Protein AF-A0A024TH23-F1 (afdb_monomer_lite)

Structure (mmCIF, N/CA/C/O backbone):
data_AF-A0A024TH23-F1
#
_entry.id   AF-A0A024TH23-F1
#
loop_
_atom_site.group_PDB
_atom_site.id
_atom_site.type_symbol
_atom_site.label_atom_id
_atom_site.label_alt_id
_atom_site.label_comp_id
_atom_site.label_asym_id
_atom_site.label_entity_id
_atom_site.label_seq_id
_atom_site.pdbx_PDB_ins_code
_atom_site.Cartn_x
_atom_site.Cartn_y
_atom_site.Cartn_z
_atom_site.occupancy
_atom_site.B_iso_or_equiv
_atom_site.auth_seq_id
_atom_site.auth_comp_id
_atom_site.auth_asym_id
_atom_site.auth_atom_id
_atom_site.pdbx_PDB_model_num
ATOM 1 N N . MET A 1 1 ? -18.532 -31.725 4.085 1.00 64.75 1 MET A N 1
ATOM 2 C CA . MET A 1 1 ? -18.191 -32.380 2.803 1.00 64.75 1 MET A CA 1
ATOM 3 C C . MET A 1 1 ? -17.806 -31.357 1.746 1.00 64.75 1 MET A C 1
ATOM 5 O O . MET A 1 1 ? -16.625 -31.278 1.467 1.00 64.75 1 MET A O 1
ATOM 9 N N . TYR A 1 2 ? -18.714 -30.513 1.240 1.00 75.31 2 TYR A N 1
ATOM 10 C CA . TYR A 1 2 ? -18.371 -29.490 0.231 1.00 75.31 2 TYR A CA 1
ATOM 11 C C . TYR A 1 2 ? -17.197 -28.576 0.653 1.00 75.31 2 TYR A C 1
ATOM 13 O O . TYR A 1 2 ? -16.200 -28.491 -0.049 1.00 75.31 2 TYR A O 1
ATOM 21 N N . GLU A 1 3 ? -17.226 -28.020 1.870 1.00 72.38 3 GLU A N 1
ATOM 22 C CA . GLU A 1 3 ? -16.117 -27.198 2.399 1.00 72.38 3 GLU A CA 1
ATOM 23 C C . GLU A 1 3 ? -14.800 -27.970 2.633 1.00 72.38 3 GLU A C 1
ATOM 25 O O . GLU A 1 3 ? -13.735 -27.364 2.693 1.00 72.38 3 GLU A O 1
ATOM 30 N N . TRP A 1 4 ? -14.858 -29.297 2.788 1.00 74.19 4 TRP A N 1
ATOM 31 C CA . TRP A 1 4 ? -13.660 -30.146 2.876 1.00 74.19 4 TRP A CA 1
ATOM 32 C C . TRP A 1 4 ? -13.051 -30.356 1.486 1.00 74.19 4 TRP A C 1
ATOM 34 O O . TRP A 1 4 ? -11.844 -30.223 1.327 1.00 74.19 4 TRP A O 1
ATOM 44 N N . VAL A 1 5 ? -13.894 -30.566 0.467 1.00 76.69 5 VAL A N 1
ATOM 45 C CA . VAL A 1 5 ? -13.478 -30.626 -0.946 1.00 76.69 5 VAL A CA 1
ATOM 46 C C . VAL A 1 5 ? -12.880 -29.292 -1.408 1.00 76.69 5 VAL A C 1
ATOM 48 O O . VAL A 1 5 ? -11.893 -29.283 -2.131 1.00 76.69 5 VAL A O 1
ATOM 51 N N . GLU A 1 6 ? -13.415 -28.160 -0.941 1.00 70.75 6 GLU A N 1
ATOM 52 C CA . GLU A 1 6 ? -12.851 -26.826 -1.202 1.00 70.75 6 GLU A CA 1
ATOM 53 C C . GLU A 1 6 ? -11.570 -26.512 -0.397 1.00 70.75 6 GLU A C 1
ATOM 55 O O . GLU A 1 6 ? -11.035 -25.409 -0.511 1.00 70.75 6 GLU A O 1
ATOM 60 N N . GLY A 1 7 ? -11.087 -27.424 0.458 1.00 69.00 7 GLY A N 1
ATOM 61 C CA . GLY A 1 7 ? -9.897 -27.207 1.292 1.00 69.00 7 GLY A CA 1
ATOM 62 C C . GLY A 1 7 ? -10.078 -26.176 2.415 1.00 69.00 7 GLY A C 1
ATOM 63 O O . GLY A 1 7 ? -9.104 -25.756 3.037 1.00 69.00 7 GLY A O 1
ATOM 64 N N . LYS A 1 8 ? -11.317 -25.759 2.705 1.00 76.06 8 LYS A N 1
ATOM 65 C CA . LYS A 1 8 ? -11.637 -24.847 3.818 1.00 76.06 8 LYS A CA 1
ATOM 66 C C . LYS A 1 8 ? -11.674 -25.575 5.157 1.00 76.06 8 LYS A C 1
ATOM 68 O O . LYS A 1 8 ? -11.542 -24.948 6.200 1.00 76.06 8 LYS A O 1
ATOM 73 N N . ARG A 1 9 ? -11.865 -26.891 5.162 1.00 80.06 9 ARG A N 1
ATOM 74 C CA . ARG A 1 9 ? -11.793 -27.727 6.364 1.00 80.06 9 ARG A CA 1
ATOM 75 C C . ARG A 1 9 ? -10.853 -28.888 6.127 1.00 80.06 9 ARG A C 1
ATOM 77 O O . ARG A 1 9 ? -10.757 -29.375 5.011 1.00 80.06 9 ARG A O 1
ATOM 84 N N . GLU A 1 10 ? -10.225 -29.357 7.187 1.00 83.25 10 GLU A N 1
ATOM 85 C CA . GLU A 1 10 ? -9.455 -30.597 7.217 1.00 83.25 10 GLU A CA 1
ATOM 86 C C . GLU A 1 10 ? -10.238 -31.629 8.030 1.00 83.25 10 GLU A C 1
ATOM 88 O O . GLU A 1 10 ? -10.941 -31.277 8.978 1.00 83.25 10 GLU A O 1
ATOM 93 N N . VAL A 1 11 ? -10.154 -32.900 7.651 1.00 85.69 11 VAL A N 1
ATOM 94 C CA . VAL A 1 11 ? -10.743 -34.005 8.413 1.00 85.69 11 VAL A CA 1
ATOM 95 C C . VAL A 1 11 ? -9.594 -34.762 9.054 1.00 85.69 11 VAL A C 1
ATOM 97 O O . VAL A 1 11 ? -8.665 -35.172 8.362 1.00 85.69 11 VAL A O 1
ATOM 100 N N . PHE A 1 12 ? -9.660 -34.922 10.369 1.00 80.88 12 PHE A N 1
ATOM 101 C CA . PHE A 1 12 ? -8.678 -35.657 11.148 1.00 80.88 12 PHE A CA 1
ATOM 102 C C . PHE A 1 12 ? -9.338 -36.905 11.712 1.00 80.88 12 PHE A C 1
ATOM 104 O O . PHE A 1 12 ? -10.418 -36.820 12.296 1.00 80.88 12 PHE A O 1
ATOM 111 N N . THR A 1 13 ? -8.675 -38.045 11.565 1.00 86.75 13 THR A N 1
ATOM 112 C CA . THR A 1 13 ? -9.014 -39.262 12.301 1.00 86.75 13 THR A CA 1
ATOM 113 C C . THR A 1 13 ? -7.929 -39.487 13.336 1.00 86.75 13 THR A C 1
ATOM 115 O O . THR A 1 13 ? -6.751 -39.563 12.995 1.00 86.75 13 THR A O 1
ATOM 118 N N . PHE A 1 14 ? -8.333 -39.544 14.598 1.00 82.00 14 PHE A N 1
ATOM 119 C CA . PHE A 1 14 ? -7.463 -39.879 15.712 1.00 82.00 14 PHE A CA 1
ATOM 120 C C . PHE A 1 14 ? -7.696 -41.344 16.054 1.00 82.00 14 PHE A C 1
ATOM 122 O O . PHE A 1 14 ? -8.810 -41.710 16.420 1.00 82.00 14 PHE A O 1
ATOM 129 N N . GLU A 1 15 ? -6.667 -42.168 15.904 1.00 90.06 15 GLU A N 1
ATOM 130 C CA . GLU A 1 15 ? -6.703 -43.585 16.258 1.00 90.06 15 GLU A CA 1
ATOM 131 C C . GLU A 1 15 ? -5.917 -43.794 17.551 1.00 90.06 15 GLU A C 1
ATOM 133 O O . GLU A 1 15 ? -4.804 -43.288 17.702 1.00 90.06 15 GLU A O 1
ATOM 138 N N . GLY A 1 16 ? -6.519 -44.511 18.492 1.00 86.00 16 GLY A N 1
ATOM 139 C CA . GLY A 1 16 ? -5.884 -44.957 19.724 1.00 86.00 16 GLY A CA 1
ATOM 140 C C . GLY A 1 16 ? -6.297 -46.387 20.055 1.00 86.00 16 GLY A C 1
ATOM 141 O O . GLY A 1 16 ? -7.080 -47.002 19.331 1.00 86.00 16 GLY A O 1
ATOM 142 N N . ASP A 1 17 ? -5.794 -46.900 21.174 1.00 79.62 17 ASP A N 1
ATOM 143 C CA . ASP A 1 17 ? -5.971 -48.304 21.575 1.00 79.62 17 ASP A CA 1
ATOM 144 C C . ASP A 1 17 ? -7.449 -48.711 21.768 1.00 79.62 17 ASP A C 1
ATOM 146 O O . ASP A 1 17 ? -7.802 -49.874 21.596 1.00 79.62 17 ASP A O 1
ATOM 150 N N . GLU A 1 18 ? -8.325 -47.745 22.062 1.00 76.81 18 GLU A N 1
ATOM 151 C CA . GLU A 1 18 ? -9.769 -47.933 22.292 1.00 76.81 18 GLU A CA 1
ATOM 152 C C . GLU A 1 18 ? -10.640 -47.552 21.069 1.00 76.81 18 GLU A C 1
ATOM 154 O O . GLU A 1 18 ? -11.867 -47.489 21.165 1.00 76.81 18 GLU A O 1
ATOM 159 N N . GLY A 1 19 ? -10.035 -47.277 19.902 1.00 88.06 19 GLY A N 1
ATOM 160 C CA . GLY A 1 19 ? -10.746 -47.040 18.638 1.00 88.06 19 GLY A CA 1
ATOM 161 C C . GLY A 1 19 ? -10.352 -45.763 17.888 1.00 88.06 19 GLY A C 1
ATOM 162 O O . GLY A 1 19 ? -9.362 -45.101 18.196 1.00 88.06 19 GLY A O 1
ATOM 163 N N . ALA A 1 20 ? -11.148 -45.421 16.870 1.00 89.00 20 ALA A N 1
ATOM 164 C CA . ALA A 1 20 ? -10.913 -44.285 15.980 1.00 89.00 20 ALA A CA 1
ATOM 165 C C . ALA A 1 20 ? -12.017 -43.224 16.108 1.00 89.00 20 ALA A C 1
ATOM 167 O O . ALA A 1 20 ? -13.207 -43.534 16.031 1.00 89.00 20 ALA A O 1
ATOM 168 N N . PHE A 1 21 ? -11.627 -41.957 16.255 1.00 86.31 21 PHE A N 1
ATOM 169 C CA . PHE A 1 21 ? -12.532 -40.811 16.279 1.00 86.31 21 PHE A CA 1
ATOM 170 C C . PHE A 1 21 ? -12.214 -39.852 15.129 1.00 86.31 21 PHE A C 1
ATOM 172 O O . PHE A 1 21 ? -11.154 -39.222 15.099 1.00 86.31 21 PHE A O 1
ATOM 179 N N . THR A 1 22 ? -13.147 -39.716 14.185 1.00 89.50 22 THR A N 1
ATOM 180 C CA . THR A 1 22 ? -13.029 -38.786 13.055 1.00 89.50 22 THR A CA 1
ATOM 181 C C . THR A 1 22 ? -13.757 -37.480 13.352 1.00 89.50 22 THR A C 1
ATOM 183 O O . THR A 1 22 ? -14.950 -37.470 13.649 1.00 89.50 22 THR A O 1
ATOM 186 N N . THR A 1 23 ? -13.055 -36.357 13.223 1.00 84.50 23 THR A N 1
ATOM 187 C CA . THR A 1 23 ? -13.601 -35.009 13.412 1.00 84.50 23 THR A CA 1
ATOM 188 C C . THR A 1 23 ? -13.185 -34.077 12.281 1.00 84.50 23 THR A C 1
ATOM 190 O O . THR A 1 23 ? -12.170 -34.278 11.614 1.00 84.50 23 THR A O 1
ATOM 193 N N . ILE A 1 24 ? -13.989 -33.042 12.046 1.00 81.06 24 ILE A N 1
ATOM 194 C CA . ILE A 1 24 ? -13.744 -32.037 11.015 1.00 81.06 24 ILE A CA 1
ATOM 195 C C . ILE A 1 24 ? -13.293 -30.727 11.659 1.00 81.06 24 ILE A C 1
ATOM 197 O O . ILE A 1 24 ? -13.872 -30.266 12.645 1.00 81.06 24 ILE A O 1
ATOM 201 N N . SER A 1 25 ? -12.272 -30.096 11.089 1.00 78.50 25 SER A N 1
ATOM 202 C CA . SER A 1 25 ? -11.780 -28.811 11.562 1.00 78.50 25 SER A CA 1
ATOM 203 C C . SER A 1 25 ? -12.849 -27.717 11.409 1.00 78.50 25 SER A C 1
ATOM 205 O O . SER A 1 25 ? -13.765 -27.815 10.575 1.00 78.50 25 SER A O 1
ATOM 207 N N . PRO A 1 26 ? -12.725 -26.609 12.158 1.00 75.19 26 PRO A N 1
ATOM 208 C CA . PRO A 1 26 ? -13.419 -25.373 11.823 1.00 75.19 26 PRO A CA 1
ATOM 209 C C . PRO A 1 26 ? -13.078 -24.934 10.392 1.00 75.19 26 PRO A C 1
ATOM 211 O O . PRO A 1 26 ? -11.986 -25.229 9.897 1.00 75.19 26 PRO A O 1
ATOM 214 N N . SER A 1 27 ? -14.006 -24.226 9.742 1.00 73.38 27 SER A N 1
ATOM 215 C CA . SER A 1 27 ? -13.761 -23.620 8.429 1.00 73.38 27 SER A CA 1
ATOM 216 C C . SER A 1 27 ? -12.663 -22.560 8.549 1.00 73.38 27 SER A C 1
ATOM 218 O O . SER A 1 27 ? -12.760 -21.639 9.363 1.00 73.38 27 SER A O 1
ATOM 220 N N . LYS A 1 28 ? -11.596 -22.719 7.771 1.00 66.00 28 LYS A N 1
ATOM 221 C CA . LYS A 1 28 ? -10.480 -21.791 7.625 1.00 66.00 28 LYS A CA 1
ATOM 222 C C . LYS A 1 28 ? -10.740 -20.963 6.368 1.00 66.00 28 LYS A C 1
ATOM 224 O O . LYS A 1 28 ? -10.899 -21.500 5.274 1.00 66.00 28 LYS A O 1
ATOM 229 N N . SER A 1 29 ? -10.782 -19.643 6.515 1.00 62.50 29 SER A N 1
ATOM 230 C CA . SER A 1 29 ? -10.818 -18.743 5.362 1.00 62.50 29 SER A CA 1
ATOM 231 C C . SER A 1 29 ? -9.483 -18.802 4.623 1.00 62.50 29 SER A C 1
ATOM 233 O O . SER A 1 29 ? -8.434 -18.795 5.273 1.00 62.50 29 SER A O 1
ATOM 235 N N . SER A 1 30 ? -9.507 -18.781 3.291 1.00 59.22 30 SER A N 1
ATOM 236 C CA . SER A 1 30 ? -8.299 -18.650 2.476 1.00 59.22 30 SER A CA 1
ATOM 237 C C . SER A 1 30 ? -7.489 -17.435 2.932 1.00 59.22 30 SER A C 1
ATOM 239 O O . SER A 1 30 ? -8.026 -16.333 3.045 1.00 59.22 30 SER A O 1
ATOM 241 N N . VAL A 1 31 ? -6.203 -17.634 3.225 1.00 55.62 31 VAL A N 1
ATOM 242 C CA . VAL A 1 31 ? -5.303 -16.528 3.557 1.00 55.62 31 VAL A CA 1
ATOM 243 C C . VAL A 1 31 ? -4.953 -15.830 2.245 1.00 55.62 31 VAL A C 1
ATOM 245 O O . VAL A 1 31 ? -4.335 -16.460 1.387 1.00 55.62 31 VAL A O 1
ATOM 248 N N . PRO A 1 32 ? -5.336 -14.558 2.041 1.00 53.72 32 PRO A N 1
ATOM 249 C CA . PRO A 1 32 ? -4.923 -13.843 0.849 1.00 53.72 32 PRO A CA 1
ATOM 250 C C . PRO A 1 32 ? -3.415 -13.588 0.939 1.00 53.72 32 PRO A C 1
ATOM 252 O O . PRO A 1 32 ? -2.972 -12.723 1.696 1.00 53.72 32 PRO A O 1
ATOM 255 N N . LEU A 1 33 ? -2.618 -14.321 0.160 1.00 54.16 33 LEU A N 1
ATOM 256 C CA . LEU A 1 33 ? -1.241 -13.924 -0.126 1.00 54.16 33 LEU A CA 1
ATOM 257 C C . LEU A 1 33 ? -1.306 -12.767 -1.127 1.00 54.16 33 LEU A C 1
ATOM 259 O O . LEU A 1 33 ? -1.292 -12.962 -2.339 1.00 54.16 33 LEU A O 1
ATOM 263 N N . ALA A 1 34 ? -1.470 -11.547 -0.619 1.00 51.25 34 ALA A N 1
ATOM 264 C CA . ALA A 1 34 ? -1.369 -10.362 -1.455 1.00 51.25 34 ALA A CA 1
ATOM 265 C C . ALA A 1 34 ? 0.091 -10.210 -1.897 1.00 51.25 34 ALA A C 1
ATOM 267 O O . ALA A 1 34 ? 0.965 -10.050 -1.045 1.00 51.25 34 ALA A O 1
ATOM 268 N N . ALA A 1 35 ? 0.338 -10.247 -3.209 1.00 45.69 35 ALA A N 1
ATOM 269 C CA . ALA A 1 35 ? 1.653 -9.966 -3.768 1.00 45.69 35 ALA A CA 1
ATOM 270 C C . ALA A 1 35 ? 2.135 -8.602 -3.257 1.00 45.69 35 ALA A C 1
ATOM 272 O O . ALA A 1 35 ? 1.415 -7.601 -3.349 1.00 45.69 35 ALA A O 1
ATOM 273 N N . ASN A 1 36 ? 3.328 -8.571 -2.672 1.00 49.94 36 ASN A N 1
ATOM 274 C CA . ASN A 1 36 ? 3.924 -7.336 -2.202 1.00 49.94 36 ASN A CA 1
ATOM 275 C C . ASN A 1 36 ? 4.367 -6.522 -3.432 1.00 49.94 36 ASN A C 1
ATOM 277 O O . ASN A 1 36 ? 5.205 -7.000 -4.195 1.00 49.94 36 ASN A O 1
ATOM 281 N N . PRO A 1 37 ? 3.862 -5.295 -3.650 1.00 47.09 37 PRO A N 1
ATOM 282 C CA . PRO A 1 37 ? 4.271 -4.482 -4.797 1.00 47.09 37 PRO A CA 1
ATOM 283 C C . PRO A 1 37 ? 5.776 -4.178 -4.810 1.00 47.09 37 PRO A C 1
ATOM 285 O O . PRO A 1 37 ? 6.335 -3.902 -5.863 1.00 47.09 37 PRO A O 1
ATOM 288 N N . LEU A 1 38 ? 6.439 -4.252 -3.649 1.00 50.00 38 LEU A N 1
ATOM 289 C CA . LEU A 1 38 ? 7.888 -4.079 -3.515 1.00 50.00 38 LEU A CA 1
ATOM 290 C C . LEU A 1 38 ? 8.681 -5.340 -3.901 1.00 50.00 38 LEU A C 1
ATOM 292 O O . LEU A 1 38 ? 9.869 -5.236 -4.179 1.00 50.00 38 LEU A O 1
ATOM 296 N N . GLU A 1 39 ? 8.044 -6.517 -3.944 1.00 47.97 39 GLU A N 1
ATOM 297 C CA . GLU A 1 39 ? 8.643 -7.749 -4.491 1.00 47.97 39 GLU A CA 1
ATOM 298 C C . GLU A 1 39 ? 8.602 -7.774 -6.030 1.00 47.97 39 GLU A C 1
ATOM 300 O O . GLU A 1 39 ? 9.324 -8.549 -6.652 1.00 47.97 39 GLU A O 1
ATOM 305 N N . LEU A 1 40 ? 7.789 -6.907 -6.651 1.00 52.34 40 LEU A N 1
ATOM 306 C CA . LEU A 1 40 ? 7.616 -6.775 -8.102 1.00 52.34 40 LEU A CA 1
ATOM 307 C C . LEU A 1 40 ? 7.936 -5.334 -8.547 1.00 52.34 40 LEU A C 1
ATOM 309 O O . LEU A 1 40 ? 7.018 -4.559 -8.833 1.00 52.34 40 LEU A O 1
ATOM 313 N N . PRO A 1 41 ? 9.221 -4.940 -8.607 1.00 56.53 41 PRO A N 1
ATOM 314 C CA . PRO A 1 41 ? 9.606 -3.574 -8.946 1.00 56.53 41 PRO A CA 1
ATOM 315 C C . PRO A 1 41 ? 9.142 -3.201 -10.364 1.00 56.53 41 PRO A C 1
ATOM 317 O O . PRO A 1 41 ? 9.661 -3.692 -11.364 1.00 56.53 41 PRO A O 1
ATOM 320 N N . GLN A 1 42 ? 8.169 -2.291 -10.467 1.00 62.19 42 GLN A N 1
ATOM 321 C CA . GLN A 1 42 ? 7.656 -1.798 -11.756 1.00 62.19 42 GLN A CA 1
ATOM 322 C C . GLN A 1 42 ? 8.524 -0.684 -12.366 1.00 62.19 42 GLN A C 1
ATOM 324 O O . GLN A 1 42 ? 8.355 -0.329 -13.533 1.00 62.19 42 GLN A O 1
ATOM 329 N N . ASN A 1 43 ? 9.472 -0.126 -11.610 1.00 64.94 43 ASN A N 1
ATOM 330 C CA . ASN A 1 43 ? 10.181 1.094 -11.999 1.00 64.94 43 ASN A CA 1
ATOM 331 C C . ASN A 1 43 ? 11.125 0.899 -13.195 1.00 64.94 43 ASN A C 1
ATOM 333 O O . ASN A 1 43 ? 11.123 1.730 -14.101 1.00 64.94 43 ASN A O 1
ATOM 337 N N . ALA A 1 44 ? 11.822 -0.238 -13.295 1.00 69.25 44 ALA A N 1
ATOM 338 C CA . ALA A 1 44 ? 12.598 -0.584 -14.492 1.00 69.25 44 ALA A CA 1
ATOM 339 C C . ALA A 1 44 ? 11.714 -0.654 -15.754 1.00 69.25 44 ALA A C 1
ATOM 341 O O . ALA A 1 44 ? 12.060 -0.097 -16.798 1.00 69.25 44 ALA A O 1
ATOM 342 N N . CYS A 1 45 ? 10.528 -1.263 -15.639 1.00 79.38 45 CYS A N 1
ATOM 343 C CA . CYS A 1 45 ? 9.551 -1.315 -16.728 1.00 79.38 45 CYS A CA 1
ATOM 344 C C . CYS A 1 45 ? 9.048 0.089 -17.103 1.00 79.38 45 CYS A C 1
ATOM 346 O O . CYS A 1 45 ? 8.867 0.382 -18.285 1.00 79.38 45 CYS A O 1
ATOM 348 N N . ASN A 1 46 ? 8.883 0.982 -16.120 1.00 81.25 46 ASN A N 1
ATOM 349 C CA . ASN A 1 46 ? 8.501 2.375 -16.354 1.00 81.25 46 ASN A CA 1
ATOM 350 C C . ASN A 1 46 ? 9.588 3.157 -17.108 1.00 81.25 46 ASN A C 1
ATOM 352 O O . ASN A 1 46 ? 9.259 3.865 -18.058 1.00 81.25 46 ASN A O 1
ATOM 356 N N . TYR A 1 47 ? 10.873 2.997 -16.766 1.00 82.69 47 TYR A N 1
ATOM 357 C CA . TYR A 1 47 ? 11.971 3.629 -17.514 1.00 82.69 47 TYR A CA 1
ATOM 358 C C . TYR A 1 47 ? 12.012 3.169 -18.974 1.00 82.69 47 TYR A C 1
ATOM 360 O O . TYR A 1 47 ? 12.061 4.002 -19.881 1.00 82.69 47 TYR A O 1
ATOM 368 N N . VAL A 1 48 ? 11.922 1.857 -19.215 1.00 87.88 48 VAL A N 1
ATOM 369 C CA . VAL A 1 48 ? 11.864 1.298 -20.575 1.00 87.88 48 VAL A CA 1
ATOM 370 C C . VAL A 1 48 ? 10.650 1.847 -21.330 1.00 87.88 48 VAL A C 1
ATOM 372 O O . VAL A 1 48 ? 10.782 2.294 -22.471 1.00 87.88 48 VAL A O 1
ATOM 375 N N . ARG A 1 49 ? 9.482 1.919 -20.679 1.00 89.81 49 ARG A N 1
ATOM 376 C CA . ARG A 1 49 ? 8.270 2.518 -21.250 1.00 89.81 49 ARG A CA 1
ATOM 377 C C . ARG A 1 49 ? 8.464 3.991 -21.618 1.00 89.81 49 ARG A C 1
ATOM 379 O O . ARG A 1 49 ? 8.034 4.385 -22.703 1.00 89.81 49 ARG A O 1
ATOM 386 N N . TYR A 1 50 ? 9.105 4.801 -20.774 1.00 90.88 50 TYR A N 1
ATOM 387 C CA . TYR A 1 50 ? 9.382 6.208 -21.085 1.00 90.88 50 TYR A CA 1
ATOM 388 C C . TYR A 1 50 ? 10.301 6.353 -22.295 1.00 90.88 50 TYR A C 1
ATOM 390 O O . TYR A 1 50 ? 10.003 7.151 -23.183 1.00 90.88 50 TYR A O 1
ATOM 398 N N . ILE A 1 51 ? 11.361 5.545 -22.383 1.00 90.81 51 ILE A N 1
ATOM 399 C CA . ILE A 1 51 ? 12.272 5.572 -23.533 1.00 90.81 51 ILE A CA 1
ATOM 400 C C . ILE A 1 51 ? 11.533 5.167 -24.813 1.00 90.81 51 ILE A C 1
ATOM 402 O O . ILE A 1 51 ? 11.620 5.871 -25.815 1.00 90.81 51 ILE A O 1
ATOM 406 N N . ILE A 1 52 ? 10.740 4.091 -24.793 1.00 92.56 52 ILE A N 1
ATOM 407 C CA . ILE A 1 52 ? 9.955 3.665 -25.966 1.00 92.56 52 ILE A CA 1
ATOM 408 C C . ILE A 1 52 ? 8.944 4.744 -26.377 1.00 92.56 52 ILE A C 1
ATOM 410 O O . ILE A 1 52 ? 8.785 5.020 -27.568 1.00 92.56 52 ILE A O 1
ATOM 414 N N . THR A 1 53 ? 8.302 5.396 -25.404 1.00 93.88 53 THR A N 1
ATOM 415 C CA . THR A 1 53 ? 7.372 6.508 -25.655 1.00 93.88 53 THR A CA 1
ATOM 416 C C . THR A 1 53 ? 8.092 7.687 -26.308 1.00 93.88 53 THR A C 1
ATOM 418 O O . THR A 1 53 ? 7.599 8.224 -27.297 1.00 93.88 53 THR A O 1
ATOM 421 N N . TYR A 1 54 ? 9.286 8.043 -25.823 1.00 93.88 54 TYR A N 1
ATOM 422 C CA . TYR A 1 54 ? 10.139 9.064 -26.432 1.00 93.88 54 TYR A CA 1
ATOM 423 C C . TYR A 1 54 ? 10.505 8.718 -27.883 1.00 93.88 54 TYR A C 1
ATOM 425 O O . TYR A 1 54 ? 10.338 9.560 -28.763 1.00 93.88 54 TYR A O 1
ATOM 433 N N . VAL A 1 55 ? 10.926 7.476 -28.159 1.00 93.25 55 VAL A N 1
ATOM 434 C CA . VAL A 1 55 ? 11.245 7.019 -29.525 1.00 93.25 55 VAL A CA 1
ATOM 435 C C . VAL A 1 55 ? 10.030 7.178 -30.444 1.00 93.25 55 VAL A C 1
ATOM 437 O O . VAL A 1 55 ? 10.150 7.724 -31.538 1.00 93.25 55 VAL A O 1
ATOM 440 N N . THR A 1 56 ? 8.841 6.754 -30.001 1.00 93.38 56 THR A N 1
ATOM 441 C CA . THR A 1 56 ? 7.601 6.909 -30.781 1.00 93.38 56 THR A CA 1
ATOM 442 C C . THR A 1 56 ? 7.254 8.378 -31.011 1.00 93.38 56 THR A C 1
ATOM 444 O O . THR A 1 56 ? 6.884 8.744 -32.126 1.00 93.38 56 THR A O 1
ATOM 447 N N . PHE A 1 57 ? 7.400 9.227 -29.991 1.00 95.00 57 PHE A N 1
ATOM 448 C CA . PHE A 1 57 ? 7.124 10.659 -30.090 1.00 95.00 57 PHE A CA 1
ATOM 449 C C . PHE A 1 57 ? 8.077 11.350 -31.072 1.00 95.00 57 PHE A C 1
ATOM 451 O O . PHE A 1 57 ? 7.625 12.095 -31.938 1.00 95.00 57 PHE A O 1
ATOM 458 N N . ALA A 1 58 ? 9.375 11.046 -31.003 1.00 92.62 58 ALA A N 1
ATOM 459 C CA . ALA A 1 58 ? 10.380 11.578 -31.918 1.00 92.62 58 ALA A CA 1
ATOM 460 C C . ALA A 1 58 ? 10.123 11.142 -33.372 1.00 92.62 58 ALA A C 1
ATOM 462 O O . ALA A 1 58 ? 10.092 11.990 -34.263 1.00 92.62 58 ALA A O 1
ATOM 463 N N . LEU A 1 59 ? 9.861 9.847 -33.617 1.00 92.75 59 LEU A N 1
ATOM 464 C CA . LEU A 1 59 ? 9.504 9.349 -34.954 1.00 92.75 59 LEU A CA 1
ATOM 465 C C . LEU A 1 59 ? 8.240 10.031 -35.487 1.00 92.75 59 LEU A C 1
ATOM 467 O O . LEU A 1 59 ? 8.225 10.494 -36.624 1.00 92.75 59 LEU A O 1
ATOM 471 N N . SER A 1 60 ? 7.201 10.139 -34.659 1.00 94.12 60 SER A N 1
ATOM 472 C CA . SER A 1 60 ? 5.944 10.798 -35.035 1.00 94.12 60 SER A CA 1
ATOM 473 C C . SER A 1 60 ? 6.156 12.278 -35.356 1.00 94.12 60 SER A C 1
ATOM 475 O O . SER A 1 60 ? 5.644 12.767 -36.358 1.00 94.12 60 SER A O 1
ATOM 477 N N . GLY A 1 61 ? 6.958 12.983 -34.555 1.00 93.94 61 GLY A N 1
ATOM 478 C CA . GLY A 1 61 ? 7.293 14.388 -34.779 1.00 93.94 61 GLY A CA 1
ATOM 479 C C . GLY A 1 61 ? 7.999 14.611 -36.116 1.00 93.94 61 GLY A C 1
ATOM 480 O O . GLY A 1 61 ? 7.581 15.465 -36.899 1.00 93.94 61 GLY A O 1
ATOM 481 N N . VAL A 1 62 ? 9.012 13.796 -36.432 1.00 92.56 62 VAL A N 1
ATOM 482 C CA . VAL A 1 62 ? 9.697 13.870 -37.734 1.00 92.56 62 VAL A CA 1
ATOM 483 C C . VAL A 1 62 ? 8.748 13.494 -38.876 1.00 92.56 62 VAL A C 1
ATOM 485 O O . VAL A 1 62 ? 8.758 14.158 -39.910 1.00 92.56 62 VAL A O 1
ATOM 488 N N . ALA A 1 63 ? 7.885 12.489 -38.695 1.00 91.25 63 ALA A N 1
ATOM 489 C CA . ALA A 1 63 ? 6.885 12.109 -39.693 1.00 91.25 63 ALA A CA 1
ATOM 490 C C . ALA A 1 63 ? 5.909 13.256 -40.011 1.00 91.25 63 ALA A C 1
ATOM 492 O O . ALA A 1 63 ? 5.632 13.510 -41.181 1.00 91.25 63 ALA A O 1
ATOM 493 N N . VAL A 1 64 ? 5.440 14.001 -39.003 1.00 93.25 64 VAL A N 1
ATOM 494 C CA . VAL A 1 64 ? 4.578 15.182 -39.200 1.00 93.25 64 VAL A CA 1
ATOM 495 C C . VAL A 1 64 ? 5.301 16.269 -39.998 1.00 93.25 64 VAL A C 1
ATOM 497 O O . VAL A 1 64 ? 4.732 16.814 -40.945 1.00 93.25 64 VAL A O 1
ATOM 500 N N . VAL A 1 65 ? 6.567 16.552 -39.674 1.00 90.69 65 VAL A N 1
ATOM 501 C CA . VAL A 1 65 ? 7.382 17.519 -40.431 1.00 90.69 65 VAL A CA 1
ATOM 502 C C . VAL A 1 65 ? 7.549 17.066 -41.886 1.00 90.69 65 VAL A C 1
ATOM 504 O O . VAL A 1 65 ? 7.373 17.872 -42.800 1.00 90.69 65 VAL A O 1
ATOM 507 N N . LEU A 1 66 ? 7.820 15.777 -42.122 1.00 88.75 66 LEU A N 1
ATOM 508 C CA . LEU A 1 66 ? 7.926 15.211 -43.471 1.00 88.75 66 LEU A CA 1
ATOM 509 C C . LEU A 1 66 ? 6.628 15.359 -44.266 1.00 88.75 66 LEU A C 1
ATOM 511 O O . LEU A 1 66 ? 6.681 15.770 -45.422 1.00 88.75 66 LEU A O 1
ATOM 515 N N . VAL A 1 67 ? 5.472 15.070 -43.659 1.00 88.69 67 VAL A N 1
ATOM 516 C CA . VAL A 1 67 ? 4.159 15.248 -44.301 1.00 88.69 67 VAL A CA 1
ATOM 517 C C . VAL A 1 67 ? 3.913 16.718 -44.641 1.00 88.69 67 VAL A C 1
ATOM 519 O O . VAL A 1 67 ? 3.418 17.009 -45.728 1.00 88.69 67 VAL A O 1
ATOM 522 N N . GLY A 1 68 ? 4.317 17.651 -43.773 1.00 88.06 68 GLY A N 1
ATOM 523 C CA . GLY A 1 68 ? 4.249 19.088 -44.048 1.00 88.06 68 GLY A CA 1
ATOM 524 C C . GLY A 1 68 ? 5.046 19.486 -45.294 1.00 88.06 68 GLY A C 1
ATOM 525 O O . GLY A 1 68 ? 4.502 20.113 -46.204 1.00 88.06 68 GLY A O 1
ATOM 526 N N . TYR A 1 69 ? 6.310 19.063 -45.390 1.00 85.19 69 TYR A N 1
ATOM 527 C CA . TYR A 1 69 ? 7.135 19.325 -46.577 1.00 85.19 69 TYR A CA 1
ATOM 528 C C . TYR A 1 69 ? 6.637 18.584 -47.827 1.00 85.19 69 TYR A C 1
ATOM 530 O O . TYR A 1 69 ? 6.699 19.138 -48.925 1.00 85.19 69 TYR A O 1
ATOM 538 N N . ALA A 1 70 ? 6.098 17.372 -47.679 1.00 84.50 70 ALA A N 1
ATOM 539 C CA . ALA A 1 70 ? 5.502 16.624 -48.781 1.00 84.50 70 ALA A CA 1
ATOM 540 C C . ALA A 1 70 ? 4.238 17.303 -49.329 1.00 84.50 70 ALA A C 1
ATOM 542 O O . ALA A 1 70 ? 4.057 17.358 -50.545 1.00 84.50 70 ALA A O 1
ATOM 543 N N . ALA A 1 71 ? 3.404 17.877 -48.458 1.00 85.00 71 ALA A N 1
ATOM 544 C CA . ALA A 1 71 ? 2.225 18.642 -48.851 1.00 85.00 71 ALA A CA 1
ATOM 545 C C . ALA A 1 71 ? 2.608 19.921 -49.613 1.00 85.00 71 ALA A C 1
ATOM 547 O O . ALA A 1 71 ? 2.013 20.217 -50.651 1.00 85.00 71 ALA A O 1
ATOM 548 N N . VAL A 1 72 ? 3.648 20.633 -49.159 1.00 83.38 72 VAL A N 1
ATOM 549 C CA . VAL A 1 72 ? 4.205 21.799 -49.873 1.00 83.38 72 VAL A CA 1
ATOM 550 C C . VAL A 1 72 ? 4.722 21.400 -51.261 1.00 83.38 72 VAL A C 1
ATOM 552 O O . VAL A 1 72 ? 4.464 22.102 -52.235 1.00 83.38 72 VAL A O 1
ATOM 555 N N . ALA A 1 73 ? 5.359 20.231 -51.374 1.00 76.88 73 ALA A N 1
ATOM 556 C CA . ALA A 1 73 ? 5.837 19.656 -52.634 1.00 76.88 73 ALA A CA 1
ATOM 557 C C . ALA A 1 73 ? 4.752 18.904 -53.446 1.00 76.88 73 ALA A C 1
ATOM 559 O O . ALA A 1 73 ? 5.072 18.172 -54.384 1.00 76.88 73 ALA A O 1
ATOM 560 N N . ARG A 1 74 ? 3.460 19.043 -53.096 1.00 79.75 74 ARG A N 1
ATOM 561 C CA . ARG A 1 74 ? 2.307 18.394 -53.764 1.00 79.75 74 ARG A CA 1
ATOM 562 C C . ARG A 1 74 ? 2.422 16.868 -53.913 1.00 79.75 74 ARG A C 1
ATOM 564 O O . ARG A 1 74 ? 1.900 16.306 -54.873 1.00 79.75 74 ARG A O 1
ATOM 571 N N . PHE A 1 75 ? 3.103 16.197 -52.984 1.00 79.00 75 PHE A N 1
ATOM 572 C CA . PHE A 1 75 ? 3.345 14.748 -52.994 1.00 79.00 75 PHE A CA 1
ATOM 573 C C . PHE A 1 75 ? 4.025 14.212 -54.271 1.00 79.00 75 PHE A C 1
ATOM 575 O O . PHE A 1 75 ? 3.934 13.022 -54.570 1.00 79.00 75 PHE A O 1
ATOM 582 N N . GLN A 1 76 ? 4.753 15.055 -55.011 1.00 70.12 76 GLN A N 1
ATOM 583 C CA . GLN A 1 76 ? 5.531 14.651 -56.189 1.00 70.12 76 GLN A CA 1
ATOM 584 C C . GLN A 1 76 ? 6.877 14.027 -55.780 1.00 70.12 76 GLN A C 1
ATOM 586 O O . GLN A 1 76 ? 7.943 14.528 -56.123 1.00 70.12 76 GLN A O 1
ATOM 591 N N . LEU A 1 77 ? 6.828 12.952 -54.991 1.00 70.88 77 LEU A N 1
ATOM 592 C CA . LEU A 1 77 ? 7.991 12.338 -54.343 1.00 70.88 77 LEU A CA 1
ATOM 593 C C . LEU A 1 77 ? 8.108 10.853 -54.700 1.00 70.88 77 LEU A C 1
ATOM 595 O O . LEU A 1 77 ? 7.114 10.181 -54.988 1.00 70.88 77 LEU A O 1
ATOM 599 N N . GLY A 1 78 ? 9.324 10.309 -54.629 1.00 69.06 78 GLY A N 1
ATOM 600 C CA . GLY A 1 78 ? 9.558 8.879 -54.808 1.00 69.06 78 GLY A CA 1
ATOM 601 C C . GLY A 1 78 ? 9.000 8.073 -53.633 1.00 69.06 78 GLY A C 1
ATOM 602 O O . GLY A 1 78 ? 9.653 7.951 -52.602 1.00 69.06 78 GLY A O 1
ATOM 603 N N . GLY A 1 79 ? 7.822 7.457 -53.780 1.00 69.38 79 GLY A N 1
ATOM 604 C CA . GLY A 1 79 ? 7.172 6.694 -52.697 1.00 69.38 79 GLY A CA 1
ATOM 605 C C . GLY A 1 79 ? 8.024 5.560 -52.099 1.00 69.38 79 GLY A C 1
ATOM 606 O O . GLY A 1 79 ? 7.891 5.234 -50.922 1.00 69.38 79 GLY A O 1
ATOM 607 N N . LEU A 1 80 ? 8.967 5.007 -52.870 1.00 72.25 80 LEU A N 1
ATOM 608 C CA . LEU A 1 80 ? 9.924 3.996 -52.399 1.00 72.25 80 LEU A CA 1
ATOM 609 C C . LEU A 1 80 ? 10.913 4.536 -51.350 1.00 72.25 80 LEU A C 1
ATOM 611 O O . LEU A 1 80 ? 11.370 3.774 -50.501 1.00 72.25 80 LEU A O 1
ATOM 615 N N . GLN A 1 81 ? 11.224 5.836 -51.369 1.00 75.19 81 GLN A N 1
ATOM 616 C CA . GLN A 1 81 ? 12.111 6.472 -50.386 1.00 75.19 81 GLN A CA 1
ATOM 617 C C . GLN A 1 81 ? 11.429 6.583 -49.014 1.00 75.19 81 GLN A C 1
ATOM 619 O O . GLN A 1 81 ? 12.076 6.404 -47.983 1.00 75.19 81 GLN A O 1
ATOM 624 N N . LEU A 1 82 ? 10.102 6.765 -48.990 1.00 80.25 82 LEU A N 1
ATOM 625 C CA . LEU A 1 82 ? 9.311 6.807 -47.755 1.00 80.25 82 LEU A CA 1
ATOM 626 C C . LEU A 1 82 ? 9.298 5.455 -47.021 1.00 80.25 82 LEU A C 1
ATOM 628 O O . LEU A 1 82 ? 9.260 5.426 -45.793 1.00 80.25 82 LEU A O 1
ATOM 632 N N . LEU A 1 83 ? 9.426 4.330 -47.737 1.00 82.38 83 LEU A N 1
ATOM 633 C CA . LEU A 1 83 ? 9.543 2.996 -47.123 1.00 82.38 83 LEU A CA 1
ATOM 634 C C . LEU A 1 83 ? 10.847 2.807 -46.327 1.00 82.38 83 LEU A C 1
ATOM 636 O O . LEU A 1 83 ? 10.964 1.868 -45.535 1.00 82.38 83 LEU A O 1
ATOM 640 N N . GLN A 1 84 ? 11.826 3.700 -46.510 1.00 85.75 84 GLN A N 1
ATOM 641 C CA . GLN A 1 84 ? 13.080 3.715 -45.755 1.00 85.75 84 GLN A CA 1
ATOM 642 C C . GLN A 1 84 ? 13.026 4.626 -44.520 1.00 85.75 84 GLN A C 1
ATOM 644 O O . GLN A 1 84 ? 14.034 4.760 -43.823 1.00 85.75 84 GLN A O 1
ATOM 649 N N . PHE A 1 85 ? 11.857 5.202 -44.201 1.00 90.00 85 PHE A N 1
ATOM 650 C CA . PHE A 1 85 ? 11.654 6.113 -43.072 1.00 90.00 85 PHE A CA 1
ATOM 651 C C . PHE A 1 85 ? 12.221 5.576 -41.755 1.00 90.00 85 PHE A C 1
ATOM 653 O O . PHE A 1 85 ? 13.121 6.192 -41.188 1.00 90.00 85 PHE A O 1
ATOM 660 N N . ASN A 1 86 ? 11.779 4.395 -41.317 1.00 89.94 86 ASN A N 1
ATOM 661 C CA . ASN A 1 86 ? 12.217 3.809 -40.046 1.00 89.94 86 ASN A CA 1
ATOM 662 C C . ASN A 1 86 ? 13.740 3.599 -39.988 1.00 89.94 86 ASN A C 1
ATOM 664 O O . ASN A 1 86 ? 14.355 3.827 -38.949 1.00 89.94 86 ASN A O 1
ATOM 668 N N . ARG A 1 87 ? 14.364 3.221 -41.112 1.00 88.38 87 ARG A N 1
ATOM 669 C CA . ARG A 1 87 ? 15.802 2.912 -41.185 1.00 88.38 87 ARG A CA 1
ATOM 670 C C . ARG A 1 87 ? 16.665 4.170 -41.135 1.00 88.38 87 ARG A C 1
ATOM 672 O O . ARG A 1 87 ? 17.664 4.193 -40.424 1.00 88.38 87 ARG A O 1
ATOM 679 N N . VAL A 1 88 ? 16.275 5.216 -41.866 1.00 89.12 88 VAL A N 1
ATOM 680 C CA . VAL A 1 88 ? 17.042 6.468 -41.925 1.00 89.12 88 VAL A CA 1
ATOM 681 C C . VAL A 1 88 ? 16.754 7.339 -40.705 1.00 89.12 88 VAL A C 1
ATOM 683 O O . VAL A 1 88 ? 17.680 7.727 -39.997 1.00 89.12 88 VAL A O 1
ATOM 686 N N . VAL A 1 89 ? 15.479 7.611 -40.417 1.00 92.25 89 VAL A N 1
ATOM 687 C CA . VAL A 1 89 ? 15.086 8.540 -39.349 1.00 92.25 89 VAL A CA 1
ATOM 688 C C . VAL A 1 89 ? 15.413 7.973 -37.976 1.00 92.25 89 VAL A C 1
ATOM 690 O O . VAL A 1 89 ? 15.910 8.708 -37.127 1.00 92.25 89 VAL A O 1
ATOM 693 N N . GLY A 1 90 ? 15.224 6.668 -37.767 1.00 89.06 90 GLY A N 1
ATOM 694 C CA . GLY A 1 90 ? 15.594 6.030 -36.508 1.00 89.06 90 GLY A CA 1
ATOM 695 C C . GLY A 1 90 ? 17.095 6.151 -36.202 1.00 89.06 90 GLY A C 1
ATOM 696 O O . GLY A 1 90 ? 17.471 6.508 -35.086 1.00 89.06 90 GLY A O 1
ATOM 697 N N . SER A 1 91 ? 17.957 5.909 -37.194 1.00 88.25 91 SER A N 1
ATOM 698 C CA . SER A 1 91 ? 19.415 6.033 -37.038 1.00 88.25 91 SER A CA 1
ATOM 699 C C . SER A 1 91 ? 19.845 7.488 -36.805 1.00 88.25 91 SER A C 1
ATOM 701 O O . SER A 1 91 ? 20.645 7.766 -35.912 1.00 88.25 91 SER A O 1
ATOM 703 N N . VAL A 1 92 ? 19.266 8.427 -37.561 1.00 89.44 92 VAL A N 1
ATOM 704 C CA . VAL A 1 92 ? 19.690 9.834 -37.581 1.00 89.44 92 VAL A CA 1
ATOM 705 C C . VAL A 1 92 ? 19.157 10.661 -36.405 1.00 89.44 92 VAL A C 1
ATOM 707 O O . VAL A 1 92 ? 19.905 11.463 -35.853 1.00 89.44 92 VAL A O 1
ATOM 710 N N . TRP A 1 93 ? 17.882 10.508 -36.037 1.00 90.56 93 TRP A N 1
ATOM 711 C CA . TRP A 1 93 ? 17.209 11.398 -35.076 1.00 90.56 93 TRP A CA 1
ATOM 712 C C . TRP A 1 93 ? 17.148 10.857 -33.645 1.00 90.56 93 TRP A C 1
ATOM 714 O O . TRP A 1 93 ? 16.966 11.634 -32.713 1.00 90.56 93 TRP A O 1
ATOM 724 N N . ILE A 1 94 ? 17.263 9.540 -33.460 1.00 90.44 94 ILE A N 1
ATOM 725 C CA . ILE A 1 94 ? 17.089 8.886 -32.152 1.00 90.44 94 ILE A CA 1
ATOM 726 C C . ILE A 1 94 ? 18.399 8.271 -31.675 1.00 90.44 94 ILE A C 1
ATOM 728 O O . ILE A 1 94 ? 18.809 8.475 -30.535 1.00 90.44 94 ILE A O 1
ATOM 732 N N . GLY A 1 95 ? 19.058 7.517 -32.556 1.00 86.56 95 GLY A N 1
ATOM 733 C CA . GLY A 1 95 ? 20.313 6.841 -32.265 1.00 86.56 95 GLY A CA 1
ATOM 734 C C . GLY A 1 95 ? 20.154 5.361 -31.906 1.00 86.56 95 GLY A C 1
ATOM 735 O O . GLY A 1 95 ? 19.128 4.887 -31.415 1.00 86.56 95 GLY A O 1
ATOM 736 N N . ARG A 1 96 ? 21.232 4.613 -32.156 1.00 89.19 96 ARG A N 1
ATOM 737 C CA . ARG A 1 96 ? 21.289 3.143 -32.080 1.00 89.19 96 ARG A CA 1
ATOM 738 C C . ARG A 1 96 ? 20.885 2.550 -30.718 1.00 89.19 96 ARG A C 1
ATOM 740 O O . ARG A 1 96 ? 20.133 1.580 -30.731 1.00 89.19 96 ARG A O 1
ATOM 747 N N . PRO A 1 97 ? 21.319 3.084 -29.553 1.00 90.38 97 PRO A N 1
ATOM 748 C CA . PRO A 1 97 ? 21.015 2.462 -28.260 1.00 90.38 97 PRO A CA 1
ATOM 749 C C . PRO A 1 97 ? 19.517 2.402 -27.942 1.00 90.38 97 PRO A C 1
ATOM 751 O O . PRO A 1 97 ? 19.029 1.373 -27.482 1.00 90.38 97 PRO A O 1
ATOM 754 N N . PHE A 1 98 ? 18.765 3.469 -28.228 1.00 92.44 98 PHE A N 1
ATOM 755 C CA . PHE A 1 98 ? 17.324 3.507 -27.963 1.00 92.44 98 PHE A CA 1
ATOM 756 C C . PHE A 1 98 ? 16.521 2.657 -28.949 1.00 92.44 98 PHE A C 1
ATOM 758 O O . PHE A 1 98 ? 15.529 2.044 -28.555 1.00 92.44 98 PHE A O 1
ATOM 765 N N . LEU A 1 99 ? 16.972 2.552 -30.204 1.00 92.62 99 LEU A N 1
ATOM 766 C CA . LEU A 1 99 ? 16.385 1.620 -31.169 1.00 92.62 99 LEU A CA 1
ATOM 767 C C . LEU A 1 99 ? 16.627 0.161 -30.774 1.00 92.62 99 LEU A C 1
ATOM 769 O O . LEU A 1 99 ? 15.703 -0.649 -30.831 1.00 92.62 99 LEU A O 1
ATOM 773 N N . LEU A 1 100 ? 17.845 -0.163 -30.326 1.00 94.06 100 LEU A N 1
ATOM 774 C CA . LEU A 1 100 ? 18.171 -1.496 -29.830 1.00 94.06 100 LEU A CA 1
ATOM 775 C C . LEU A 1 100 ? 17.339 -1.830 -28.591 1.00 94.06 100 LEU A C 1
ATOM 777 O O . LEU A 1 100 ? 16.768 -2.913 -28.531 1.00 94.06 100 LEU A O 1
ATOM 781 N N . LEU A 1 101 ? 17.206 -0.899 -27.640 1.00 93.31 101 LEU A N 1
ATOM 782 C CA . LEU A 1 101 ? 16.369 -1.093 -26.454 1.00 93.31 101 LEU A CA 1
ATOM 783 C C . LEU A 1 101 ? 14.905 -1.359 -26.828 1.00 93.31 101 LEU A C 1
ATOM 785 O O . LEU A 1 101 ? 14.289 -2.280 -26.288 1.00 93.31 101 LEU A O 1
ATOM 789 N N . ARG A 1 102 ? 14.352 -0.587 -27.771 1.00 93.38 102 ARG A N 1
ATOM 790 C CA . ARG A 1 102 ? 12.983 -0.772 -28.269 1.00 93.38 102 ARG A CA 1
ATOM 791 C C . ARG A 1 102 ? 12.795 -2.155 -28.894 1.00 93.38 102 ARG A C 1
ATOM 793 O O . ARG A 1 102 ? 11.869 -2.867 -28.515 1.00 93.38 102 ARG A O 1
ATOM 800 N N . GLY A 1 103 ? 13.707 -2.555 -29.782 1.00 94.94 103 GLY A N 1
ATOM 801 C CA . GLY A 1 103 ? 13.689 -3.877 -30.406 1.00 94.94 103 GLY A CA 1
ATOM 802 C C . GLY A 1 103 ? 13.826 -5.010 -29.389 1.00 94.94 103 GLY A C 1
ATOM 803 O O . GLY A 1 103 ? 13.022 -5.937 -29.389 1.00 94.94 103 GLY A O 1
ATOM 804 N N . MET A 1 104 ? 14.782 -4.905 -28.463 1.00 94.88 104 MET A N 1
ATOM 805 C CA . MET A 1 104 ? 14.998 -5.893 -27.402 1.00 94.88 104 MET A CA 1
ATOM 806 C C . MET A 1 104 ? 13.805 -6.011 -26.454 1.00 94.88 104 MET A C 1
ATOM 808 O O . MET A 1 104 ? 13.511 -7.109 -25.994 1.00 94.88 104 MET A O 1
ATOM 812 N N . THR A 1 105 ? 13.077 -4.923 -26.197 1.00 94.44 105 THR A N 1
ATOM 813 C CA . THR A 1 105 ? 11.851 -4.979 -25.385 1.00 94.44 105 THR A CA 1
ATOM 814 C C . THR A 1 105 ? 10.793 -5.851 -26.057 1.00 94.44 105 THR A C 1
ATOM 816 O O . THR A 1 105 ? 10.199 -6.702 -25.400 1.00 94.44 105 THR A O 1
ATOM 819 N N . ALA A 1 106 ? 10.610 -5.716 -27.373 1.00 94.50 106 ALA A N 1
ATOM 820 C CA . ALA A 1 106 ? 9.711 -6.587 -28.126 1.00 94.50 106 ALA A CA 1
ATOM 821 C C . ALA A 1 106 ? 10.185 -8.050 -28.130 1.00 94.50 106 ALA A C 1
ATOM 823 O O . ALA A 1 106 ? 9.369 -8.956 -27.970 1.00 94.50 106 ALA A O 1
ATOM 824 N N . VAL A 1 107 ? 11.501 -8.292 -28.227 1.00 95.50 107 VAL A N 1
ATOM 825 C CA . VAL A 1 107 ? 12.075 -9.644 -28.101 1.00 95.50 107 VAL A CA 1
ATOM 826 C C . VAL A 1 107 ? 11.767 -10.248 -26.727 1.00 95.50 107 VAL A C 1
ATOM 828 O O . VAL A 1 107 ? 11.351 -11.403 -26.652 1.00 95.50 107 VAL A O 1
ATOM 831 N N . VAL A 1 108 ? 11.928 -9.479 -25.645 1.00 93.31 108 VAL A N 1
ATOM 832 C CA . VAL A 1 108 ? 11.593 -9.919 -24.282 1.00 93.31 108 VAL A CA 1
ATOM 833 C C . VAL A 1 108 ? 10.101 -10.227 -24.169 1.00 93.31 108 VAL A C 1
ATOM 835 O O . VAL A 1 108 ? 9.755 -11.281 -23.647 1.00 93.31 108 VAL A O 1
ATOM 838 N N . MET A 1 109 ? 9.223 -9.376 -24.711 1.00 91.88 109 MET A N 1
ATOM 839 C CA . MET A 1 109 ? 7.771 -9.606 -24.692 1.00 91.88 109 MET A CA 1
ATOM 840 C C . MET A 1 109 ? 7.351 -10.859 -25.476 1.00 91.88 109 MET A C 1
ATOM 842 O O . MET A 1 109 ? 6.491 -11.597 -25.011 1.00 91.88 109 MET A O 1
ATOM 846 N N . LEU A 1 110 ? 7.965 -11.146 -26.628 1.00 93.31 110 LEU A N 1
ATOM 847 C CA . LEU A 1 110 ? 7.734 -12.395 -27.378 1.00 93.31 110 LEU A CA 1
ATOM 848 C C . LEU A 1 110 ? 8.408 -13.619 -26.736 1.00 93.31 110 LEU A C 1
ATOM 850 O O . LEU A 1 110 ? 8.126 -14.758 -27.100 1.00 93.31 110 LEU A O 1
ATOM 854 N N . SER A 1 111 ? 9.303 -13.397 -25.772 1.00 94.12 111 SER A N 1
ATOM 855 C CA . SER A 1 111 ? 9.964 -14.454 -25.000 1.00 94.12 111 SER A CA 1
ATOM 856 C C . SER A 1 111 ? 9.276 -14.762 -23.673 1.00 94.12 111 SER A C 1
ATOM 858 O O . SER A 1 111 ? 9.723 -15.654 -22.949 1.00 94.12 111 SER A O 1
ATOM 860 N N . THR A 1 112 ? 8.190 -14.056 -23.356 1.00 91.75 112 THR A N 1
ATOM 861 C CA . THR A 1 112 ? 7.364 -14.272 -22.168 1.00 91.75 112 THR A CA 1
ATOM 862 C C . THR A 1 112 ? 5.959 -14.719 -22.553 1.00 91.75 112 THR A C 1
ATOM 864 O O . THR A 1 112 ? 5.401 -14.286 -23.565 1.00 91.75 112 THR A O 1
ATOM 867 N N . ALA A 1 113 ? 5.370 -15.596 -21.741 1.00 89.44 113 ALA A N 1
ATOM 868 C CA . ALA A 1 113 ? 3.972 -15.982 -21.886 1.00 89.44 113 ALA A CA 1
ATOM 869 C C . ALA A 1 113 ? 3.040 -14.797 -21.566 1.00 89.44 113 ALA A C 1
ATOM 871 O O . ALA A 1 113 ? 3.295 -14.030 -20.635 1.00 89.44 113 ALA A O 1
ATOM 872 N N . ASN A 1 114 ? 1.954 -14.647 -22.329 1.00 88.00 114 ASN A N 1
ATOM 873 C CA . ASN A 1 114 ? 0.926 -13.645 -22.051 1.00 88.00 114 ASN A CA 1
ATOM 874 C C . ASN A 1 114 ? -0.085 -14.199 -21.040 1.00 88.00 114 ASN A C 1
ATOM 876 O O . ASN A 1 114 ? -0.761 -15.195 -21.303 1.00 88.00 114 ASN A O 1
ATOM 880 N N . MET A 1 115 ? -0.160 -13.571 -19.870 1.00 84.19 115 MET A N 1
ATOM 881 C CA . MET A 1 115 ? -0.922 -14.071 -18.730 1.00 84.19 115 MET A CA 1
ATOM 882 C C . MET A 1 115 ? -1.699 -12.946 -18.059 1.00 84.19 115 MET A C 1
ATOM 884 O O . MET A 1 115 ? -1.151 -11.884 -17.764 1.00 84.19 115 MET A O 1
ATOM 888 N N . VAL A 1 116 ? -2.970 -13.212 -17.782 1.00 83.88 116 VAL A N 1
ATOM 889 C CA . VAL A 1 116 ? -3.878 -12.293 -17.098 1.00 83.88 116 VAL A CA 1
ATOM 890 C C . VAL A 1 116 ? -4.219 -12.864 -15.730 1.00 83.88 116 VAL A C 1
ATOM 892 O O . VAL A 1 116 ? -4.465 -14.058 -15.577 1.00 83.88 116 VAL A O 1
ATOM 895 N N . PHE A 1 117 ? -4.213 -12.009 -14.711 1.00 78.12 117 PHE A N 1
ATOM 896 C CA . PHE A 1 117 ? -4.662 -12.379 -13.375 1.00 78.12 117 PHE A CA 1
ATOM 897 C C . PHE A 1 117 ? -6.177 -12.207 -13.287 1.00 78.12 117 PHE A C 1
ATOM 899 O O . PHE A 1 117 ? -6.681 -11.085 -13.344 1.00 78.12 117 PHE A O 1
ATOM 906 N N . VAL A 1 118 ? -6.898 -13.319 -13.159 1.00 83.06 118 VAL A N 1
ATOM 907 C CA . VAL A 1 118 ? -8.362 -13.354 -13.158 1.00 83.06 118 VAL A CA 1
ATOM 908 C C . VAL A 1 118 ? -8.857 -13.871 -11.812 1.00 83.06 118 VAL A C 1
ATOM 910 O O . VAL A 1 118 ? -8.307 -14.811 -11.237 1.00 83.06 118 VAL A O 1
ATOM 913 N N . VAL A 1 119 ? -9.922 -13.256 -11.301 1.00 76.81 119 VAL A N 1
ATOM 914 C CA . VAL A 1 119 ? -10.613 -13.707 -10.091 1.00 76.81 119 VAL A CA 1
ATOM 915 C C . VAL A 1 119 ? -11.956 -14.300 -10.500 1.00 76.81 119 VAL A C 1
ATOM 917 O O . VAL A 1 119 ? -12.898 -13.570 -10.796 1.00 76.81 119 VAL A O 1
ATOM 920 N N . THR A 1 120 ? -12.059 -15.628 -10.516 1.00 78.06 120 THR A N 1
ATOM 921 C CA . THR A 1 120 ? -13.317 -16.346 -10.787 1.00 78.06 120 THR A CA 1
ATOM 922 C C . THR A 1 120 ? -13.817 -16.995 -9.510 1.00 78.06 120 THR A C 1
ATOM 924 O O . THR A 1 120 ? -13.081 -17.756 -8.886 1.00 78.06 120 THR A O 1
ATOM 927 N N . HIS A 1 121 ? -15.065 -16.726 -9.121 1.00 74.81 121 HIS A N 1
ATOM 928 C CA . HIS A 1 121 ? -15.693 -17.338 -7.938 1.00 74.81 121 HIS A CA 1
ATOM 929 C C . HIS A 1 121 ? -14.865 -17.186 -6.642 1.00 74.81 121 HIS A C 1
ATOM 931 O O . HIS A 1 121 ? -14.850 -18.071 -5.793 1.00 74.81 121 HIS A O 1
ATOM 937 N N . GLY A 1 122 ? -14.140 -16.070 -6.498 1.00 63.50 122 GLY A N 1
ATOM 938 C CA . GLY A 1 122 ? -13.271 -15.808 -5.344 1.00 63.50 122 GLY A CA 1
ATOM 939 C C . GLY A 1 122 ? -11.889 -16.473 -5.395 1.00 63.50 122 GLY A C 1
ATOM 940 O O . GLY A 1 122 ? -11.082 -16.225 -4.501 1.00 63.50 122 GLY A O 1
ATOM 941 N N . PHE A 1 123 ? -11.578 -17.252 -6.437 1.00 62.31 123 PHE A N 1
ATOM 942 C CA . PHE A 1 123 ? -10.245 -17.803 -6.677 1.00 62.31 123 PHE A CA 1
ATOM 943 C C . PHE A 1 123 ? -9.467 -16.940 -7.666 1.00 62.31 123 PHE A C 1
ATOM 945 O O . PHE A 1 123 ? -9.823 -16.806 -8.840 1.00 62.31 123 PHE A O 1
ATOM 952 N N . SER A 1 124 ? -8.375 -16.380 -7.163 1.00 71.69 124 SER A N 1
ATOM 953 C CA . SER A 1 124 ? -7.350 -15.721 -7.957 1.00 71.69 124 SER A CA 1
ATOM 954 C C . SER A 1 124 ? -6.511 -16.759 -8.690 1.00 71.69 124 SER A C 1
ATOM 956 O O . SER A 1 124 ? -5.856 -17.580 -8.049 1.00 71.69 124 SER A O 1
ATOM 958 N N . HIS A 1 125 ? -6.499 -16.716 -10.016 1.00 76.06 125 HIS A N 1
ATOM 959 C CA . HIS A 1 125 ? -5.655 -17.581 -10.829 1.00 76.06 125 HIS A CA 1
ATOM 960 C C . HIS A 1 125 ? -5.057 -16.809 -12.004 1.00 76.06 125 HIS A C 1
ATOM 962 O O . HIS A 1 125 ? -5.529 -15.740 -12.392 1.00 76.06 125 HIS A O 1
ATOM 968 N N . LEU A 1 126 ? -3.974 -17.352 -12.550 1.00 78.50 126 LEU A N 1
ATOM 969 C CA . LEU A 1 126 ? -3.356 -16.842 -13.764 1.00 78.50 126 LEU A CA 1
ATOM 970 C C . LEU A 1 126 ? -3.939 -17.602 -14.947 1.00 78.50 126 LEU A C 1
ATOM 972 O O . LEU A 1 126 ? -3.860 -18.828 -15.000 1.00 78.50 126 LEU A O 1
ATOM 976 N N . GLN A 1 127 ? -4.527 -16.868 -15.879 1.00 84.25 127 GLN A N 1
ATOM 977 C CA . GLN A 1 127 ? -5.069 -17.405 -17.112 1.00 84.25 127 GLN A CA 1
ATOM 978 C C . GLN A 1 127 ? -4.119 -17.070 -18.260 1.00 84.25 127 GLN A C 1
ATOM 980 O O . GLN A 1 127 ? -3.739 -15.914 -18.445 1.00 84.25 127 GLN A O 1
ATOM 985 N N . LEU A 1 128 ? -3.727 -18.092 -19.023 1.00 84.81 128 LEU A N 1
ATOM 986 C CA . LEU A 1 128 ? -2.979 -17.902 -20.260 1.00 84.81 128 LEU A CA 1
ATOM 987 C C . LEU A 1 128 ? -3.933 -17.348 -21.323 1.00 84.81 128 LEU A C 1
ATOM 989 O O . LEU A 1 128 ? -4.961 -17.965 -21.608 1.00 84.81 128 LEU A O 1
ATOM 993 N N . GLU A 1 129 ? -3.588 -16.207 -21.909 1.00 86.56 129 GLU A N 1
ATOM 994 C CA . GLU A 1 129 ? -4.374 -15.590 -22.975 1.00 86.56 129 GLU A CA 1
ATOM 995 C C . GLU A 1 129 ? -3.538 -15.531 -24.252 1.00 86.56 129 GLU A C 1
ATOM 997 O O . GLU A 1 129 ? -2.482 -14.894 -24.298 1.00 86.56 129 GLU A O 1
ATOM 1002 N N . ALA A 1 130 ? -3.999 -16.213 -25.301 1.00 84.75 130 ALA A N 1
ATOM 1003 C CA . ALA A 1 130 ? -3.316 -16.197 -26.587 1.00 84.75 130 ALA A CA 1
ATOM 1004 C C . ALA A 1 130 ? -3.310 -14.774 -27.164 1.00 84.75 130 ALA A C 1
ATOM 1006 O O . ALA A 1 130 ? -4.340 -14.102 -27.204 1.00 84.75 130 ALA A O 1
ATOM 1007 N N . ARG A 1 131 ? -2.141 -14.317 -27.626 1.00 89.38 131 ARG A N 1
ATOM 1008 C CA . ARG A 1 131 ? -2.014 -13.022 -28.307 1.00 89.38 131 ARG A CA 1
ATOM 1009 C C . ARG A 1 131 ? -2.788 -13.052 -29.620 1.00 89.38 131 ARG A C 1
ATOM 1011 O O . ARG A 1 131 ? -2.787 -14.066 -30.320 1.00 89.38 131 ARG A O 1
ATOM 1018 N N . SER A 1 132 ? -3.409 -11.932 -29.984 1.00 92.94 132 SER A N 1
ATOM 1019 C CA . SER A 1 132 ? -4.042 -11.824 -31.295 1.00 92.94 132 SER A CA 1
ATOM 1020 C C . SER A 1 132 ? -2.984 -11.844 -32.405 1.00 92.94 132 SER A C 1
ATOM 1022 O O . SER A 1 132 ? -1.834 -11.448 -32.205 1.00 92.94 132 SER A O 1
ATOM 1024 N N . ILE A 1 133 ? -3.375 -12.260 -33.612 1.00 93.12 133 ILE A N 1
ATOM 1025 C CA . ILE A 1 133 ? -2.472 -12.271 -34.777 1.00 93.12 133 ILE A CA 1
ATOM 1026 C C . ILE A 1 133 ? -1.933 -10.857 -35.062 1.00 93.12 133 ILE A C 1
ATOM 1028 O O . ILE A 1 133 ? -0.785 -10.703 -35.478 1.00 93.12 133 ILE A O 1
ATOM 1032 N N . VAL A 1 134 ? -2.737 -9.820 -34.798 1.00 95.06 134 VAL A N 1
ATOM 1033 C CA . VAL A 1 134 ? -2.335 -8.417 -34.967 1.00 95.06 134 VAL A CA 1
ATOM 1034 C C . VAL A 1 134 ? -1.250 -8.040 -33.959 1.00 95.06 134 VAL A C 1
ATOM 1036 O O . VAL A 1 134 ? -0.236 -7.471 -34.355 1.00 95.06 134 VAL A O 1
ATOM 1039 N N . ASP A 1 135 ? -1.407 -8.413 -32.688 1.00 92.19 135 ASP A N 1
ATOM 1040 C CA . ASP A 1 135 ? -0.404 -8.129 -31.653 1.00 92.19 135 ASP A CA 1
ATOM 1041 C C . ASP A 1 135 ? 0.919 -8.840 -31.946 1.00 92.19 135 ASP A C 1
ATOM 1043 O O . ASP A 1 135 ? 1.988 -8.245 -31.809 1.00 92.19 135 ASP A O 1
ATOM 1047 N N . ILE A 1 136 ? 0.851 -10.091 -32.414 1.00 93.88 136 ILE A N 1
ATOM 1048 C CA . ILE A 1 136 ? 2.025 -10.860 -32.845 1.00 93.88 136 ILE A CA 1
ATOM 1049 C C . ILE A 1 136 ? 2.721 -10.153 -34.010 1.00 93.88 136 ILE A C 1
ATOM 1051 O O . ILE A 1 136 ? 3.932 -9.942 -33.964 1.00 93.88 136 ILE A O 1
ATOM 1055 N N . ALA A 1 137 ? 1.972 -9.745 -35.037 1.00 95.06 137 ALA A N 1
ATOM 1056 C CA . ALA A 1 137 ? 2.518 -9.057 -36.203 1.00 95.06 137 ALA A CA 1
ATOM 1057 C C . ALA A 1 137 ? 3.197 -7.728 -35.831 1.00 95.06 137 ALA A C 1
ATOM 1059 O O . ALA A 1 137 ? 4.279 -7.428 -36.347 1.00 95.06 137 ALA A O 1
ATOM 1060 N N . VAL A 1 138 ? 2.593 -6.956 -34.921 1.00 95.06 138 VAL A N 1
ATOM 1061 C CA . VAL A 1 138 ? 3.139 -5.684 -34.424 1.00 95.06 138 VAL A CA 1
ATOM 1062 C C . VAL A 1 138 ? 4.397 -5.919 -33.591 1.00 95.06 138 VAL A C 1
ATOM 1064 O O . VAL A 1 138 ? 5.427 -5.313 -33.879 1.00 95.06 138 VAL A O 1
ATOM 1067 N N . LEU A 1 139 ? 4.365 -6.829 -32.612 1.00 94.38 139 LEU A N 1
ATOM 1068 C CA . LEU A 1 139 ? 5.528 -7.145 -31.774 1.00 94.38 139 LEU A CA 1
ATOM 1069 C C . LEU A 1 139 ? 6.686 -7.712 -32.599 1.00 94.38 139 LEU A C 1
ATOM 1071 O O . LEU A 1 139 ? 7.826 -7.278 -32.438 1.00 94.38 139 LEU A O 1
ATOM 1075 N N . ALA A 1 140 ? 6.406 -8.623 -33.534 1.00 95.44 140 ALA A N 1
ATOM 1076 C CA . ALA A 1 140 ? 7.404 -9.122 -34.474 1.00 95.44 140 ALA A CA 1
ATOM 1077 C C . ALA A 1 140 ? 7.978 -7.978 -35.322 1.00 95.44 140 ALA A C 1
ATOM 1079 O O . ALA A 1 140 ? 9.188 -7.927 -35.551 1.00 95.44 140 ALA A O 1
ATOM 1080 N N . GLY A 1 141 ? 7.138 -7.024 -35.740 1.00 94.31 141 GLY A N 1
ATOM 1081 C CA . GLY A 1 141 ? 7.554 -5.801 -36.429 1.00 94.31 141 GLY A CA 1
ATOM 1082 C C . GLY A 1 141 ? 8.520 -4.969 -35.591 1.00 94.31 141 GLY A C 1
ATOM 1083 O O . GLY A 1 141 ? 9.564 -4.553 -36.086 1.00 94.31 141 GLY A O 1
ATOM 1084 N N . GLU A 1 142 ? 8.242 -4.806 -34.302 1.00 95.06 142 GLU A N 1
ATOM 1085 C CA . GLU A 1 142 ? 9.123 -4.102 -33.370 1.00 95.06 142 GLU A CA 1
ATOM 1086 C C . GLU A 1 142 ? 10.468 -4.829 -33.168 1.00 95.06 142 GLU A C 1
ATOM 1088 O O . GLU A 1 142 ? 11.502 -4.179 -33.026 1.00 95.06 142 GLU A O 1
ATOM 1093 N N . THR A 1 143 ? 10.536 -6.162 -33.275 1.00 96.06 143 THR A N 1
ATOM 1094 C CA . THR A 1 143 ? 11.842 -6.854 -33.230 1.00 96.06 143 THR A CA 1
ATOM 1095 C C . THR A 1 143 ? 12.766 -6.486 -34.401 1.00 96.06 143 THR A C 1
ATOM 1097 O O . THR A 1 143 ? 13.988 -6.573 -34.269 1.00 96.06 143 THR A O 1
ATOM 1100 N N . THR A 1 144 ? 12.228 -5.996 -35.529 1.00 94.44 144 THR A N 1
ATOM 1101 C CA . THR A 1 144 ? 13.039 -5.609 -36.701 1.00 94.44 144 THR A CA 1
ATOM 1102 C C . THR A 1 144 ? 13.970 -4.420 -36.438 1.00 94.44 144 THR A C 1
ATOM 1104 O O . THR A 1 144 ? 14.970 -4.273 -37.143 1.00 94.44 144 THR A O 1
ATOM 1107 N N . TRP A 1 145 ? 13.739 -3.629 -35.379 1.00 94.94 145 TRP A N 1
ATOM 1108 C CA . TRP A 1 145 ? 14.672 -2.583 -34.937 1.00 94.94 145 TRP A CA 1
ATOM 1109 C C . TRP A 1 145 ? 16.061 -3.132 -34.576 1.00 94.94 145 TRP A C 1
ATOM 1111 O O . TRP A 1 145 ? 17.065 -2.438 -34.765 1.00 94.94 145 TRP A O 1
ATOM 1121 N N . VAL A 1 146 ? 16.142 -4.393 -34.129 1.00 93.88 146 VAL A N 1
ATOM 1122 C CA . VAL A 1 146 ? 17.416 -5.098 -33.913 1.00 93.88 146 VAL A CA 1
ATOM 1123 C C . VAL A 1 146 ? 18.152 -5.268 -35.245 1.00 93.88 146 VAL A C 1
ATOM 1125 O O . VAL A 1 146 ? 19.306 -4.855 -35.368 1.00 93.88 146 VAL A O 1
ATOM 1128 N N . SER A 1 147 ? 17.463 -5.775 -36.273 1.00 91.69 147 SER A N 1
ATOM 1129 C CA . SER A 1 147 ? 18.005 -5.896 -37.635 1.00 91.69 147 SER A CA 1
ATOM 1130 C C . SER A 1 147 ? 18.433 -4.546 -38.219 1.00 91.69 147 SER A C 1
ATOM 1132 O O . SER A 1 147 ? 19.512 -4.448 -38.801 1.00 91.69 147 SER A O 1
ATOM 1134 N N . TYR A 1 148 ? 17.644 -3.482 -38.029 1.00 91.44 148 TYR A N 1
ATOM 1135 C CA . TYR A 1 148 ? 18.012 -2.138 -38.496 1.00 91.44 148 TYR A CA 1
ATOM 1136 C C . TYR A 1 148 ? 19.289 -1.633 -37.836 1.00 91.44 148 TYR A C 1
ATOM 1138 O O . TYR A 1 148 ? 20.150 -1.088 -38.521 1.00 91.44 148 TYR A O 1
ATOM 1146 N N . THR A 1 149 ? 19.444 -1.869 -36.534 1.00 92.06 149 THR A N 1
ATOM 1147 C CA . THR A 1 149 ? 20.638 -1.457 -35.796 1.00 92.06 149 THR A CA 1
ATOM 1148 C C . THR A 1 149 ? 21.875 -2.225 -36.270 1.00 92.06 149 THR A C 1
ATOM 1150 O O . THR A 1 149 ? 22.903 -1.606 -36.532 1.00 92.06 149 THR A O 1
ATOM 1153 N N . ILE A 1 150 ? 21.778 -3.550 -36.451 1.00 90.25 150 ILE A N 1
ATOM 1154 C CA . ILE A 1 150 ? 22.879 -4.385 -36.968 1.00 90.25 150 ILE A CA 1
ATOM 1155 C C . ILE A 1 150 ? 23.314 -3.905 -38.357 1.00 90.25 150 ILE A C 1
ATOM 1157 O O . ILE A 1 150 ? 24.503 -3.708 -38.604 1.00 90.25 150 ILE A O 1
ATOM 1161 N N . ILE A 1 151 ? 22.359 -3.668 -39.258 1.00 88.81 151 ILE A N 1
ATOM 1162 C CA . ILE A 1 151 ? 22.680 -3.201 -40.607 1.00 88.81 151 ILE A CA 1
ATOM 1163 C C . ILE A 1 151 ? 23.318 -1.812 -40.568 1.00 88.81 151 ILE A C 1
ATOM 1165 O O . ILE A 1 151 ? 24.289 -1.588 -41.283 1.00 88.81 151 ILE A O 1
ATOM 1169 N N . ASP A 1 152 ? 22.833 -0.910 -39.711 1.00 87.75 152 ASP A N 1
ATOM 1170 C CA . ASP A 1 152 ? 23.400 0.430 -39.524 1.00 87.75 152 ASP A CA 1
ATOM 1171 C C . ASP A 1 152 ? 24.870 0.387 -39.049 1.00 87.75 152 ASP A C 1
ATOM 1173 O O . ASP A 1 152 ? 25.688 1.215 -39.460 1.00 87.75 152 ASP A O 1
ATOM 1177 N N . PHE A 1 153 ? 25.254 -0.618 -38.248 1.00 86.69 153 PHE A N 1
ATOM 1178 C CA . PHE A 1 153 ? 26.661 -0.901 -37.922 1.00 86.69 153 PHE A CA 1
ATOM 1179 C C . PHE A 1 153 ? 27.464 -1.405 -39.128 1.00 86.69 153 PHE A C 1
ATOM 1181 O O . PHE A 1 153 ? 28.629 -1.039 -39.276 1.00 86.69 153 PHE A O 1
ATOM 1188 N N . CYS A 1 154 ? 26.855 -2.214 -39.994 1.00 84.44 154 CYS A N 1
ATOM 1189 C CA . CYS A 1 154 ? 27.504 -2.794 -41.170 1.00 84.44 154 CYS A CA 1
ATOM 1190 C C . CYS A 1 154 ? 27.496 -1.885 -42.416 1.00 84.44 154 CYS A C 1
ATOM 1192 O O . CYS A 1 154 ? 28.154 -2.218 -43.404 1.00 84.44 154 CYS A O 1
ATOM 1194 N N . LEU A 1 155 ? 26.801 -0.740 -42.391 1.00 82.69 155 LEU A N 1
ATOM 1195 C CA . LEU A 1 155 ? 26.707 0.197 -43.521 1.00 82.69 155 LEU A CA 1
ATOM 1196 C C . LEU A 1 155 ? 28.058 0.592 -44.152 1.00 82.69 155 LEU A C 1
ATOM 1198 O O . LEU A 1 155 ? 28.107 0.615 -45.384 1.00 82.69 155 LEU A O 1
ATOM 1202 N N . PRO A 1 156 ? 29.157 0.830 -43.395 1.00 79.19 156 PRO A N 1
ATOM 1203 C CA . PRO A 1 156 ? 30.449 1.183 -43.994 1.00 79.19 156 PRO A CA 1
ATOM 1204 C C . PRO A 1 156 ? 31.002 0.108 -44.935 1.00 79.19 156 PRO A C 1
ATOM 1206 O O . PRO A 1 156 ? 31.755 0.418 -45.853 1.00 79.19 156 PRO A O 1
ATOM 1209 N N . PHE A 1 157 ? 30.631 -1.153 -44.704 1.00 77.44 157 PHE A N 1
ATOM 1210 C CA . PHE A 1 157 ? 31.076 -2.299 -45.494 1.00 77.44 157 PHE A CA 1
ATOM 1211 C C . PHE A 1 157 ? 30.096 -2.640 -46.621 1.00 77.44 157 PHE A C 1
ATOM 1213 O O . PHE A 1 157 ? 30.508 -3.103 -47.680 1.00 77.44 157 PHE A O 1
ATOM 1220 N N . LEU A 1 158 ? 28.798 -2.421 -46.392 1.00 75.19 158 LEU A N 1
ATOM 1221 C CA . LEU A 1 158 ? 27.728 -2.798 -47.319 1.00 75.19 158 LEU A CA 1
ATOM 1222 C C . LEU A 1 158 ? 27.490 -1.759 -48.421 1.00 75.19 158 LEU A C 1
ATOM 1224 O O . LEU A 1 158 ? 27.079 -2.127 -49.522 1.00 75.19 158 LEU A O 1
ATOM 1228 N N . GLY A 1 159 ? 27.735 -0.474 -48.144 1.00 73.06 159 GLY A N 1
ATOM 1229 C CA . GLY A 1 159 ? 27.556 0.614 -49.106 1.00 73.06 159 GLY A CA 1
ATOM 1230 C C . GLY A 1 159 ? 26.181 0.587 -49.785 1.00 73.06 159 GLY A C 1
ATOM 1231 O O . GLY A 1 159 ? 25.152 0.393 -49.132 1.00 73.06 159 GLY A O 1
ATOM 1232 N N . ASP A 1 160 ? 26.172 0.723 -51.112 1.00 71.69 160 ASP A N 1
ATOM 1233 C CA . ASP A 1 160 ? 24.957 0.806 -51.936 1.00 71.69 160 ASP A CA 1
ATOM 1234 C C . ASP A 1 160 ? 24.149 -0.519 -51.971 1.00 71.69 160 ASP A C 1
ATOM 1236 O O . ASP A 1 160 ? 22.974 -0.525 -52.341 1.00 71.69 160 ASP A O 1
ATOM 1240 N N . LEU A 1 161 ? 24.730 -1.652 -51.542 1.00 74.50 161 LEU A N 1
ATOM 1241 C CA . LEU A 1 161 ? 24.015 -2.938 -51.466 1.00 74.50 161 LEU A CA 1
ATOM 1242 C C . LEU A 1 161 ? 22.961 -2.950 -50.356 1.00 74.50 161 LEU A C 1
ATOM 1244 O O . LEU A 1 161 ? 21.960 -3.663 -50.456 1.00 74.50 161 LEU A O 1
ATOM 1248 N N . SER A 1 162 ? 23.162 -2.147 -49.310 1.00 79.31 162 SER A N 1
ATOM 1249 C CA . SER A 1 162 ? 22.251 -2.077 -48.165 1.00 79.31 162 SER A CA 1
ATOM 1250 C C . SER A 1 162 ? 20.826 -1.668 -48.566 1.00 79.31 162 SER A C 1
ATOM 1252 O O . SER A 1 162 ? 19.870 -2.211 -48.018 1.00 79.31 162 SER A O 1
ATOM 1254 N N . ALA A 1 163 ? 20.647 -0.825 -49.590 1.00 77.88 163 ALA A N 1
ATOM 1255 C CA . ALA A 1 163 ? 19.327 -0.387 -50.055 1.00 77.88 163 ALA A CA 1
ATOM 1256 C C . ALA A 1 163 ? 18.404 -1.538 -50.491 1.00 77.88 163 ALA A C 1
ATOM 1258 O O . ALA A 1 163 ? 17.193 -1.484 -50.267 1.00 77.88 163 ALA A O 1
ATOM 1259 N N . VAL A 1 164 ? 18.977 -2.588 -51.085 1.00 78.62 164 VAL A N 1
ATOM 1260 C CA . VAL A 1 164 ? 18.240 -3.774 -51.554 1.00 78.62 164 VAL A CA 1
ATOM 1261 C C . VAL A 1 164 ? 18.164 -4.842 -50.462 1.00 78.62 164 VAL A C 1
ATOM 1263 O O . VAL A 1 164 ? 17.148 -5.514 -50.312 1.00 78.62 164 VAL A O 1
ATOM 1266 N N . LEU A 1 165 ? 19.225 -4.974 -49.667 1.00 80.88 165 LEU A N 1
ATOM 1267 C CA . LEU A 1 165 ? 19.366 -5.987 -48.622 1.00 80.88 165 LEU A CA 1
ATOM 1268 C C . LEU A 1 165 ? 18.451 -5.759 -47.419 1.00 80.88 165 LEU A C 1
ATOM 1270 O O . LEU A 1 165 ? 17.791 -6.686 -46.953 1.00 80.88 165 LEU A O 1
ATOM 1274 N N . SER A 1 166 ? 18.414 -4.527 -46.920 1.00 83.31 166 SER A N 1
ATOM 1275 C CA . SER A 1 166 ? 17.724 -4.154 -45.685 1.00 83.31 166 SER A CA 1
ATOM 1276 C C . SER A 1 166 ? 16.212 -4.386 -45.665 1.00 83.31 166 SER A C 1
ATOM 1278 O O . SER A 1 166 ? 15.695 -4.747 -44.604 1.00 83.31 166 SER A O 1
ATOM 1280 N N . PRO A 1 167 ? 15.449 -4.173 -46.757 1.00 86.62 167 PRO A N 1
ATOM 1281 C CA . PRO A 1 167 ? 14.039 -4.553 -46.773 1.00 86.62 167 PRO A CA 1
ATOM 1282 C C . PRO A 1 167 ? 13.847 -6.073 -46.793 1.00 86.62 167 PRO A C 1
ATOM 1284 O O . PRO A 1 167 ? 12.942 -6.565 -46.124 1.00 86.62 167 PRO A O 1
ATOM 1287 N N . ILE A 1 168 ? 14.712 -6.818 -47.490 1.00 87.81 168 ILE A N 1
ATOM 1288 C CA . ILE A 1 168 ? 14.614 -8.281 -47.597 1.00 87.81 168 ILE A CA 1
ATOM 1289 C C . ILE A 1 168 ? 14.931 -8.940 -46.253 1.00 87.81 168 ILE A C 1
ATOM 1291 O O . ILE A 1 168 ? 14.151 -9.763 -45.783 1.00 87.81 168 ILE A O 1
ATOM 1295 N N . SER A 1 169 ? 16.033 -8.558 -45.601 1.00 89.75 169 SER A N 1
ATOM 1296 C CA . SER A 1 169 ? 16.417 -9.123 -44.301 1.00 89.75 169 SER A CA 1
ATOM 1297 C C . SER A 1 169 ? 15.378 -8.832 -43.218 1.00 89.75 169 SER A C 1
ATOM 1299 O O . SER A 1 169 ? 15.041 -9.723 -42.442 1.00 89.75 169 SER A O 1
ATOM 1301 N N . ALA A 1 170 ? 14.809 -7.623 -43.203 1.00 91.06 170 ALA A N 1
ATOM 1302 C CA . ALA A 1 170 ? 13.754 -7.255 -42.264 1.00 91.06 170 ALA A CA 1
ATOM 1303 C C . ALA A 1 170 ? 12.448 -8.020 -42.517 1.00 91.06 170 ALA A C 1
ATOM 1305 O O . ALA A 1 170 ? 11.817 -8.457 -41.561 1.00 91.06 170 ALA A O 1
ATOM 1306 N N . LEU A 1 171 ? 12.061 -8.218 -43.784 1.00 92.19 171 LEU A N 1
ATOM 1307 C CA . LEU A 1 171 ? 10.867 -8.987 -44.141 1.00 92.19 171 LEU A CA 1
ATOM 1308 C C . LEU A 1 171 ? 11.021 -10.469 -43.779 1.00 92.19 171 LEU A C 1
ATOM 1310 O O . LEU A 1 171 ? 10.111 -11.049 -43.197 1.00 92.19 171 LEU A O 1
ATOM 1314 N N . VAL A 1 172 ? 12.174 -11.070 -44.089 1.00 92.75 172 VAL A N 1
ATOM 1315 C CA . VAL A 1 172 ? 12.471 -12.468 -43.740 1.00 92.75 172 VAL A CA 1
ATOM 1316 C C . VAL A 1 172 ? 12.514 -12.640 -42.224 1.00 92.75 172 VAL A C 1
ATOM 1318 O O . VAL A 1 172 ? 11.853 -13.532 -41.703 1.00 92.75 172 VAL A O 1
ATOM 1321 N N . GLY A 1 173 ? 13.228 -11.766 -41.508 1.00 93.56 173 GLY A N 1
ATOM 1322 C CA . GLY A 1 173 ? 13.278 -11.796 -40.045 1.00 93.56 173 GLY A CA 1
ATOM 1323 C C . GLY A 1 173 ? 11.889 -11.653 -39.420 1.00 93.56 173 GLY A C 1
ATOM 1324 O O . GLY A 1 173 ? 11.529 -12.432 -38.543 1.00 93.56 173 GLY A O 1
ATOM 1325 N N . TRP A 1 174 ? 11.075 -10.719 -39.921 1.00 96.00 174 TRP A N 1
ATOM 1326 C CA . TRP A 1 174 ? 9.693 -10.536 -39.480 1.00 96.00 174 TRP A CA 1
ATOM 1327 C C . TRP A 1 174 ? 8.835 -11.785 -39.714 1.00 96.00 174 TRP A C 1
ATOM 1329 O O . TRP A 1 174 ? 8.205 -12.267 -38.776 1.00 96.00 174 TRP A O 1
ATOM 1339 N N . LEU A 1 175 ? 8.855 -12.352 -40.926 1.00 95.75 175 LEU A N 1
ATOM 1340 C CA . LEU A 1 175 ? 8.090 -13.558 -41.262 1.00 95.75 175 LEU A CA 1
ATOM 1341 C C . LEU A 1 175 ? 8.481 -14.744 -40.379 1.00 95.75 175 LEU A C 1
ATOM 1343 O O . LEU A 1 175 ? 7.607 -15.433 -39.862 1.00 95.75 175 LEU A O 1
ATOM 1347 N N . VAL A 1 176 ? 9.781 -14.972 -40.177 1.00 95.69 176 VAL A N 1
ATOM 1348 C CA . VAL A 1 176 ? 10.270 -16.084 -39.351 1.00 95.69 176 VAL A CA 1
ATOM 1349 C C . VAL A 1 176 ? 9.843 -15.913 -37.893 1.00 95.69 176 VAL A C 1
ATOM 1351 O O . VAL A 1 176 ? 9.411 -16.885 -37.283 1.00 95.69 176 VAL A O 1
ATOM 1354 N N . VAL A 1 177 ? 9.901 -14.696 -37.340 1.00 95.50 177 VAL A N 1
ATOM 1355 C CA . VAL A 1 177 ? 9.456 -14.432 -35.960 1.00 95.50 177 VAL A CA 1
ATOM 1356 C C . VAL A 1 177 ? 7.938 -14.592 -35.815 1.00 95.50 177 VAL A C 1
ATOM 1358 O O . VAL A 1 177 ? 7.490 -15.178 -34.833 1.00 95.50 177 VAL A O 1
ATOM 1361 N N . VAL A 1 178 ? 7.142 -14.144 -36.794 1.00 95.94 178 VAL A N 1
ATOM 1362 C CA . VAL A 1 178 ? 5.684 -14.370 -36.803 1.00 95.94 178 VAL A CA 1
ATOM 1363 C C . VAL A 1 178 ? 5.366 -15.864 -36.854 1.00 95.94 178 VAL A C 1
ATOM 1365 O O . VAL A 1 178 ? 4.549 -16.340 -36.071 1.00 95.94 178 VAL A O 1
ATOM 1368 N N . ILE A 1 179 ? 6.026 -16.618 -37.738 1.00 95.19 179 ILE A N 1
ATOM 1369 C CA . ILE A 1 179 ? 5.835 -18.071 -37.847 1.00 95.19 179 ILE A CA 1
ATOM 1370 C C . ILE A 1 179 ? 6.249 -18.766 -36.548 1.00 95.19 179 ILE A C 1
ATOM 1372 O O . ILE A 1 179 ? 5.531 -19.650 -36.092 1.00 95.19 179 ILE A O 1
ATOM 1376 N N . LEU A 1 180 ? 7.360 -18.355 -35.933 1.00 93.31 180 LEU A N 1
ATOM 1377 C CA . LEU A 1 180 ? 7.822 -18.900 -34.657 1.00 93.31 180 LEU A CA 1
ATOM 1378 C C . LEU A 1 180 ? 6.783 -18.696 -33.544 1.00 93.31 180 LEU A C 1
ATOM 1380 O O . LEU A 1 180 ? 6.481 -19.641 -32.824 1.00 93.31 180 LEU A O 1
ATOM 1384 N N . GLU A 1 181 ? 6.208 -17.495 -33.420 1.00 92.81 181 GLU A N 1
ATOM 1385 C CA . GLU A 1 181 ? 5.186 -17.207 -32.403 1.00 92.81 181 GLU A CA 1
ATOM 1386 C C . GLU A 1 181 ? 3.867 -17.948 -32.657 1.00 92.81 181 GLU A C 1
ATOM 1388 O O . GLU A 1 181 ? 3.224 -18.378 -31.704 1.00 92.81 181 GLU A O 1
ATOM 1393 N N . LEU A 1 182 ? 3.481 -18.144 -33.923 1.00 92.06 182 LEU A N 1
ATOM 1394 C CA . LEU A 1 182 ? 2.273 -18.894 -34.282 1.00 92.06 182 LEU A CA 1
ATOM 1395 C C . LEU A 1 182 ? 2.439 -20.414 -34.132 1.00 92.06 182 LEU A C 1
ATOM 1397 O O . LEU A 1 182 ? 1.479 -21.092 -33.774 1.00 92.06 182 LEU A O 1
ATOM 1401 N N . ALA A 1 183 ? 3.620 -20.953 -34.442 1.00 92.81 183 ALA A N 1
ATOM 1402 C CA . ALA A 1 183 ? 3.876 -22.393 -34.430 1.00 92.81 183 ALA A CA 1
ATOM 1403 C C . ALA A 1 183 ? 4.193 -22.927 -33.028 1.00 92.81 183 ALA A C 1
ATOM 1405 O O . ALA A 1 183 ? 3.777 -24.030 -32.684 1.00 92.81 183 ALA A O 1
ATOM 1406 N N . ASP A 1 184 ? 4.925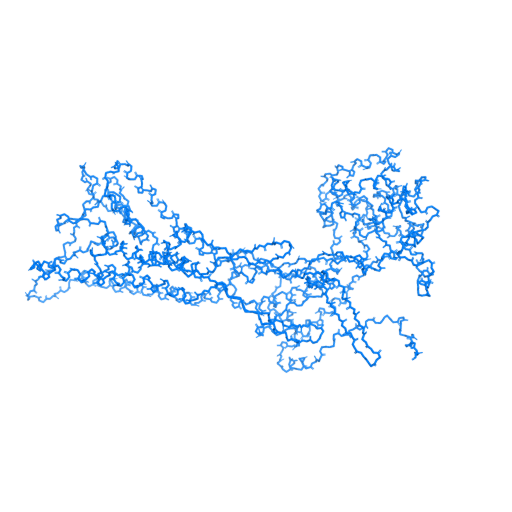 -22.153 -32.232 1.00 90.44 184 ASP A N 1
ATOM 1407 C CA . ASP A 1 184 ? 5.357 -22.530 -30.890 1.00 90.44 184 ASP A CA 1
ATOM 1408 C C . ASP A 1 184 ? 5.221 -21.307 -29.976 1.00 90.44 184 ASP A C 1
ATOM 1410 O O . ASP A 1 184 ? 6.182 -20.566 -29.840 1.00 90.44 184 ASP A O 1
ATOM 1414 N N . PRO A 1 185 ? 4.052 -20.983 -29.401 1.00 89.69 185 PRO A N 1
ATOM 1415 C CA . PRO A 1 185 ? 3.921 -19.872 -28.454 1.00 89.69 185 PRO A CA 1
ATOM 1416 C C . PRO A 1 185 ? 4.565 -20.204 -27.096 1.00 89.69 185 PRO A C 1
ATOM 1418 O O . PRO A 1 185 ? 4.565 -21.352 -26.656 1.00 89.69 185 PRO A O 1
ATOM 1421 N N . VAL A 1 186 ? 5.087 -19.197 -26.382 1.00 89.31 186 VAL A N 1
ATOM 1422 C CA . VAL A 1 186 ? 5.687 -19.417 -25.049 1.00 89.31 186 VAL A CA 1
ATOM 1423 C C . VAL A 1 186 ? 4.628 -19.880 -24.052 1.00 89.31 186 VAL A C 1
ATOM 1425 O O . VAL A 1 186 ? 3.732 -19.118 -23.686 1.00 89.31 186 VAL A O 1
ATOM 1428 N N . ALA A 1 187 ? 4.772 -21.114 -23.573 1.00 84.69 187 ALA A N 1
ATOM 1429 C CA . ALA A 1 187 ? 3.967 -21.661 -22.491 1.00 84.69 187 ALA A CA 1
ATOM 1430 C C . ALA A 1 187 ? 4.569 -21.338 -21.113 1.00 84.69 187 ALA A C 1
ATOM 1432 O O . ALA A 1 187 ? 5.783 -21.205 -20.951 1.00 84.69 187 ALA A O 1
ATOM 1433 N N . VAL A 1 188 ? 3.701 -21.251 -20.106 1.00 84.88 188 VAL A N 1
ATOM 1434 C CA . VAL A 1 188 ? 4.094 -21.149 -18.696 1.00 84.88 188 VAL A CA 1
ATOM 1435 C C . VAL A 1 188 ? 4.485 -22.534 -18.188 1.00 84.88 188 VAL A C 1
ATOM 1437 O O . VAL A 1 188 ? 3.728 -23.488 -18.368 1.00 84.88 188 VAL A O 1
ATOM 1440 N N . ALA A 1 189 ? 5.626 -22.641 -17.507 1.00 84.19 189 ALA A N 1
ATOM 1441 C CA . ALA A 1 189 ? 6.000 -23.855 -16.792 1.00 84.19 189 ALA A CA 1
ATOM 1442 C C . ALA A 1 189 ? 5.862 -23.627 -15.281 1.00 84.19 189 ALA A C 1
ATOM 1444 O O . ALA A 1 189 ? 6.487 -22.744 -14.693 1.00 84.19 189 ALA A O 1
ATOM 1445 N N . ALA A 1 190 ? 5.009 -24.431 -14.652 1.00 80.56 190 ALA A N 1
ATOM 1446 C CA . ALA A 1 190 ? 4.817 -24.447 -13.211 1.00 80.56 190 ALA A CA 1
ATOM 1447 C C . ALA A 1 190 ? 5.138 -25.851 -12.699 1.00 80.56 190 ALA A C 1
ATOM 1449 O O . ALA A 1 190 ? 4.509 -26.823 -13.116 1.00 80.56 190 ALA A O 1
ATOM 1450 N N . ALA A 1 191 ? 6.116 -25.960 -11.807 1.00 84.44 191 ALA A N 1
ATOM 1451 C CA . ALA A 1 191 ? 6.409 -27.197 -11.099 1.00 84.44 191 ALA A CA 1
ATOM 1452 C C . ALA A 1 191 ? 5.975 -27.018 -9.648 1.00 84.44 191 ALA A C 1
ATOM 1454 O O . ALA A 1 191 ? 6.503 -26.151 -8.955 1.00 84.44 191 ALA A O 1
ATOM 1455 N N . ILE A 1 192 ? 5.004 -27.811 -9.198 1.00 81.62 192 ILE A N 1
ATOM 1456 C CA . ILE A 1 192 ? 4.573 -27.827 -7.799 1.00 81.62 192 ILE A CA 1
ATOM 1457 C C . ILE A 1 192 ? 5.430 -28.867 -7.076 1.00 81.62 192 ILE A C 1
ATOM 1459 O O . ILE A 1 192 ? 5.387 -30.049 -7.405 1.00 81.62 192 ILE A O 1
ATOM 1463 N N . ASP A 1 193 ? 6.220 -28.414 -6.111 1.00 83.38 193 ASP A N 1
ATOM 1464 C CA . ASP A 1 193 ? 7.048 -29.243 -5.238 1.00 83.38 193 ASP A CA 1
ATOM 1465 C C . ASP A 1 193 ? 6.961 -28.657 -3.828 1.00 83.38 193 ASP A C 1
ATOM 1467 O O . ASP A 1 193 ? 7.674 -27.716 -3.477 1.00 83.38 193 ASP A O 1
ATOM 1471 N N . THR A 1 194 ? 6.011 -29.165 -3.040 1.00 81.06 194 THR A N 1
ATOM 1472 C CA . THR A 1 194 ? 5.764 -28.693 -1.678 1.00 81.06 194 THR A CA 1
ATOM 1473 C C . THR A 1 194 ? 6.767 -29.298 -0.705 1.00 81.06 194 THR A C 1
ATOM 1475 O O .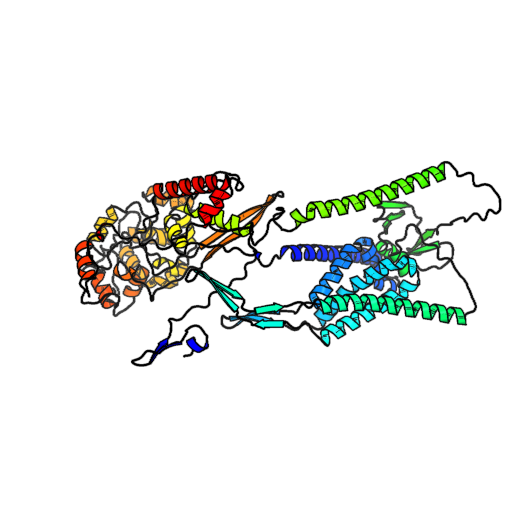 THR A 1 194 ? 6.600 -30.424 -0.239 1.00 81.06 194 THR A O 1
ATOM 1478 N N . LYS A 1 195 ? 7.789 -28.523 -0.349 1.00 85.62 195 LYS A N 1
ATOM 1479 C CA . LYS A 1 195 ? 8.777 -28.836 0.685 1.00 85.62 195 LYS A CA 1
ATOM 1480 C C . LYS A 1 195 ? 8.650 -27.836 1.823 1.00 85.62 195 LYS A C 1
ATOM 1482 O O . LYS A 1 195 ? 9.080 -26.690 1.702 1.00 85.62 195 LYS A O 1
ATOM 1487 N N . CYS A 1 196 ? 8.065 -28.278 2.931 1.00 82.44 196 CYS A N 1
ATOM 1488 C CA . CYS A 1 196 ? 7.967 -27.496 4.158 1.00 82.44 196 CYS A CA 1
ATOM 1489 C C . CYS A 1 196 ? 9.009 -27.962 5.174 1.00 82.44 196 CYS A C 1
ATOM 1491 O O . CYS A 1 196 ? 9.084 -29.143 5.505 1.00 82.44 196 CYS A O 1
ATOM 1493 N N . LYS A 1 197 ? 9.792 -27.024 5.701 1.00 82.50 197 LYS A N 1
ATOM 1494 C CA . LYS A 1 197 ? 10.704 -27.229 6.823 1.00 82.50 197 LYS A CA 1
ATOM 1495 C C . LYS A 1 197 ? 10.203 -26.411 8.007 1.00 82.50 197 LYS A C 1
ATOM 1497 O O . LYS A 1 197 ? 10.053 -25.195 7.903 1.00 82.50 197 LYS A O 1
ATOM 1502 N N . ALA A 1 198 ? 9.997 -27.061 9.150 1.00 73.12 198 ALA A N 1
ATOM 1503 C CA . ALA A 1 198 ? 9.852 -26.347 10.412 1.00 73.12 198 ALA A CA 1
ATOM 1504 C C . ALA A 1 198 ? 11.208 -25.714 10.764 1.00 73.12 198 ALA A C 1
ATOM 1506 O O . ALA A 1 198 ? 12.194 -26.423 10.972 1.00 73.12 198 ALA A O 1
ATOM 1507 N N . VAL A 1 199 ? 11.279 -24.382 10.757 1.00 65.50 199 VAL A N 1
ATOM 1508 C CA . VAL A 1 199 ? 12.488 -23.641 11.156 1.00 65.50 199 VAL A CA 1
ATOM 1509 C C . VAL A 1 199 ? 12.532 -23.548 12.679 1.00 65.50 199 VAL A C 1
ATOM 1511 O O . VAL A 1 199 ? 13.571 -23.782 13.286 1.00 65.50 199 VAL A O 1
ATOM 1514 N N . THR A 1 200 ? 11.381 -23.267 13.291 1.00 54.66 200 THR A N 1
ATOM 1515 C CA . THR A 1 200 ? 11.158 -23.285 14.740 1.00 54.66 200 THR A CA 1
ATOM 1516 C C . THR A 1 200 ? 9.773 -23.865 15.012 1.00 54.66 200 THR A C 1
ATOM 1518 O O . THR A 1 200 ? 8.778 -23.382 14.466 1.00 54.66 200 THR A O 1
ATOM 1521 N N . VAL A 1 201 ? 9.711 -24.923 15.827 1.00 46.62 201 VAL A N 1
ATOM 1522 C CA . VAL A 1 201 ? 8.446 -25.555 16.242 1.00 46.62 201 VAL A CA 1
ATOM 1523 C C . VAL A 1 201 ? 7.570 -24.489 16.918 1.00 46.62 201 VAL A C 1
ATOM 1525 O O . VAL A 1 201 ? 8.081 -23.685 17.694 1.00 46.62 201 VAL A O 1
ATOM 1528 N N . ASP A 1 202 ? 6.288 -24.432 16.551 1.00 43.28 202 ASP A N 1
ATOM 1529 C CA . ASP A 1 202 ? 5.274 -23.456 17.000 1.00 43.28 202 ASP A CA 1
ATOM 1530 C C . ASP A 1 202 ? 5.447 -21.981 16.586 1.00 43.28 202 ASP A C 1
ATOM 1532 O O . ASP A 1 202 ? 4.606 -21.154 16.943 1.00 43.28 202 ASP A O 1
ATOM 1536 N N . ASN A 1 203 ? 6.470 -21.623 15.797 1.00 51.75 203 ASN A N 1
ATOM 1537 C CA . ASN A 1 203 ? 6.720 -20.219 15.432 1.00 51.75 203 ASN A CA 1
ATOM 1538 C C . ASN A 1 203 ? 6.867 -19.977 13.920 1.00 51.75 203 ASN A C 1
ATOM 1540 O O . ASN A 1 203 ? 6.267 -19.043 13.389 1.00 51.75 203 ASN A O 1
ATOM 1544 N N . MET A 1 204 ? 7.620 -20.813 13.194 1.00 51.91 204 MET A N 1
ATOM 1545 C CA . MET A 1 204 ? 7.855 -20.588 11.763 1.00 51.91 204 MET A CA 1
ATOM 1546 C C . MET A 1 204 ? 8.051 -21.883 10.971 1.00 51.91 204 MET A C 1
ATOM 1548 O O . MET A 1 204 ? 8.906 -22.715 11.288 1.00 51.91 204 MET A O 1
ATOM 1552 N N . ILE A 1 205 ? 7.311 -21.993 9.866 1.00 67.69 205 ILE A N 1
ATOM 1553 C CA . ILE A 1 205 ? 7.476 -23.026 8.841 1.00 67.69 205 ILE A CA 1
ATOM 1554 C C . ILE A 1 205 ? 7.838 -22.320 7.533 1.00 67.69 205 ILE A C 1
ATOM 1556 O O . ILE A 1 205 ? 7.121 -21.424 7.091 1.00 67.69 205 ILE A O 1
ATOM 1560 N N . GLU A 1 206 ? 8.950 -22.713 6.917 1.00 70.38 206 GLU A N 1
ATOM 1561 C CA . GLU A 1 206 ? 9.304 -22.279 5.567 1.00 70.38 206 GLU A CA 1
ATOM 1562 C C . GLU A 1 206 ? 8.828 -23.344 4.584 1.00 70.38 206 GLU A C 1
ATOM 1564 O O . GLU A 1 206 ? 9.302 -24.479 4.616 1.00 70.38 206 GLU A O 1
ATOM 1569 N N . CYS A 1 207 ? 7.887 -22.981 3.716 1.00 71.38 207 CYS A N 1
ATOM 1570 C CA . CYS A 1 207 ? 7.397 -23.847 2.654 1.00 71.38 207 CYS A CA 1
ATOM 1571 C C . CYS A 1 207 ? 7.844 -23.309 1.297 1.00 71.38 207 CYS A C 1
ATOM 1573 O O . CYS A 1 207 ? 7.481 -22.200 0.911 1.00 71.38 207 CYS A O 1
ATOM 1575 N N . SER A 1 208 ? 8.597 -24.114 0.551 1.00 75.38 208 SER A N 1
ATOM 1576 C CA . SER A 1 208 ? 8.688 -23.970 -0.899 1.00 75.38 208 SER A CA 1
ATOM 1577 C C . SER A 1 208 ? 7.528 -24.758 -1.493 1.00 75.38 208 SER A C 1
ATOM 1579 O O . SER A 1 208 ? 7.379 -25.925 -1.163 1.00 75.38 208 SER A O 1
ATOM 1581 N N . VAL A 1 209 ? 6.655 -24.118 -2.271 1.00 75.81 209 VAL A N 1
ATOM 1582 C CA . VAL A 1 209 ? 5.480 -24.778 -2.878 1.00 75.81 209 VAL A CA 1
ATOM 1583 C C . VAL A 1 209 ? 5.773 -25.222 -4.312 1.00 75.81 209 VAL A C 1
ATOM 1585 O O . VAL A 1 209 ? 5.134 -26.137 -4.820 1.00 75.81 209 VAL A O 1
ATOM 1588 N N . GLY A 1 210 ? 6.738 -24.584 -4.972 1.00 80.56 210 GLY A N 1
ATOM 1589 C CA . GLY A 1 210 ? 7.068 -24.848 -6.363 1.00 80.56 210 GLY A CA 1
ATOM 1590 C C . GLY A 1 210 ? 7.868 -23.726 -7.015 1.00 80.56 210 GLY A C 1
ATOM 1591 O O . GLY A 1 210 ? 8.172 -22.711 -6.384 1.00 80.56 210 GLY A O 1
ATOM 1592 N N . SER A 1 211 ? 8.189 -23.907 -8.294 1.00 81.31 211 SER A N 1
ATOM 1593 C CA . SER A 1 211 ? 8.778 -22.885 -9.159 1.00 81.31 211 SER A CA 1
ATOM 1594 C C . SER A 1 211 ? 7.805 -22.509 -10.276 1.00 81.31 211 SER A C 1
ATOM 1596 O O . SER A 1 211 ? 7.080 -23.350 -10.811 1.00 81.31 211 SER A O 1
ATOM 1598 N N . PHE A 1 212 ? 7.775 -21.220 -10.611 1.00 78.75 212 PHE A N 1
ATOM 1599 C CA . PHE A 1 212 ? 6.906 -20.663 -11.641 1.00 78.75 212 PHE A CA 1
ATOM 1600 C C . PHE A 1 212 ? 7.753 -19.864 -12.629 1.00 78.75 212 PHE A C 1
ATOM 1602 O O . PHE A 1 212 ? 8.361 -18.860 -12.255 1.00 78.75 212 PHE A O 1
ATOM 1609 N N . THR A 1 213 ? 7.827 -20.319 -13.879 1.00 84.88 213 THR A N 1
ATOM 1610 C CA . THR A 1 213 ? 8.612 -19.675 -14.935 1.00 84.88 213 THR A CA 1
ATOM 1611 C C . THR A 1 213 ? 7.701 -19.206 -16.070 1.00 84.88 213 THR A C 1
ATOM 1613 O O . THR A 1 213 ? 6.945 -19.971 -16.665 1.00 84.88 213 THR A O 1
ATOM 1616 N N . ILE A 1 214 ? 7.769 -17.902 -16.357 1.00 86.00 214 ILE A N 1
ATOM 1617 C CA . ILE A 1 214 ? 6.947 -17.221 -17.379 1.00 86.00 214 ILE A CA 1
ATOM 1618 C C . ILE A 1 214 ? 7.736 -17.011 -18.679 1.00 86.00 214 ILE A C 1
ATOM 1620 O O . ILE A 1 214 ? 7.163 -16.950 -19.765 1.00 86.00 214 ILE A O 1
ATOM 1624 N N . GLY A 1 215 ? 9.055 -16.834 -18.563 1.00 87.94 215 GLY A N 1
ATOM 1625 C CA . GLY A 1 215 ? 9.939 -16.478 -19.670 1.00 87.94 215 GLY A CA 1
ATOM 1626 C C . GLY A 1 215 ? 10.850 -17.621 -20.101 1.00 87.94 215 GLY A C 1
ATOM 1627 O O . GLY A 1 215 ? 11.263 -18.441 -19.282 1.00 87.94 215 GLY A O 1
ATOM 1628 N N . ASN A 1 216 ? 11.211 -17.624 -21.385 1.00 90.88 216 ASN A N 1
ATOM 1629 C CA . ASN A 1 216 ? 12.143 -18.577 -21.979 1.00 90.88 216 ASN A CA 1
ATOM 1630 C C . ASN A 1 216 ? 13.392 -17.850 -22.516 1.00 90.88 216 ASN A C 1
ATOM 1632 O O . ASN A 1 216 ? 13.340 -17.155 -23.533 1.00 90.88 216 ASN A O 1
ATOM 1636 N N . SER A 1 217 ? 14.533 -18.026 -21.842 1.00 90.88 217 SER A N 1
ATOM 1637 C CA . SER A 1 217 ? 15.809 -17.405 -22.231 1.00 90.88 217 SER A CA 1
ATOM 1638 C C . SER A 1 217 ? 16.361 -17.957 -23.547 1.00 90.88 217 SER A C 1
ATOM 1640 O O . SER A 1 217 ? 16.960 -17.215 -24.324 1.00 90.88 217 SER A O 1
ATOM 1642 N N . THR A 1 218 ? 16.121 -19.235 -23.844 1.00 91.62 218 THR A N 1
ATOM 1643 C CA . THR A 1 218 ? 16.521 -19.866 -25.106 1.00 91.62 218 THR A CA 1
ATOM 1644 C C . THR A 1 218 ? 15.801 -19.223 -26.286 1.00 91.62 218 THR A C 1
ATOM 1646 O O . THR A 1 218 ? 16.431 -18.919 -27.296 1.00 91.62 218 THR A O 1
ATOM 1649 N N . ARG A 1 219 ? 14.501 -18.935 -26.152 1.00 91.88 219 ARG A N 1
ATOM 1650 C CA . ARG A 1 219 ? 13.724 -18.244 -27.192 1.00 91.88 219 ARG A CA 1
ATOM 1651 C C . ARG A 1 219 ? 14.210 -16.820 -27.438 1.00 91.88 219 ARG A C 1
ATOM 1653 O O . ARG A 1 219 ? 14.345 -16.422 -28.592 1.00 91.88 219 ARG A O 1
ATOM 1660 N N . LEU A 1 220 ? 14.532 -16.086 -26.373 1.00 94.06 220 LEU A N 1
ATOM 1661 C CA . LEU A 1 220 ? 15.110 -14.745 -26.475 1.00 94.06 220 LEU A CA 1
ATOM 1662 C C . LEU A 1 220 ? 16.377 -14.763 -27.336 1.00 94.06 220 LEU A C 1
ATOM 1664 O O . LEU A 1 220 ? 16.513 -13.964 -28.263 1.00 94.06 220 LEU A O 1
ATOM 1668 N N . VAL A 1 221 ? 17.276 -15.716 -27.072 1.00 94.69 221 VAL A N 1
ATOM 1669 C CA . VAL A 1 221 ? 18.498 -15.898 -27.866 1.00 94.69 221 VAL A CA 1
ATOM 1670 C C . VAL A 1 221 ? 18.164 -16.277 -29.310 1.00 94.69 221 VAL A C 1
ATOM 1672 O O . VAL A 1 221 ? 18.738 -15.691 -30.226 1.00 94.69 221 VAL A O 1
ATOM 1675 N N . TRP A 1 222 ? 17.211 -17.186 -29.540 1.00 94.06 222 TRP A N 1
ATOM 1676 C CA . TRP A 1 222 ? 16.797 -17.577 -30.891 1.00 94.06 222 TRP A CA 1
ATOM 1677 C C . TRP A 1 222 ? 16.274 -16.410 -31.721 1.00 94.06 222 TRP A C 1
ATOM 1679 O O . TRP A 1 222 ? 16.673 -16.281 -32.873 1.00 94.06 222 TRP A O 1
ATOM 1689 N N . ILE A 1 223 ? 15.444 -15.531 -31.156 1.00 94.44 223 ILE A N 1
ATOM 1690 C CA . ILE A 1 223 ? 14.937 -14.356 -31.880 1.00 94.44 223 ILE A CA 1
ATOM 1691 C C . ILE A 1 223 ? 16.094 -13.420 -32.268 1.00 94.44 223 ILE A C 1
ATOM 1693 O O . ILE A 1 223 ? 16.156 -12.957 -33.408 1.00 94.44 223 ILE A O 1
ATOM 1697 N N . CYS A 1 224 ? 17.062 -13.190 -31.374 1.00 94.38 224 CYS A N 1
ATOM 1698 C CA . CYS A 1 224 ? 18.269 -12.423 -31.703 1.00 94.38 224 CYS A CA 1
ATOM 1699 C C . CYS A 1 224 ? 19.094 -13.089 -32.819 1.00 94.38 224 CYS A C 1
ATOM 1701 O O . CYS A 1 224 ? 19.545 -12.418 -33.749 1.00 94.38 224 CYS A O 1
ATOM 1703 N N . VAL A 1 225 ? 19.263 -14.412 -32.752 1.00 95.06 225 VAL A N 1
ATOM 1704 C CA . VAL A 1 225 ? 19.979 -15.205 -33.761 1.00 95.06 225 VAL A CA 1
ATOM 1705 C C . VAL A 1 225 ? 19.254 -15.180 -35.109 1.00 95.06 225 VAL A C 1
ATOM 1707 O O . VAL A 1 225 ? 19.915 -15.045 -36.133 1.00 95.06 225 VAL A O 1
ATOM 1710 N N . ILE A 1 226 ? 17.919 -15.226 -35.138 1.00 94.44 226 ILE A N 1
ATOM 1711 C CA . ILE A 1 226 ? 17.116 -15.113 -36.366 1.00 94.44 226 ILE A CA 1
ATOM 1712 C C . ILE A 1 226 ? 17.415 -13.795 -37.082 1.00 94.44 226 ILE A C 1
ATOM 1714 O O . ILE A 1 226 ? 17.670 -13.807 -38.284 1.00 94.44 226 ILE A O 1
ATOM 1718 N N . HIS A 1 227 ? 17.451 -12.671 -36.360 1.00 94.12 227 HIS A N 1
ATOM 1719 C CA . HIS A 1 227 ? 17.799 -11.372 -36.952 1.00 94.12 227 HIS A CA 1
ATOM 1720 C C . HIS A 1 227 ? 19.245 -11.338 -37.463 1.00 94.12 227 HIS A C 1
ATOM 1722 O O . HIS A 1 227 ? 19.491 -10.868 -38.573 1.00 94.12 227 HIS A O 1
ATOM 1728 N N . LEU A 1 228 ? 20.200 -11.901 -36.715 1.00 92.69 228 LEU A N 1
ATOM 1729 C CA . LEU A 1 228 ? 21.596 -12.010 -37.160 1.00 92.69 228 LEU A CA 1
ATOM 1730 C C . LEU A 1 228 ? 21.741 -12.863 -38.430 1.00 92.69 228 LEU A C 1
ATOM 1732 O O . LEU A 1 228 ? 22.421 -12.452 -39.370 1.00 92.69 228 LEU A O 1
ATOM 1736 N N . ILE A 1 229 ? 21.080 -14.023 -38.486 1.00 93.00 229 ILE A N 1
ATOM 1737 C CA . ILE A 1 229 ? 21.093 -14.921 -39.648 1.00 93.00 229 ILE A CA 1
ATOM 1738 C C . ILE A 1 229 ? 20.387 -14.266 -40.834 1.00 93.00 229 ILE A C 1
ATOM 1740 O O . ILE A 1 229 ? 20.915 -14.310 -41.939 1.00 93.00 229 ILE A O 1
ATOM 1744 N N . ALA A 1 230 ? 19.237 -13.620 -40.633 1.00 91.50 230 ALA A N 1
ATOM 1745 C CA . ALA A 1 230 ? 18.513 -12.940 -41.705 1.00 91.50 230 ALA A CA 1
ATOM 1746 C C . ALA A 1 230 ? 19.372 -11.845 -42.355 1.00 91.50 230 ALA A C 1
ATOM 1748 O O . ALA A 1 230 ? 19.420 -11.739 -43.583 1.00 91.50 230 ALA A O 1
ATOM 1749 N N . VAL A 1 231 ? 20.111 -11.072 -41.551 1.00 89.00 231 VAL A N 1
ATOM 1750 C CA . VAL A 1 231 ? 21.084 -10.098 -42.061 1.00 89.00 231 VAL A CA 1
ATOM 1751 C C . VAL A 1 231 ? 22.262 -10.802 -42.751 1.00 89.00 231 VAL A C 1
ATOM 1753 O O . VAL A 1 231 ? 22.627 -10.427 -43.863 1.00 89.00 231 VAL A O 1
ATOM 1756 N N . GLY A 1 232 ? 22.843 -11.844 -42.152 1.00 86.81 232 GLY A N 1
ATOM 1757 C CA . GLY A 1 232 ? 23.986 -12.577 -42.714 1.00 86.81 232 GLY A CA 1
ATOM 1758 C C . GLY A 1 232 ? 23.691 -13.289 -44.043 1.00 86.81 232 GLY A C 1
ATOM 1759 O O . GLY A 1 232 ? 24.474 -13.205 -44.985 1.00 86.81 232 GLY A O 1
ATOM 1760 N N . VAL A 1 233 ? 22.535 -13.943 -44.161 1.00 86.75 233 VAL A N 1
ATOM 1761 C CA . VAL A 1 233 ? 22.101 -14.619 -45.393 1.00 86.75 233 VAL A CA 1
ATOM 1762 C C . VAL A 1 233 ? 21.815 -13.597 -46.482 1.00 86.75 233 VAL A C 1
ATOM 1764 O O . VAL A 1 233 ? 22.280 -13.764 -47.608 1.00 86.75 233 VAL A O 1
ATOM 1767 N N . ALA A 1 234 ? 21.111 -12.509 -46.152 1.00 84.88 234 ALA A N 1
ATOM 1768 C CA . ALA A 1 234 ? 20.853 -11.451 -47.117 1.00 84.88 234 ALA A CA 1
ATOM 1769 C C . ALA A 1 234 ? 22.179 -10.902 -47.669 1.00 84.88 234 ALA A C 1
ATOM 1771 O O . ALA A 1 234 ? 22.361 -10.867 -48.888 1.00 84.88 234 ALA A O 1
ATOM 1772 N N . THR A 1 235 ? 23.137 -10.560 -46.797 1.00 80.62 235 THR A N 1
ATOM 1773 C CA . THR A 1 235 ? 24.447 -10.038 -47.221 1.00 80.62 235 THR A CA 1
ATOM 1774 C C . THR A 1 235 ? 25.221 -11.035 -48.089 1.00 80.62 235 THR A C 1
ATOM 1776 O O . THR A 1 235 ? 25.710 -10.647 -49.152 1.00 80.62 235 THR A O 1
ATOM 1779 N N . ALA A 1 236 ? 25.257 -12.321 -47.725 1.00 82.06 236 ALA A N 1
ATOM 1780 C CA . ALA A 1 236 ? 25.884 -13.370 -48.533 1.00 82.06 236 ALA A CA 1
ATOM 1781 C C . ALA A 1 236 ? 25.237 -13.514 -49.925 1.00 82.06 236 ALA A C 1
ATOM 1783 O O . ALA A 1 236 ? 25.946 -13.585 -50.933 1.00 82.06 236 ALA A O 1
ATOM 1784 N N . CYS A 1 237 ? 23.902 -13.484 -50.011 1.00 81.38 237 CYS A N 1
ATOM 1785 C CA . CYS A 1 237 ? 23.175 -13.544 -51.280 1.00 81.38 237 CYS A CA 1
ATOM 1786 C C . CYS A 1 237 ? 23.481 -12.344 -52.190 1.00 81.38 237 CYS A C 1
ATOM 1788 O O . CYS A 1 237 ? 23.661 -12.529 -53.394 1.00 81.38 237 CYS A O 1
ATOM 1790 N N . ALA A 1 238 ? 23.592 -11.124 -51.652 1.00 75.50 238 ALA A N 1
ATOM 1791 C CA . ALA A 1 238 ? 23.933 -9.955 -52.470 1.00 75.50 238 ALA A CA 1
ATOM 1792 C C . ALA A 1 238 ? 25.395 -9.937 -52.927 1.00 75.50 238 ALA A C 1
ATOM 1794 O O . ALA A 1 238 ? 25.677 -9.540 -54.061 1.00 75.50 238 ALA A O 1
ATOM 1795 N N . VAL A 1 239 ? 26.331 -10.390 -52.089 1.00 76.75 239 VAL A N 1
ATOM 1796 C CA . VAL A 1 239 ? 27.734 -10.551 -52.502 1.00 76.75 239 VAL A CA 1
ATOM 1797 C C . VAL A 1 239 ? 27.841 -11.621 -53.595 1.00 76.75 239 VAL A C 1
ATOM 1799 O O . VAL A 1 239 ? 28.483 -11.395 -54.618 1.00 76.75 239 VAL A O 1
ATOM 1802 N N . GLY A 1 240 ? 27.133 -12.745 -53.451 1.00 78.81 240 GLY A N 1
ATOM 1803 C CA . GLY A 1 240 ? 27.053 -13.778 -54.488 1.00 78.81 240 GLY A CA 1
ATOM 1804 C C . GLY A 1 240 ? 26.441 -13.264 -55.796 1.00 78.81 240 GLY A C 1
ATOM 1805 O O . GLY A 1 240 ? 26.985 -13.509 -56.874 1.00 78.81 240 GLY A O 1
ATOM 1806 N N . TRP A 1 241 ? 25.357 -12.485 -55.715 1.00 76.19 241 TRP A N 1
ATOM 1807 C CA . TRP A 1 241 ? 24.699 -11.888 -56.880 1.00 76.19 241 TRP A CA 1
ATOM 1808 C C . TRP A 1 241 ? 25.596 -10.887 -57.607 1.00 76.19 241 TRP A C 1
ATOM 1810 O O . TRP A 1 241 ? 25.695 -10.926 -58.832 1.00 76.19 241 TRP A O 1
ATOM 1820 N N . THR A 1 242 ? 26.285 -10.005 -56.878 1.00 73.94 242 THR A N 1
ATOM 1821 C CA . THR A 1 242 ? 27.221 -9.043 -57.482 1.00 73.94 242 THR A CA 1
ATOM 1822 C C . THR A 1 242 ? 28.421 -9.741 -58.105 1.00 73.94 242 THR A C 1
ATOM 1824 O O . THR A 1 242 ? 28.787 -9.402 -59.228 1.00 73.94 242 THR A O 1
ATOM 1827 N N . HIS A 1 243 ? 28.978 -10.763 -57.452 1.00 75.44 243 HIS A N 1
ATOM 1828 C CA . HIS A 1 243 ? 30.060 -11.573 -58.008 1.00 75.44 243 HIS A CA 1
ATOM 1829 C C . HIS A 1 243 ? 29.639 -12.276 -59.310 1.00 75.44 243 HIS A C 1
ATOM 1831 O O . HIS A 1 243 ? 30.348 -12.200 -60.314 1.00 75.44 243 HIS A O 1
ATOM 1837 N N . PHE A 1 244 ? 28.445 -12.879 -59.342 1.00 75.31 244 PHE A N 1
ATOM 1838 C CA . PHE A 1 244 ? 27.896 -13.530 -60.536 1.00 75.31 244 PHE A CA 1
ATOM 1839 C C . PHE A 1 244 ? 27.618 -12.532 -61.673 1.00 75.31 244 PHE A C 1
ATOM 1841 O O . PHE A 1 244 ? 27.924 -12.794 -62.838 1.00 75.31 244 PHE A O 1
ATOM 1848 N N . ARG A 1 245 ? 27.091 -11.343 -61.348 1.00 72.94 245 ARG A N 1
ATOM 1849 C CA . ARG A 1 245 ? 26.839 -10.271 -62.326 1.00 72.94 245 ARG A CA 1
ATOM 1850 C C . ARG A 1 245 ? 28.140 -9.688 -62.884 1.00 72.94 245 ARG A C 1
ATOM 1852 O O . ARG A 1 245 ? 28.224 -9.438 -64.084 1.00 72.94 245 ARG A O 1
ATOM 1859 N N . HIS A 1 246 ? 29.161 -9.525 -62.042 1.00 68.12 246 HIS A N 1
ATOM 1860 C CA . HIS A 1 246 ? 30.486 -9.062 -62.456 1.00 68.12 246 HIS A CA 1
ATOM 1861 C C . HIS A 1 246 ? 31.206 -10.071 -63.353 1.00 68.12 246 HIS A C 1
ATOM 1863 O O . HIS A 1 246 ? 31.815 -9.659 -64.338 1.00 68.12 246 HIS A O 1
ATOM 1869 N N . GLN A 1 247 ? 31.086 -11.374 -63.080 1.00 68.81 247 GLN A N 1
ATOM 1870 C CA . GLN A 1 247 ? 31.619 -12.413 -63.968 1.00 68.81 247 GLN A CA 1
ATOM 1871 C C . GLN A 1 247 ? 30.947 -12.408 -65.348 1.00 68.81 247 GLN A C 1
ATOM 1873 O O . GLN A 1 247 ? 31.610 -12.654 -66.351 1.00 68.81 247 GLN A O 1
ATOM 1878 N N . ARG A 1 248 ? 29.648 -12.087 -65.420 1.00 66.56 248 ARG A N 1
ATOM 1879 C CA . ARG A 1 248 ? 28.890 -12.052 -66.682 1.00 66.56 248 ARG A CA 1
ATOM 1880 C C . ARG A 1 248 ? 29.085 -10.776 -67.501 1.00 66.56 248 ARG A C 1
ATOM 1882 O O . ARG A 1 248 ? 28.935 -10.823 -68.715 1.00 66.56 248 ARG A O 1
ATOM 1889 N N . SER A 1 249 ? 29.366 -9.643 -66.853 1.00 59.09 249 SER A N 1
ATOM 1890 C CA . SER A 1 249 ? 29.333 -8.331 -67.513 1.00 59.09 249 SER A CA 1
ATOM 1891 C C . SER A 1 249 ? 30.695 -7.813 -67.992 1.00 59.09 249 SER A C 1
ATOM 1893 O O . SER A 1 249 ? 30.717 -6.792 -68.671 1.00 59.09 249 SER A O 1
ATOM 1895 N N . GLY A 1 250 ? 31.822 -8.461 -67.664 1.00 50.31 250 GLY A N 1
ATOM 1896 C CA . GLY A 1 250 ? 33.168 -8.113 -68.168 1.00 50.31 250 GLY A CA 1
ATOM 1897 C C . GLY A 1 250 ? 33.705 -6.717 -67.793 1.00 50.31 250 GLY A C 1
ATOM 1898 O O . GLY A 1 250 ? 34.892 -6.445 -67.951 1.00 50.31 250 GLY A O 1
ATOM 1899 N N . THR A 1 251 ? 32.873 -5.829 -67.254 1.00 45.72 251 THR A N 1
ATOM 1900 C CA . THR A 1 251 ? 33.217 -4.460 -66.882 1.00 45.72 251 THR A CA 1
ATOM 1901 C C . THR A 1 251 ? 33.555 -4.381 -65.398 1.00 45.72 251 THR A C 1
ATOM 1903 O O . THR A 1 251 ? 32.704 -4.396 -64.508 1.00 45.72 251 THR A O 1
ATOM 1906 N N . ARG A 1 252 ? 34.856 -4.277 -65.124 1.00 43.44 252 ARG A N 1
ATOM 1907 C CA . ARG A 1 252 ? 35.412 -3.940 -63.811 1.00 43.44 252 ARG A CA 1
ATOM 1908 C C . ARG A 1 252 ? 35.427 -2.415 -63.645 1.00 43.44 252 ARG A C 1
ATOM 1910 O O . ARG A 1 252 ? 36.481 -1.793 -63.605 1.00 43.44 252 ARG A O 1
ATOM 1917 N N . THR A 1 253 ? 34.261 -1.781 -63.560 1.00 42.56 253 THR A N 1
ATOM 1918 C CA . THR A 1 253 ? 34.191 -0.390 -63.085 1.00 42.56 253 THR A CA 1
ATOM 1919 C C . THR A 1 253 ? 34.197 -0.418 -61.565 1.00 42.56 253 THR A C 1
ATOM 1921 O O . THR A 1 253 ? 33.151 -0.424 -60.922 1.00 42.56 253 THR A O 1
ATOM 1924 N N . ALA A 1 254 ? 35.394 -0.476 -60.982 1.00 42.41 254 ALA A N 1
ATOM 1925 C CA . ALA A 1 254 ? 35.596 -0.143 -59.580 1.00 42.41 254 ALA A CA 1
ATOM 1926 C C . ALA A 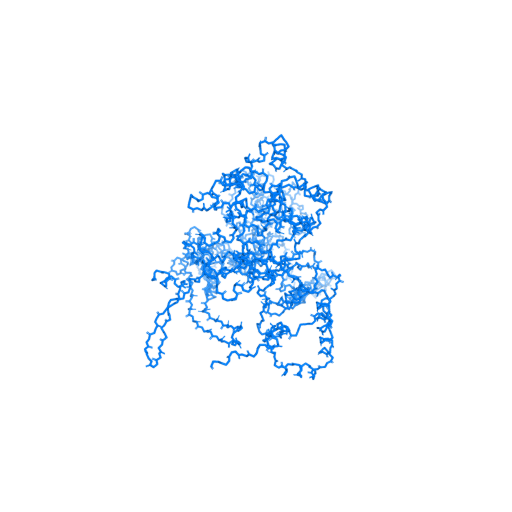1 254 ? 35.432 1.376 -59.425 1.00 42.41 254 ALA A C 1
ATOM 1928 O O . ALA A 1 254 ? 36.406 2.115 -59.318 1.00 42.41 254 ALA A O 1
ATOM 1929 N N . THR A 1 255 ? 34.194 1.866 -59.469 1.00 46.12 255 THR A N 1
ATOM 1930 C CA . THR A 1 255 ? 33.897 3.207 -58.976 1.00 46.12 255 THR A CA 1
ATOM 1931 C C . THR A 1 255 ? 34.064 3.150 -57.466 1.00 46.12 255 THR A C 1
ATOM 1933 O O . THR A 1 255 ? 33.205 2.623 -56.762 1.00 46.12 255 THR A O 1
ATOM 1936 N N . THR A 1 256 ? 35.192 3.643 -56.959 1.00 47.66 256 THR A N 1
ATOM 1937 C CA . THR A 1 256 ? 35.340 3.988 -55.544 1.00 47.66 256 THR A CA 1
ATOM 1938 C C . THR A 1 256 ? 34.223 4.964 -55.194 1.00 47.66 256 THR A C 1
ATOM 1940 O O . THR A 1 256 ? 34.305 6.144 -55.535 1.00 47.66 256 THR A O 1
ATOM 1943 N N . ALA A 1 257 ? 33.147 4.459 -54.588 1.00 55.12 257 ALA A N 1
ATOM 1944 C CA . ALA A 1 257 ? 32.013 5.262 -54.163 1.00 55.12 257 ALA A CA 1
ATOM 1945 C C . ALA A 1 257 ? 32.514 6.302 -53.151 1.00 55.12 257 ALA A C 1
ATOM 1947 O O . ALA A 1 257 ? 32.880 5.971 -52.021 1.00 55.12 257 ALA A O 1
ATOM 1948 N N . MET A 1 258 ? 32.610 7.561 -53.579 1.00 59.16 258 MET A N 1
ATOM 1949 C CA . MET A 1 258 ? 33.003 8.643 -52.684 1.00 59.16 258 MET A CA 1
ATOM 1950 C C . MET A 1 258 ? 31.853 8.917 -51.713 1.00 59.16 258 MET A C 1
ATOM 1952 O O . MET A 1 258 ? 30.720 9.183 -52.121 1.00 59.16 258 MET A O 1
ATOM 1956 N N . HIS A 1 259 ? 32.147 8.831 -50.419 1.00 66.81 259 HIS A N 1
ATOM 1957 C CA . HIS A 1 259 ? 31.178 9.102 -49.364 1.00 66.81 259 HIS A CA 1
ATOM 1958 C C . HIS A 1 259 ? 31.100 10.610 -49.112 1.00 66.81 259 HIS A C 1
ATOM 1960 O O . HIS A 1 259 ? 32.128 11.289 -49.057 1.00 66.81 259 HIS A O 1
ATOM 1966 N N . HIS A 1 260 ? 29.888 11.152 -49.011 1.00 71.06 260 HIS A N 1
ATOM 1967 C CA . HIS A 1 260 ? 29.691 12.583 -48.806 1.00 71.06 260 HIS A CA 1
ATOM 1968 C C . HIS A 1 260 ? 29.855 12.911 -47.317 1.00 71.06 260 HIS A C 1
ATOM 1970 O O . HIS A 1 260 ? 29.165 12.332 -46.487 1.00 71.06 260 HIS A O 1
ATOM 1976 N N . LEU A 1 261 ? 30.735 13.855 -46.960 1.00 72.69 261 LEU A N 1
ATOM 1977 C CA . LEU A 1 261 ? 31.084 14.121 -45.552 1.00 72.69 261 LEU A CA 1
ATOM 1978 C C . LEU A 1 261 ? 29.932 14.680 -44.698 1.00 72.69 261 LEU A C 1
ATOM 1980 O O . LEU A 1 261 ? 29.953 14.507 -43.485 1.00 72.69 261 LEU A O 1
ATOM 1984 N N . LEU A 1 262 ? 28.954 15.362 -45.309 1.00 75.88 262 LEU A N 1
ATOM 1985 C CA . LEU A 1 262 ? 27.824 15.965 -44.580 1.00 75.88 262 LEU A CA 1
ATOM 1986 C C . LEU A 1 262 ? 26.577 15.073 -44.502 1.00 75.88 262 LEU A C 1
ATOM 1988 O O . LEU A 1 262 ? 25.705 15.317 -43.675 1.00 75.88 262 LEU A O 1
ATOM 1992 N N . ILE A 1 263 ? 26.448 14.064 -45.370 1.00 82.06 263 ILE A N 1
ATOM 1993 C CA . ILE A 1 263 ? 25.234 13.238 -45.414 1.00 82.06 263 ILE A CA 1
ATOM 1994 C C . ILE A 1 263 ? 25.478 12.012 -44.528 1.00 82.06 263 ILE A C 1
ATOM 1996 O O . ILE A 1 263 ? 26.466 11.311 -44.749 1.00 82.06 263 ILE A O 1
ATOM 2000 N N . PRO A 1 264 ? 24.604 11.711 -43.547 1.00 85.38 264 PRO A N 1
ATOM 2001 C CA . PRO A 1 264 ? 24.716 10.487 -42.764 1.00 85.38 264 PRO A CA 1
ATOM 2002 C C . PRO A 1 264 ? 24.777 9.251 -43.653 1.00 85.38 264 PRO A C 1
ATOM 2004 O O . PRO A 1 264 ? 24.070 9.160 -44.655 1.00 85.38 264 PRO A O 1
ATOM 2007 N N . MET A 1 265 ? 25.557 8.254 -43.249 1.00 81.62 265 MET A N 1
ATOM 2008 C CA . MET A 1 265 ? 25.754 7.043 -44.047 1.00 81.62 265 MET A CA 1
ATOM 2009 C C . MET A 1 265 ? 24.443 6.288 -44.337 1.00 81.62 265 MET A C 1
ATOM 2011 O O . MET A 1 265 ? 24.268 5.763 -45.436 1.00 81.62 265 MET A O 1
ATOM 2015 N N . ALA A 1 266 ? 23.489 6.291 -43.399 1.00 85.25 266 ALA A N 1
ATOM 2016 C CA . ALA A 1 266 ? 22.147 5.750 -43.624 1.00 85.25 266 ALA A CA 1
ATOM 2017 C C . ALA A 1 266 ? 21.406 6.514 -44.738 1.00 85.25 266 ALA A C 1
ATOM 2019 O O . ALA A 1 266 ? 20.889 5.923 -45.678 1.00 85.25 266 ALA A O 1
ATOM 2020 N N . ALA A 1 267 ? 21.413 7.845 -44.711 1.00 86.06 267 ALA A N 1
ATOM 2021 C CA . ALA A 1 267 ? 20.801 8.639 -45.774 1.00 86.06 267 ALA A CA 1
ATOM 2022 C C . ALA A 1 267 ? 21.506 8.453 -47.128 1.00 86.06 267 ALA A C 1
ATOM 2024 O O . ALA A 1 267 ? 20.848 8.343 -48.161 1.00 86.06 267 ALA A O 1
ATOM 2025 N N . GLN A 1 268 ? 22.839 8.366 -47.130 1.00 83.38 268 GLN A N 1
ATOM 2026 C CA . GLN A 1 268 ? 23.609 8.169 -48.355 1.00 83.38 268 GLN A CA 1
ATOM 2027 C C . GLN A 1 268 ? 23.335 6.807 -49.008 1.00 83.38 268 GLN A C 1
ATOM 2029 O O . GLN A 1 268 ? 23.305 6.716 -50.230 1.00 83.38 268 GLN A O 1
ATOM 2034 N N . SER A 1 269 ? 23.131 5.765 -48.208 1.00 80.69 269 SER A N 1
ATOM 2035 C CA . SER A 1 269 ? 22.861 4.420 -48.715 1.00 80.69 269 SER A CA 1
ATOM 2036 C C . SER A 1 269 ? 21.416 4.223 -49.176 1.00 80.69 269 SER A C 1
ATOM 2038 O O . SER A 1 269 ? 21.196 3.524 -50.160 1.00 80.69 269 SER A O 1
ATOM 2040 N N . TYR A 1 270 ? 20.433 4.837 -48.505 1.00 80.81 270 TYR A N 1
ATOM 2041 C CA . TYR A 1 270 ? 19.010 4.588 -48.777 1.00 80.81 270 TYR A CA 1
ATOM 2042 C C . TYR A 1 270 ? 18.306 5.654 -49.629 1.00 80.81 270 TYR A C 1
ATOM 2044 O O . TYR A 1 270 ? 17.302 5.334 -50.264 1.00 80.81 270 TYR A O 1
ATOM 2052 N N . LEU A 1 271 ? 18.774 6.909 -49.626 1.00 79.62 271 LEU A N 1
ATOM 2053 C CA . LEU A 1 271 ? 18.040 8.043 -50.218 1.00 79.62 271 LEU A CA 1
ATOM 2054 C C . LEU A 1 271 ? 18.735 8.672 -51.427 1.00 79.62 271 LEU A C 1
ATOM 2056 O O . LEU A 1 271 ? 18.063 9.228 -52.296 1.00 79.62 271 LEU A O 1
ATOM 2060 N N . VAL A 1 272 ? 20.065 8.590 -51.505 1.00 75.50 272 VAL A N 1
ATOM 2061 C CA . VAL A 1 272 ? 20.834 9.255 -52.562 1.00 75.50 272 VAL A CA 1
ATOM 2062 C C . VAL A 1 272 ? 20.736 8.497 -53.884 1.00 75.50 272 VAL A C 1
ATOM 2064 O O . VAL A 1 272 ? 21.181 7.358 -54.008 1.00 75.50 272 VAL A O 1
ATOM 2067 N N . HIS A 1 273 ? 20.248 9.185 -54.916 1.00 64.94 273 HIS A N 1
ATOM 2068 C CA . HIS A 1 273 ? 20.398 8.769 -56.308 1.00 64.94 273 HIS A CA 1
ATOM 2069 C C . HIS A 1 273 ? 21.604 9.498 -56.925 1.00 64.94 273 HIS A C 1
ATOM 2071 O O . HIS A 1 273 ? 21.744 10.708 -56.741 1.00 64.94 273 HIS A O 1
ATOM 2077 N N . ARG A 1 274 ? 22.498 8.787 -57.632 1.00 63.59 274 ARG A N 1
ATOM 2078 C CA . ARG A 1 274 ? 23.700 9.367 -58.273 1.00 63.59 274 ARG A CA 1
ATOM 2079 C C . ARG A 1 274 ? 23.473 9.569 -59.782 1.00 63.59 274 ARG A C 1
ATOM 2081 O O . ARG A 1 274 ? 23.724 8.638 -60.541 1.00 63.59 274 ARG A O 1
ATOM 2088 N N . PRO A 1 275 ? 23.026 10.751 -60.247 1.00 49.84 275 PRO A N 1
ATOM 2089 C CA . PRO A 1 275 ? 22.845 11.006 -61.677 1.00 49.84 275 PRO A CA 1
ATOM 2090 C C . PRO A 1 275 ? 24.146 11.368 -62.419 1.00 49.84 275 PRO A C 1
ATOM 2092 O O . PRO A 1 275 ? 24.184 11.218 -63.631 1.00 49.84 275 PRO A O 1
ATOM 2095 N N . ASN A 1 276 ? 25.199 11.849 -61.733 1.00 56.31 276 ASN A N 1
ATOM 2096 C CA . ASN A 1 276 ? 26.506 12.212 -62.315 1.00 56.31 276 ASN A CA 1
ATOM 2097 C C . ASN A 1 276 ? 27.635 12.141 -61.260 1.00 56.31 276 ASN A C 1
ATOM 2099 O O . ASN A 1 276 ? 27.395 12.419 -60.087 1.00 56.31 276 ASN A O 1
ATOM 2103 N N . ASP A 1 277 ? 28.885 11.896 -61.678 1.00 57.53 277 ASP A N 1
ATOM 2104 C CA . ASP A 1 277 ? 30.061 11.722 -60.789 1.00 57.53 277 ASP A CA 1
ATOM 2105 C C . ASP A 1 277 ? 30.387 12.923 -59.867 1.00 57.53 277 ASP A C 1
ATOM 2107 O O . ASP A 1 277 ? 31.127 12.788 -58.891 1.00 57.53 277 ASP A O 1
ATOM 2111 N N . ARG A 1 278 ? 29.850 14.121 -60.141 1.00 58.66 278 ARG A N 1
ATOM 2112 C CA . ARG A 1 278 ? 30.260 15.373 -59.468 1.00 58.66 278 ARG A CA 1
ATOM 2113 C C . ARG A 1 278 ? 29.279 15.939 -58.436 1.00 58.66 278 ARG A C 1
ATOM 2115 O O . ARG A 1 278 ? 29.699 16.780 -57.644 1.00 58.66 278 ARG A O 1
ATOM 2122 N N . MET A 1 279 ? 28.007 15.537 -58.430 1.00 65.81 279 MET A N 1
ATOM 2123 C CA . MET A 1 279 ? 26.989 16.145 -57.554 1.00 65.81 279 MET A CA 1
ATOM 2124 C C . MET A 1 279 ? 26.019 15.103 -57.000 1.00 65.81 279 MET A C 1
ATOM 2126 O O . MET A 1 279 ? 25.548 14.239 -57.739 1.00 65.81 279 MET A O 1
ATOM 2130 N N . THR A 1 280 ? 25.685 15.236 -55.717 1.00 73.50 280 THR A N 1
ATOM 2131 C CA . THR A 1 280 ? 24.665 14.438 -55.027 1.00 73.50 280 THR A CA 1
ATOM 2132 C C . THR A 1 280 ? 23.373 15.250 -54.899 1.00 73.50 280 THR A C 1
ATOM 2134 O O . THR A 1 280 ? 23.421 16.435 -54.572 1.00 73.50 280 THR A O 1
ATOM 2137 N N . GLN A 1 281 ? 22.222 14.630 -55.174 1.00 76.12 281 GLN A N 1
ATOM 2138 C CA . GLN A 1 281 ? 20.905 15.274 -55.119 1.00 76.12 281 GLN A CA 1
ATOM 2139 C C . GLN A 1 281 ? 20.083 14.746 -53.942 1.00 76.12 281 GLN A C 1
ATOM 2141 O O . GLN A 1 281 ? 19.947 13.532 -53.795 1.00 76.12 281 GLN A O 1
ATOM 2146 N N . LEU A 1 282 ? 19.515 15.659 -53.149 1.00 78.69 282 LEU A N 1
ATOM 2147 C CA . LEU A 1 282 ? 18.508 15.374 -52.123 1.00 78.69 282 LEU A CA 1
ATOM 2148 C C . LEU A 1 282 ? 17.294 16.290 -52.331 1.00 78.69 282 LEU A C 1
ATOM 2150 O O . LEU A 1 282 ? 17.451 17.491 -52.555 1.00 78.69 282 LEU A O 1
ATOM 2154 N N . ASP A 1 283 ? 16.092 15.732 -52.243 1.00 82.00 283 ASP A N 1
ATOM 2155 C CA . ASP A 1 283 ? 14.845 16.496 -52.181 1.00 82.00 283 ASP A CA 1
ATOM 2156 C C . ASP A 1 283 ? 14.569 16.985 -50.745 1.00 82.00 283 ASP A C 1
ATOM 2158 O O . ASP A 1 283 ? 15.191 16.534 -49.779 1.00 82.00 283 ASP A O 1
ATOM 2162 N N . ASN A 1 284 ? 13.618 17.913 -50.587 1.00 83.44 284 ASN A N 1
ATOM 2163 C CA . ASN A 1 284 ? 13.261 18.479 -49.276 1.00 83.44 284 ASN A CA 1
ATOM 2164 C C . ASN A 1 284 ? 12.924 17.395 -48.230 1.00 83.44 284 ASN A C 1
ATOM 2166 O O . ASN A 1 284 ? 13.277 17.529 -47.058 1.00 83.44 284 ASN A O 1
ATOM 2170 N N . VAL A 1 285 ? 12.263 16.313 -48.652 1.00 85.69 285 VAL A N 1
ATOM 2171 C CA . VAL A 1 285 ? 11.859 15.203 -47.777 1.00 85.69 285 VAL A CA 1
ATOM 2172 C C . VAL A 1 285 ? 13.064 14.354 -47.375 1.00 85.69 285 VAL A C 1
ATOM 2174 O O . VAL A 1 285 ? 13.247 14.099 -46.183 1.00 85.69 285 VAL A O 1
ATOM 2177 N N . SER A 1 286 ? 13.954 14.002 -48.306 1.00 86.19 286 SER A N 1
ATOM 2178 C CA . SER A 1 286 ? 15.196 13.298 -47.972 1.00 86.19 286 SER A CA 1
ATOM 2179 C C . SER A 1 286 ? 16.130 14.154 -47.120 1.00 86.19 286 SER A C 1
ATOM 2181 O O . SER A 1 286 ? 16.830 13.599 -46.274 1.00 86.19 286 SER A O 1
ATOM 2183 N N . CYS A 1 287 ? 16.132 15.486 -47.266 1.00 87.00 287 CYS A N 1
ATOM 2184 C CA . CYS A 1 287 ? 16.855 16.393 -46.365 1.00 87.00 287 CYS A CA 1
ATOM 2185 C C . CYS A 1 287 ? 16.379 16.220 -44.920 1.00 87.00 287 CYS A C 1
ATOM 2187 O O . CYS A 1 287 ? 17.196 15.925 -44.043 1.00 87.00 287 CYS A O 1
ATOM 2189 N N . VAL A 1 288 ? 15.068 16.307 -44.679 1.00 89.38 288 VAL A N 1
ATOM 2190 C CA . VAL A 1 288 ? 14.491 16.154 -43.334 1.00 89.38 288 VAL A CA 1
ATOM 2191 C C . VAL A 1 288 ? 14.751 14.749 -42.780 1.00 89.38 288 VAL A C 1
ATOM 2193 O O . VAL A 1 288 ? 15.179 14.614 -41.631 1.00 89.38 288 VAL A O 1
ATOM 2196 N N . MET A 1 289 ? 14.599 13.699 -43.600 1.00 89.19 289 MET A N 1
ATOM 2197 C CA . MET A 1 289 ? 14.945 12.326 -43.199 1.00 89.19 289 MET A CA 1
ATOM 2198 C C . MET A 1 289 ? 16.419 12.201 -42.795 1.00 89.19 289 MET A C 1
ATOM 2200 O O . MET A 1 289 ? 16.746 11.508 -41.835 1.00 89.19 289 MET A O 1
ATOM 2204 N N . SER A 1 290 ? 17.299 12.925 -43.484 1.00 89.44 290 SER A N 1
ATOM 2205 C CA . SER A 1 290 ? 18.738 12.975 -43.219 1.00 89.44 290 SER A CA 1
ATOM 2206 C C . SER A 1 290 ? 19.119 13.886 -42.050 1.00 89.44 290 SER A C 1
ATOM 2208 O O . SER A 1 290 ? 20.310 14.063 -41.801 1.00 89.44 290 SER A O 1
ATOM 2210 N N . GLY A 1 291 ? 18.162 14.483 -41.331 1.00 89.62 291 GLY A N 1
ATOM 2211 C CA . GLY A 1 291 ? 18.415 15.394 -40.207 1.00 89.62 291 GLY A CA 1
ATOM 2212 C C . GLY A 1 291 ? 18.876 16.791 -40.631 1.00 89.62 291 GLY A C 1
ATOM 2213 O O . GLY A 1 291 ? 19.601 17.447 -39.886 1.00 89.62 291 GLY A O 1
ATOM 2214 N N . MET A 1 292 ? 18.535 17.215 -41.850 1.00 90.06 292 MET A N 1
ATOM 2215 C CA . MET A 1 292 ? 18.809 18.547 -42.394 1.00 90.06 292 MET A CA 1
ATOM 2216 C C . MET A 1 292 ? 17.484 19.236 -42.726 1.00 90.06 292 MET A C 1
ATOM 2218 O O . MET A 1 292 ? 16.718 18.755 -43.554 1.00 90.06 292 MET A O 1
ATOM 2222 N N . ILE A 1 293 ? 17.195 20.366 -42.092 1.00 89.25 293 ILE A N 1
ATOM 2223 C CA . ILE A 1 293 ? 15.944 21.097 -42.289 1.00 89.25 293 ILE A CA 1
ATOM 2224 C C . ILE A 1 293 ? 16.151 22.140 -43.394 1.00 89.25 293 ILE A C 1
ATOM 2226 O O . ILE A 1 293 ? 17.014 23.012 -43.246 1.00 89.25 293 ILE A O 1
ATOM 2230 N N . PRO A 1 294 ? 15.390 22.079 -44.502 1.00 86.56 294 PRO A N 1
ATOM 2231 C CA . PRO A 1 294 ? 15.522 23.050 -45.574 1.00 86.56 294 PRO A CA 1
ATOM 2232 C C . PRO A 1 294 ? 14.882 24.388 -45.193 1.00 86.56 294 PRO A C 1
ATOM 2234 O O . PRO A 1 294 ? 13.691 24.467 -44.883 1.00 86.56 294 PRO A O 1
ATOM 2237 N N . LEU A 1 295 ? 15.696 25.444 -45.238 1.00 82.88 295 LEU A N 1
ATOM 2238 C CA . LEU A 1 295 ? 15.320 26.837 -45.012 1.00 82.88 295 LEU A CA 1
ATOM 2239 C C . LEU A 1 295 ? 15.415 27.628 -46.327 1.00 82.88 295 LEU A C 1
ATOM 2241 O O . LEU A 1 295 ? 15.944 27.152 -47.330 1.00 82.88 295 LEU A O 1
ATOM 2245 N N . VAL A 1 296 ? 14.898 28.860 -46.331 1.00 76.00 296 VAL A N 1
ATOM 2246 C CA . VAL A 1 296 ? 14.766 29.688 -47.549 1.00 76.00 296 VAL A CA 1
ATOM 2247 C C . VAL A 1 296 ? 16.111 29.955 -48.245 1.00 76.00 296 VAL A C 1
ATOM 2249 O O . VAL A 1 296 ? 16.151 30.020 -49.469 1.00 76.00 296 VAL A O 1
ATOM 2252 N N . ALA A 1 297 ? 17.208 30.071 -47.491 1.00 73.44 297 ALA A N 1
ATOM 2253 C CA . ALA A 1 297 ? 18.527 30.441 -48.015 1.00 73.44 297 ALA A CA 1
ATOM 2254 C C . ALA A 1 297 ? 19.624 29.375 -47.775 1.00 73.44 297 ALA A C 1
ATOM 2256 O O . ALA A 1 297 ? 20.815 29.696 -47.835 1.00 73.44 297 ALA A O 1
ATOM 2257 N N . GLY A 1 298 ? 19.255 28.137 -47.414 1.00 80.81 298 GLY A N 1
ATOM 2258 C CA . GLY A 1 298 ? 20.220 27.093 -47.046 1.00 80.81 298 GLY A CA 1
ATOM 2259 C C . GLY A 1 298 ? 19.626 25.924 -46.255 1.00 80.81 298 GLY A C 1
ATOM 2260 O O . GLY A 1 298 ? 18.414 25.824 -46.078 1.00 80.81 298 GLY A O 1
ATOM 2261 N N . LEU A 1 299 ? 20.490 25.028 -45.774 1.00 86.88 299 LEU A N 1
ATOM 2262 C CA . LEU A 1 299 ? 20.120 23.866 -44.959 1.00 86.88 299 LEU A CA 1
ATOM 2263 C C . LEU A 1 299 ? 20.584 24.061 -43.513 1.00 86.88 299 LEU A C 1
ATOM 2265 O O . LEU A 1 299 ? 21.748 24.377 -43.273 1.00 86.88 299 LEU A O 1
ATOM 2269 N N . PHE A 1 300 ? 19.703 23.823 -42.544 1.00 88.75 300 PHE A N 1
ATOM 2270 C CA . PHE A 1 300 ? 20.089 23.711 -41.138 1.00 88.75 300 PHE A CA 1
ATOM 2271 C C . PHE A 1 300 ? 20.340 22.243 -40.788 1.00 88.75 300 PHE A C 1
ATOM 2273 O O . PHE A 1 300 ? 19.413 21.434 -40.804 1.00 88.75 300 PHE A O 1
ATOM 2280 N N . ASP A 1 301 ? 21.582 21.878 -40.482 1.00 88.00 301 ASP A N 1
ATOM 2281 C CA . ASP A 1 301 ? 21.914 20.533 -40.025 1.00 88.00 301 ASP A CA 1
ATOM 2282 C C . ASP A 1 301 ? 21.681 20.426 -38.514 1.00 88.00 301 ASP A C 1
ATOM 2284 O O . ASP A 1 301 ? 22.444 20.971 -37.714 1.00 88.00 301 ASP A O 1
ATOM 2288 N N . ALA A 1 302 ? 20.636 19.692 -38.126 1.00 86.56 302 ALA A N 1
ATOM 2289 C CA . ALA A 1 302 ? 20.283 19.478 -36.727 1.00 86.56 302 ALA A CA 1
ATOM 2290 C C . ALA A 1 302 ? 21.318 18.623 -35.973 1.00 86.56 302 ALA A C 1
ATOM 2292 O O . ALA A 1 302 ? 21.426 18.736 -34.755 1.00 86.56 302 ALA A O 1
ATOM 2293 N N . LYS A 1 303 ? 22.102 17.797 -36.681 1.00 86.00 303 LYS A N 1
ATOM 2294 C CA . LYS A 1 303 ? 23.130 16.918 -36.094 1.00 86.00 303 LYS A CA 1
ATOM 2295 C C . LYS A 1 303 ? 24.401 17.691 -35.761 1.00 86.00 303 LYS A C 1
ATOM 2297 O O . LYS A 1 303 ? 24.998 17.479 -34.713 1.00 86.00 303 LYS A O 1
ATOM 2302 N N . LEU A 1 304 ? 24.824 18.562 -36.679 1.00 84.44 304 LEU A N 1
ATOM 2303 C CA . LEU A 1 304 ? 26.008 19.414 -36.513 1.00 84.44 304 LEU A CA 1
ATOM 2304 C C . LEU A 1 304 ? 25.684 20.745 -35.824 1.00 84.44 304 LEU A C 1
ATOM 2306 O O . LEU A 1 304 ? 26.598 21.512 -35.534 1.00 84.44 304 LEU A O 1
ATOM 2310 N N . TRP A 1 305 ? 24.397 21.016 -35.585 1.00 85.75 305 TRP A N 1
ATOM 2311 C CA . TRP A 1 305 ? 23.880 22.275 -35.055 1.00 85.75 305 TRP A CA 1
ATOM 2312 C C . TRP A 1 305 ? 24.438 23.493 -35.811 1.00 85.75 305 TRP A C 1
ATOM 2314 O O . TRP A 1 305 ? 25.003 24.419 -35.230 1.00 85.75 305 TRP A O 1
ATOM 2324 N N . GLY A 1 306 ? 24.327 23.464 -37.143 1.00 85.50 306 GLY A N 1
ATOM 2325 C CA . GLY A 1 306 ? 24.976 24.438 -38.021 1.00 85.50 306 GLY A CA 1
ATOM 2326 C C . GLY A 1 306 ? 24.174 24.759 -39.277 1.00 85.50 306 GLY A C 1
ATOM 2327 O O . GLY A 1 306 ? 23.418 23.933 -39.784 1.00 85.50 306 GLY A O 1
ATOM 2328 N N . TYR A 1 307 ? 24.348 25.978 -39.789 1.00 85.75 307 TYR A N 1
ATOM 2329 C CA . TYR A 1 307 ? 23.701 26.447 -41.012 1.00 85.75 307 TYR A CA 1
ATOM 2330 C C . TYR A 1 307 ? 24.654 26.361 -42.206 1.00 85.75 307 TYR A C 1
ATOM 2332 O O . TYR A 1 307 ? 25.755 26.911 -42.170 1.00 85.75 307 TYR A O 1
ATOM 2340 N N . ILE A 1 308 ? 24.220 25.692 -43.271 1.00 83.25 308 ILE A N 1
ATOM 2341 C CA . ILE A 1 308 ? 24.987 25.495 -44.499 1.00 83.25 308 ILE A CA 1
ATOM 2342 C C . ILE A 1 308 ? 24.325 26.325 -45.609 1.00 83.25 308 ILE A C 1
ATOM 2344 O O . ILE A 1 308 ? 23.223 25.979 -46.053 1.00 83.25 308 ILE A O 1
ATOM 2348 N N . PRO A 1 309 ? 24.966 27.410 -46.080 1.00 79.00 309 PRO A N 1
ATOM 2349 C CA . PRO A 1 309 ? 24.444 28.193 -47.192 1.00 79.00 309 PRO A CA 1
ATOM 2350 C C . PRO A 1 309 ? 24.551 27.373 -48.483 1.00 79.00 309 PRO A C 1
ATOM 2352 O O . PRO A 1 309 ? 25.646 26.998 -48.905 1.00 79.00 309 PRO A O 1
ATOM 2355 N N . LEU A 1 310 ? 23.410 27.073 -49.102 1.00 73.81 310 LEU A N 1
ATOM 2356 C CA . LEU A 1 310 ? 23.316 26.323 -50.356 1.00 73.81 310 LEU A CA 1
ATOM 2357 C C . LEU A 1 310 ? 22.306 27.004 -51.277 1.00 73.81 310 LEU A C 1
ATOM 2359 O O . LEU A 1 310 ? 21.236 27.422 -50.838 1.00 73.81 310 LEU A O 1
ATOM 2363 N N . GLU A 1 311 ? 22.645 27.093 -52.560 1.00 65.69 311 GLU A N 1
ATOM 2364 C CA . GLU A 1 311 ? 21.790 27.706 -53.572 1.00 65.69 311 GLU A CA 1
ATOM 2365 C C . GLU A 1 311 ? 20.729 26.698 -54.046 1.00 65.69 311 GLU A C 1
ATOM 2367 O O . GLU A 1 311 ? 21.045 25.634 -54.586 1.00 65.69 311 GLU A O 1
ATOM 2372 N N . LYS A 1 312 ? 19.449 27.010 -53.807 1.00 63.03 312 LYS A N 1
ATOM 2373 C CA . LYS A 1 312 ? 18.317 26.169 -54.218 1.00 63.03 312 LYS A CA 1
ATOM 2374 C C . LYS A 1 312 ? 18.059 26.355 -55.715 1.00 63.03 312 LYS A C 1
ATOM 2376 O O . LYS A 1 312 ? 17.828 27.473 -56.174 1.00 63.03 312 LYS A O 1
ATOM 2381 N N . ARG A 1 313 ? 18.045 25.271 -56.499 1.00 60.44 313 ARG A N 1
ATOM 2382 C CA . ARG A 1 313 ? 17.735 25.360 -57.936 1.00 60.44 313 ARG A CA 1
ATOM 2383 C C . ARG A 1 313 ? 16.222 25.552 -58.116 1.00 60.44 313 ARG A C 1
ATOM 2385 O O . ARG A 1 313 ? 15.445 24.637 -57.862 1.00 60.44 313 ARG A O 1
ATOM 2392 N N . SER A 1 314 ? 15.820 26.746 -58.560 1.00 54.22 314 SER A N 1
ATOM 2393 C CA . SER A 1 314 ? 14.438 27.278 -58.542 1.00 54.22 314 SER A CA 1
ATOM 2394 C C . SER A 1 314 ? 13.362 26.468 -59.300 1.00 54.22 314 SER A C 1
ATOM 2396 O O . SER A 1 314 ? 12.182 26.782 -59.208 1.00 54.22 314 SER A O 1
ATOM 2398 N N . ALA A 1 315 ? 13.730 25.422 -60.049 1.00 55.34 315 ALA A N 1
ATOM 2399 C CA . ALA A 1 315 ? 12.802 24.679 -60.909 1.00 55.34 315 ALA A CA 1
ATOM 2400 C C . ALA A 1 315 ? 12.346 23.312 -60.357 1.00 55.34 315 ALA A C 1
ATOM 2402 O O . ALA A 1 315 ? 11.459 22.712 -60.956 1.00 55.34 315 ALA A O 1
ATOM 2403 N N . SER A 1 316 ? 12.944 22.778 -59.278 1.00 57.53 316 SER A N 1
ATOM 2404 C CA . SER A 1 316 ? 12.727 21.360 -58.932 1.00 57.53 316 SER A CA 1
ATOM 2405 C C . SER A 1 316 ? 12.839 20.966 -57.449 1.00 57.53 316 SER A C 1
ATOM 2407 O O . SER A 1 316 ? 12.995 19.782 -57.181 1.00 57.53 316 SER A O 1
ATOM 2409 N N . ASP A 1 317 ? 12.798 21.904 -56.490 1.00 66.56 317 ASP A N 1
ATOM 2410 C CA . ASP A 1 317 ? 12.835 21.604 -55.034 1.00 66.56 317 ASP A CA 1
ATOM 2411 C C . ASP A 1 317 ? 13.952 20.625 -54.586 1.00 66.56 317 ASP A C 1
ATOM 2413 O O . ASP A 1 317 ? 13.824 19.890 -53.606 1.00 66.56 317 ASP A O 1
ATOM 2417 N N . LEU A 1 318 ? 15.078 20.638 -55.308 1.00 71.94 318 LEU A N 1
ATOM 2418 C CA . LEU A 1 318 ? 16.222 19.744 -55.120 1.00 71.94 318 LEU A CA 1
ATOM 2419 C C . LEU A 1 318 ? 17.446 20.543 -54.660 1.00 71.94 318 LEU A C 1
ATOM 2421 O O . LEU A 1 318 ? 17.823 21.538 -55.289 1.00 71.94 318 LEU A O 1
ATOM 2425 N N . PHE A 1 319 ? 18.097 20.073 -53.596 1.00 72.44 319 PHE A N 1
ATOM 2426 C CA . PHE A 1 319 ? 19.387 20.579 -53.135 1.00 72.44 319 PHE A CA 1
ATOM 2427 C C . PHE A 1 319 ? 20.523 19.787 -53.788 1.00 72.44 319 PHE A C 1
ATOM 2429 O O . PHE A 1 319 ? 20.551 18.555 -53.758 1.00 72.44 319 PHE A O 1
ATOM 2436 N N . LEU A 1 320 ? 21.471 20.512 -54.387 1.00 71.25 320 LEU A N 1
ATOM 2437 C CA . LEU A 1 320 ? 22.675 19.951 -54.995 1.00 71.25 320 LEU A CA 1
ATOM 2438 C C . LEU A 1 320 ? 23.834 20.090 -54.014 1.00 71.25 320 LEU A C 1
ATOM 2440 O O . LEU A 1 320 ? 24.308 21.197 -53.763 1.00 71.25 320 LEU A O 1
ATOM 2444 N N . LEU A 1 321 ? 24.298 18.964 -53.477 1.00 72.50 321 LEU A N 1
ATOM 2445 C CA . LEU A 1 321 ? 25.484 18.932 -52.635 1.00 72.50 321 LEU A CA 1
ATOM 2446 C C . LEU A 1 321 ? 26.715 18.571 -53.491 1.00 72.50 321 LEU A C 1
ATOM 2448 O O . LEU A 1 321 ? 26.699 17.546 -54.188 1.00 72.50 321 LEU A O 1
ATOM 2452 N N . PRO A 1 322 ? 27.774 19.403 -53.493 1.00 68.62 322 PRO A N 1
ATOM 2453 C CA . PRO A 1 322 ? 28.987 19.121 -54.252 1.00 68.62 322 PRO A CA 1
ATOM 2454 C C . PRO A 1 322 ? 29.740 17.932 -53.643 1.00 68.62 322 PRO A C 1
ATOM 2456 O O . PRO A 1 322 ? 30.025 17.913 -52.447 1.00 68.62 322 PRO A O 1
ATOM 2459 N N . ASN A 1 323 ? 30.106 16.946 -54.468 1.00 66.19 323 ASN A N 1
ATOM 2460 C CA . ASN A 1 323 ? 30.882 15.799 -53.991 1.00 66.19 323 ASN A CA 1
ATOM 2461 C C . ASN A 1 323 ? 32.292 16.246 -53.557 1.00 66.19 323 ASN A C 1
ATOM 2463 O O . ASN A 1 323 ? 32.912 17.065 -54.245 1.00 66.19 323 ASN A O 1
ATOM 2467 N N . PRO A 1 324 ? 32.844 15.703 -52.455 1.00 63.38 324 PRO A N 1
ATOM 2468 C CA . PRO A 1 324 ? 34.189 16.055 -52.019 1.00 63.38 324 PRO A CA 1
ATOM 2469 C C . PRO A 1 324 ? 35.229 15.594 -53.053 1.00 63.38 324 PRO A C 1
ATOM 2471 O O . PRO A 1 324 ? 35.425 14.401 -53.269 1.00 63.38 324 PRO A O 1
ATOM 2474 N N . THR A 1 325 ? 35.937 16.532 -53.689 1.00 57.38 325 THR A N 1
ATOM 2475 C CA . THR A 1 325 ? 37.062 16.204 -54.577 1.00 57.38 325 THR A CA 1
ATOM 2476 C C . THR A 1 325 ? 38.318 15.957 -53.748 1.00 57.38 325 THR A C 1
ATOM 2478 O O . THR A 1 325 ? 39.100 16.877 -53.489 1.00 57.38 325 THR A O 1
ATOM 2481 N N . PHE A 1 326 ? 38.544 14.714 -53.330 1.00 55.62 326 PHE A N 1
ATOM 2482 C CA . PHE A 1 326 ? 39.825 14.333 -52.744 1.00 55.62 326 PHE A CA 1
ATOM 2483 C C . PHE A 1 326 ? 40.882 14.289 -53.854 1.00 55.62 326 PHE A C 1
ATOM 2485 O O . PHE A 1 326 ? 40.954 13.341 -54.631 1.00 55.62 326 PHE A O 1
ATOM 2492 N N . ARG A 1 327 ? 41.717 15.331 -53.963 1.00 48.75 327 ARG A N 1
ATOM 2493 C CA . ARG A 1 327 ? 42.917 15.276 -54.809 1.00 48.75 327 ARG A CA 1
ATOM 2494 C C . ARG A 1 327 ? 43.922 14.320 -54.163 1.00 48.75 327 ARG A C 1
ATOM 2496 O O . ARG A 1 327 ? 44.767 14.754 -53.383 1.00 48.75 327 ARG A O 1
ATOM 2503 N N . THR A 1 328 ? 43.887 13.038 -54.517 1.00 47.72 328 THR A N 1
ATOM 2504 C CA . THR A 1 328 ? 45.067 12.177 -54.382 1.00 47.72 328 THR A CA 1
ATOM 2505 C C . THR A 1 328 ? 46.127 12.719 -55.331 1.00 47.72 328 THR A C 1
ATOM 2507 O O . THR A 1 328 ? 46.107 12.452 -56.531 1.00 47.72 328 THR A O 1
ATOM 2510 N N . LYS A 1 329 ? 47.040 13.553 -54.820 1.00 42.59 329 LYS A N 1
ATOM 2511 C CA . LYS A 1 329 ? 48.248 13.909 -55.564 1.00 42.59 329 LYS A CA 1
ATOM 2512 C C . LYS A 1 329 ? 49.056 12.625 -55.750 1.00 42.59 329 LYS A C 1
ATOM 2514 O O . LYS A 1 329 ? 49.762 12.209 -54.840 1.00 42.59 329 LYS A O 1
ATOM 2519 N N . SER A 1 330 ? 48.956 12.011 -56.926 1.00 47.94 330 SER A N 1
ATOM 2520 C CA . SER A 1 330 ? 49.973 11.082 -57.414 1.00 47.94 330 SER A CA 1
ATOM 2521 C C . SER A 1 330 ? 51.267 11.878 -57.581 1.00 47.94 330 SER A C 1
ATOM 2523 O O . SER A 1 330 ? 51.481 12.518 -58.608 1.00 47.94 330 SER A O 1
ATOM 2525 N N . GLN A 1 331 ? 52.096 11.920 -56.540 1.00 44.53 331 GLN A N 1
ATOM 2526 C CA . GLN A 1 331 ? 53.462 12.421 -56.629 1.00 44.53 331 GLN A CA 1
ATOM 2527 C C . GLN A 1 331 ? 54.417 11.253 -56.427 1.00 44.53 331 GLN A C 1
ATOM 2529 O O . GLN A 1 331 ? 54.825 10.941 -55.313 1.00 44.53 331 GLN A O 1
ATOM 2534 N N . ALA A 1 332 ? 54.799 10.637 -57.544 1.00 47.72 332 ALA A N 1
ATOM 2535 C CA . ALA A 1 332 ? 56.125 10.060 -57.647 1.00 47.72 332 ALA A CA 1
ATOM 2536 C C . ALA A 1 332 ? 57.142 11.200 -57.434 1.00 47.72 332 ALA A C 1
ATOM 2538 O O . ALA A 1 332 ? 57.128 12.192 -58.163 1.00 47.72 332 ALA A O 1
ATOM 2539 N N . GLY A 1 333 ? 57.966 11.078 -56.392 1.00 47.09 333 GLY A N 1
ATOM 2540 C CA . GLY A 1 333 ? 59.213 11.826 -56.228 1.00 47.09 333 GLY A CA 1
ATOM 2541 C C . GLY A 1 333 ? 59.107 13.327 -55.939 1.00 47.09 333 GLY A C 1
ATOM 2542 O O . GLY A 1 333 ? 59.551 14.125 -56.755 1.00 47.09 333 GLY A O 1
ATOM 2543 N N . LYS A 1 334 ? 58.619 13.719 -54.754 1.00 46.72 334 LYS A N 1
ATOM 2544 C CA . LYS A 1 334 ? 59.149 14.874 -53.992 1.00 46.72 334 LYS A CA 1
ATOM 2545 C C . LYS A 1 334 ? 59.039 14.556 -52.501 1.00 46.72 334 LYS A C 1
ATOM 2547 O O . LYS A 1 334 ? 57.979 14.116 -52.063 1.00 46.72 334 LYS A O 1
ATOM 2552 N N . GLU A 1 335 ? 60.121 14.753 -51.747 1.00 50.31 335 GLU A N 1
ATOM 2553 C CA . GLU A 1 335 ? 60.110 14.635 -50.286 1.00 50.31 335 GLU A CA 1
ATOM 2554 C C . GLU A 1 335 ? 58.968 15.475 -49.707 1.00 50.31 335 GLU A C 1
ATOM 2556 O O . GLU A 1 335 ? 58.825 16.671 -49.980 1.00 50.31 335 GLU A O 1
ATOM 2561 N N . PHE A 1 336 ? 58.105 14.808 -48.948 1.00 47.12 336 PHE A N 1
ATOM 2562 C CA . PHE A 1 336 ? 56.930 15.398 -48.330 1.00 47.12 336 PHE A CA 1
ATOM 2563 C C . PHE A 1 336 ? 57.383 16.304 -47.177 1.00 47.12 336 PHE A C 1
ATOM 2565 O O . PHE A 1 336 ? 57.549 15.856 -46.046 1.00 47.12 336 PHE A O 1
ATOM 2572 N N . VAL A 1 337 ? 57.582 17.598 -47.431 1.00 55.75 337 VAL A N 1
ATOM 2573 C CA . VAL A 1 337 ? 57.674 18.572 -46.336 1.00 55.75 337 VAL A CA 1
ATOM 2574 C C . VAL A 1 337 ? 56.256 18.786 -45.805 1.00 55.75 337 VAL A C 1
ATOM 2576 O O . VAL A 1 337 ? 55.462 19.515 -46.401 1.00 55.75 337 VAL A O 1
ATOM 2579 N N . GLU A 1 338 ? 55.908 18.108 -44.707 1.00 54.84 338 GLU A N 1
ATOM 2580 C CA . GLU A 1 338 ? 54.620 18.291 -44.027 1.00 54.84 338 GLU A CA 1
ATOM 2581 C C . GLU A 1 338 ? 54.405 19.765 -43.676 1.00 54.84 338 GLU A C 1
ATOM 2583 O O . GLU A 1 338 ? 55.165 20.350 -42.890 1.00 54.84 338 GLU A O 1
ATOM 2588 N N . SER A 1 339 ? 53.341 20.359 -44.224 1.00 68.75 339 SER A N 1
ATOM 2589 C CA . SER A 1 339 ? 52.990 21.742 -43.916 1.00 68.75 339 SER A CA 1
ATOM 2590 C C . SER A 1 339 ? 52.618 21.873 -42.433 1.00 68.75 339 SER A C 1
ATOM 2592 O O . SER A 1 339 ? 52.018 20.973 -41.838 1.00 68.75 339 SER A O 1
ATOM 2594 N N . ARG A 1 340 ? 52.934 23.021 -41.816 1.00 71.94 340 ARG A N 1
ATOM 2595 C CA . ARG A 1 340 ? 52.571 23.338 -40.417 1.00 71.94 340 ARG A CA 1
ATOM 2596 C C . ARG A 1 340 ? 51.079 23.094 -40.141 1.00 71.94 340 ARG A C 1
ATOM 2598 O O . ARG A 1 340 ? 50.711 22.640 -39.065 1.00 71.94 340 ARG A O 1
ATOM 2605 N N . GLN A 1 341 ? 50.239 23.332 -41.145 1.00 71.06 341 GLN A N 1
ATOM 2606 C CA . GLN A 1 341 ? 48.790 23.150 -41.098 1.00 71.06 341 GLN A CA 1
ATOM 2607 C C . GLN A 1 341 ? 48.381 21.670 -40.997 1.00 71.06 341 GLN A C 1
ATOM 2609 O O . GLN A 1 341 ? 47.480 21.341 -40.233 1.00 71.06 341 GLN A O 1
ATOM 2614 N N . GLN A 1 342 ? 49.073 20.758 -41.691 1.00 73.75 342 GLN A N 1
ATOM 2615 C CA . GLN A 1 342 ? 48.829 19.313 -41.580 1.00 73.75 342 GLN A CA 1
ATOM 2616 C C . GLN A 1 342 ? 49.252 18.761 -40.215 1.00 73.75 342 GLN A C 1
ATOM 2618 O O . GLN A 1 342 ? 48.522 17.956 -39.640 1.00 73.75 342 GLN A O 1
ATOM 2623 N N . ARG A 1 343 ? 50.380 19.230 -39.664 1.00 78.19 343 ARG A N 1
ATOM 2624 C CA . ARG A 1 343 ? 50.805 18.871 -38.300 1.00 78.19 343 ARG A CA 1
ATOM 2625 C C . ARG A 1 343 ? 49.812 19.349 -37.244 1.00 78.19 343 ARG A C 1
ATOM 2627 O O . ARG A 1 343 ? 49.469 18.575 -36.357 1.00 78.19 343 ARG A O 1
ATOM 2634 N N . ILE A 1 344 ? 49.292 20.572 -37.380 1.00 80.88 344 ILE A N 1
ATOM 2635 C CA . ILE A 1 344 ? 48.243 21.097 -36.491 1.00 80.88 344 ILE A CA 1
ATOM 2636 C C . ILE A 1 344 ? 46.959 20.265 -36.611 1.00 80.88 344 ILE A C 1
ATOM 2638 O O . ILE A 1 344 ? 46.406 19.875 -35.589 1.00 80.88 344 ILE A O 1
ATOM 2642 N N . MET A 1 345 ? 46.513 19.927 -37.827 1.00 78.94 345 MET A N 1
ATOM 2643 C CA . MET A 1 345 ? 45.314 19.097 -38.011 1.00 78.94 345 MET A CA 1
ATOM 2644 C C . MET A 1 345 ? 45.481 17.682 -37.445 1.00 78.94 345 MET A C 1
ATOM 2646 O O . MET A 1 345 ? 44.567 17.179 -36.798 1.00 78.94 345 MET A O 1
ATOM 2650 N N . ARG A 1 346 ? 46.643 17.042 -37.633 1.00 83.12 346 ARG A N 1
ATOM 2651 C CA . ARG A 1 346 ? 46.927 15.725 -37.037 1.00 83.12 346 ARG A CA 1
ATOM 2652 C C . ARG A 1 346 ? 46.982 15.790 -35.515 1.00 83.12 346 ARG A C 1
ATOM 2654 O O . ARG A 1 346 ? 46.417 14.924 -34.860 1.00 83.12 346 ARG A O 1
ATOM 2661 N N . PHE A 1 347 ? 47.609 16.824 -34.959 1.00 86.62 347 PHE A N 1
ATOM 2662 C CA . PHE A 1 347 ? 47.628 17.046 -33.517 1.00 86.62 347 PHE A CA 1
ATOM 2663 C C . PHE A 1 347 ? 46.210 17.247 -32.963 1.00 86.62 347 PHE A C 1
ATOM 2665 O O . PHE A 1 347 ? 45.832 16.568 -32.015 1.00 86.62 347 PHE A O 1
ATOM 2672 N N . MET A 1 348 ? 45.390 18.091 -33.599 1.00 86.56 348 MET A N 1
ATOM 2673 C CA . MET A 1 348 ? 43.982 18.279 -33.225 1.00 86.56 348 MET A CA 1
ATOM 2674 C C . MET A 1 348 ? 43.168 16.984 -33.335 1.00 86.56 348 MET A C 1
ATOM 2676 O O . MET A 1 348 ? 42.345 16.720 -32.465 1.00 86.56 348 MET A O 1
ATOM 2680 N N . ALA A 1 349 ? 43.414 16.149 -34.350 1.00 84.81 349 ALA A N 1
ATOM 2681 C CA . ALA A 1 349 ? 42.753 14.852 -34.489 1.00 84.81 349 ALA A CA 1
ATOM 2682 C C . ALA A 1 349 ? 43.148 13.872 -33.371 1.00 84.81 349 ALA A C 1
ATOM 2684 O O . ALA A 1 349 ? 42.284 13.189 -32.830 1.00 84.81 349 ALA A O 1
ATOM 2685 N N . ILE A 1 350 ? 44.428 13.832 -32.984 1.00 91.12 350 ILE A N 1
ATOM 2686 C CA . ILE A 1 350 ? 44.912 13.011 -31.862 1.00 91.12 350 ILE A CA 1
ATOM 2687 C C . ILE A 1 350 ? 44.313 13.501 -30.541 1.00 91.12 350 ILE A C 1
ATOM 2689 O O . ILE A 1 350 ? 43.832 12.689 -29.755 1.00 91.12 350 ILE A O 1
ATOM 2693 N N . VAL A 1 351 ? 44.286 14.818 -30.309 1.00 93.31 351 VAL A N 1
ATOM 2694 C CA . VAL A 1 351 ? 43.646 15.413 -29.125 1.00 93.31 351 VAL A CA 1
ATOM 2695 C C . VAL A 1 351 ? 42.148 15.104 -29.105 1.00 93.31 351 VAL A C 1
ATOM 2697 O O . VAL A 1 351 ? 41.626 14.713 -28.066 1.00 93.31 351 VAL A O 1
ATOM 2700 N N . GLY A 1 352 ? 41.462 15.208 -30.246 1.00 90.50 352 GLY A N 1
ATOM 2701 C CA . GLY A 1 352 ? 40.049 14.852 -30.378 1.00 90.50 352 GLY A CA 1
ATOM 2702 C C . GLY A 1 352 ? 39.782 13.370 -30.104 1.00 90.50 352 GLY A C 1
ATOM 2703 O O . GLY A 1 352 ? 38.847 13.037 -29.381 1.00 90.50 352 GLY A O 1
ATOM 2704 N N . LEU A 1 353 ? 40.633 12.472 -30.607 1.00 92.12 353 LEU A N 1
ATOM 2705 C CA . LEU A 1 353 ? 40.544 11.038 -30.326 1.00 92.12 353 LEU A CA 1
ATOM 2706 C C . LEU A 1 353 ? 40.809 10.735 -28.845 1.00 92.12 353 LEU A C 1
ATOM 2708 O O . LEU A 1 353 ? 40.083 9.949 -28.241 1.00 92.12 353 LEU A O 1
ATOM 2712 N N . GLY A 1 354 ? 41.790 11.411 -28.241 1.00 94.44 354 GLY A N 1
ATOM 2713 C CA . GLY A 1 354 ? 42.046 11.355 -26.803 1.00 94.44 354 GLY A CA 1
ATOM 2714 C C . GLY A 1 354 ? 40.850 11.840 -25.983 1.00 94.44 354 GLY A C 1
ATOM 2715 O O . GLY A 1 354 ? 40.469 11.187 -25.017 1.00 94.44 354 GLY A O 1
ATOM 2716 N N . TYR A 1 355 ? 40.203 12.932 -26.395 1.00 93.12 355 TYR A N 1
ATOM 2717 C CA . TYR A 1 355 ? 38.980 13.437 -25.768 1.00 93.12 355 TYR A CA 1
ATOM 2718 C C . TYR A 1 355 ? 37.829 12.424 -25.848 1.00 93.12 355 TYR A C 1
ATOM 2720 O O . TYR A 1 355 ? 37.176 12.161 -24.840 1.00 93.12 355 TYR A O 1
ATOM 2728 N N . ILE A 1 356 ? 37.604 11.798 -27.008 1.00 92.25 356 ILE A N 1
ATOM 2729 C CA . ILE A 1 356 ? 36.572 10.759 -27.170 1.00 92.25 356 ILE A CA 1
ATOM 2730 C C . ILE A 1 356 ? 36.876 9.544 -26.281 1.00 92.25 356 ILE A C 1
ATOM 2732 O O . ILE A 1 356 ? 35.993 9.052 -25.585 1.00 92.25 356 ILE A O 1
ATOM 2736 N N . ALA A 1 357 ? 38.126 9.078 -26.252 1.00 93.56 357 ALA A N 1
ATOM 2737 C CA . ALA A 1 357 ? 38.521 7.949 -25.413 1.00 93.56 357 ALA A CA 1
ATOM 2738 C C . ALA A 1 357 ? 38.366 8.263 -23.915 1.00 93.56 357 ALA A C 1
ATOM 2740 O O . ALA A 1 357 ? 37.830 7.445 -23.171 1.00 93.56 357 ALA A O 1
ATOM 2741 N N . MET A 1 358 ? 38.777 9.458 -23.477 1.00 94.25 358 MET A N 1
ATOM 2742 C CA . MET A 1 358 ? 38.627 9.897 -22.086 1.00 94.25 358 MET A CA 1
ATOM 2743 C C . MET A 1 358 ? 37.163 10.082 -21.691 1.00 94.25 358 MET A C 1
ATOM 2745 O O . MET A 1 358 ? 36.792 9.706 -20.584 1.00 94.25 358 MET A O 1
ATOM 2749 N N . THR A 1 359 ? 36.321 10.625 -22.572 1.00 93.38 359 THR A N 1
ATOM 2750 C CA . THR A 1 359 ? 34.885 10.771 -22.286 1.00 93.38 359 THR A CA 1
ATOM 2751 C C . THR A 1 359 ? 34.191 9.412 -22.218 1.00 93.38 359 THR A C 1
ATOM 2753 O O . THR A 1 359 ? 33.457 9.178 -21.265 1.00 93.38 359 THR A O 1
ATOM 2756 N N . LEU A 1 360 ? 34.491 8.475 -23.126 1.00 91.38 360 LEU A N 1
ATOM 2757 C CA . LEU A 1 360 ? 33.996 7.092 -23.057 1.00 91.38 360 LEU A CA 1
ATOM 2758 C C . LEU A 1 360 ? 34.444 6.377 -21.776 1.00 91.38 360 LEU A C 1
ATOM 2760 O O . LEU A 1 360 ? 33.619 5.783 -21.082 1.00 91.38 360 LEU A O 1
ATOM 2764 N N . ALA A 1 361 ? 35.734 6.457 -21.440 1.00 94.06 361 ALA A N 1
ATOM 2765 C CA . ALA A 1 361 ? 36.275 5.869 -20.218 1.00 94.06 361 ALA A CA 1
ATOM 2766 C C . ALA A 1 361 ? 35.667 6.513 -18.963 1.00 94.06 361 ALA A C 1
ATOM 2768 O O . ALA A 1 361 ? 35.331 5.806 -18.017 1.00 94.06 361 ALA A O 1
ATOM 2769 N N . GLY A 1 362 ? 35.468 7.833 -18.969 1.00 95.25 362 GLY A N 1
ATOM 2770 C CA . GLY A 1 362 ? 34.811 8.570 -17.893 1.00 95.25 362 GLY A CA 1
ATOM 2771 C C . GLY A 1 362 ? 33.346 8.172 -17.718 1.00 95.25 362 GLY A C 1
ATOM 2772 O O . GLY A 1 362 ? 32.918 7.922 -16.595 1.00 95.25 362 GLY A O 1
ATOM 2773 N N . SER A 1 363 ? 32.585 8.039 -18.808 1.00 90.69 363 SER A N 1
ATOM 2774 C CA . SER A 1 363 ? 31.196 7.563 -18.765 1.00 90.69 363 SER A CA 1
ATOM 2775 C C . SER A 1 363 ? 31.098 6.123 -18.264 1.00 90.69 363 SER A C 1
ATOM 2777 O O . SER A 1 363 ? 30.255 5.828 -17.422 1.00 90.69 363 SER A O 1
ATOM 2779 N N . TYR A 1 364 ? 31.973 5.230 -18.730 1.00 90.38 364 TYR A N 1
ATOM 2780 C CA . TYR A 1 364 ? 32.016 3.848 -18.250 1.00 90.38 364 TYR A CA 1
ATOM 2781 C C . TYR A 1 364 ? 32.431 3.767 -16.772 1.00 90.38 364 TYR A C 1
ATOM 2783 O O . TYR A 1 364 ? 31.793 3.072 -15.985 1.00 90.38 364 TYR A O 1
ATOM 2791 N N . GLY A 1 365 ? 33.442 4.540 -16.367 1.00 94.12 365 GLY A N 1
ATOM 2792 C CA . GLY A 1 365 ? 33.867 4.653 -14.972 1.00 94.12 365 GLY A CA 1
ATOM 2793 C C . GLY A 1 365 ? 32.770 5.210 -14.062 1.00 94.12 365 GLY A C 1
ATOM 2794 O O . GLY A 1 365 ? 32.592 4.715 -12.952 1.00 94.12 365 GLY A O 1
ATOM 2795 N N . TYR A 1 366 ? 31.984 6.179 -14.543 1.00 90.38 366 TYR A N 1
ATOM 2796 C CA . TYR A 1 366 ? 30.813 6.691 -13.829 1.00 90.38 366 TYR A CA 1
ATOM 2797 C C . TYR A 1 366 ? 29.757 5.602 -13.610 1.00 90.38 366 TYR A C 1
ATOM 2799 O O . TYR A 1 366 ? 29.234 5.488 -12.503 1.00 90.38 366 TYR A O 1
ATOM 2807 N N . LEU A 1 367 ? 29.472 4.775 -14.622 1.00 87.94 367 LEU A N 1
ATOM 2808 C CA . LEU A 1 367 ? 28.521 3.666 -14.489 1.00 87.94 367 LEU A CA 1
ATOM 2809 C C . LEU A 1 367 ? 28.996 2.621 -13.473 1.00 87.94 367 LEU A C 1
ATOM 2811 O O . LEU A 1 367 ? 28.199 2.200 -12.646 1.00 87.94 367 LEU A O 1
ATOM 2815 N N . ILE A 1 368 ? 30.287 2.269 -13.466 1.00 89.62 368 ILE A N 1
ATOM 2816 C CA . ILE A 1 368 ? 30.851 1.366 -12.445 1.00 89.62 368 ILE A CA 1
ATOM 2817 C C . ILE A 1 368 ? 30.711 1.975 -11.045 1.00 89.62 368 ILE A C 1
ATOM 2819 O O . ILE A 1 368 ? 30.292 1.304 -10.106 1.00 89.62 368 ILE A O 1
ATOM 2823 N N . LEU A 1 369 ? 31.041 3.260 -10.889 1.00 89.12 369 LEU A N 1
ATOM 2824 C CA . LEU A 1 369 ? 30.971 3.930 -9.590 1.00 89.12 369 LEU A CA 1
ATOM 2825 C C . LEU A 1 369 ? 29.530 4.025 -9.062 1.00 89.12 369 LEU A C 1
ATOM 2827 O O . LEU A 1 369 ? 29.301 3.937 -7.856 1.00 89.12 369 LEU A O 1
ATOM 2831 N N . THR A 1 370 ? 28.563 4.210 -9.961 1.00 87.19 370 THR A N 1
ATOM 2832 C CA . THR A 1 370 ? 27.143 4.392 -9.624 1.00 87.19 370 THR A CA 1
ATOM 2833 C C . THR A 1 370 ? 26.321 3.107 -9.658 1.00 87.19 370 THR A C 1
ATOM 2835 O O . THR A 1 370 ? 25.166 3.128 -9.249 1.00 87.19 370 THR A O 1
ATOM 2838 N N . GLU A 1 371 ? 26.899 1.971 -10.051 1.00 86.81 371 GLU A N 1
ATOM 2839 C CA . GLU A 1 371 ? 26.199 0.682 -10.119 1.00 86.81 371 GLU A CA 1
ATOM 2840 C C . GLU A 1 371 ? 25.532 0.328 -8.782 1.00 86.81 371 GLU A C 1
ATOM 2842 O O . GLU A 1 371 ? 24.342 0.019 -8.730 1.00 86.81 371 GLU A O 1
ATOM 2847 N N . SER A 1 372 ? 26.276 0.451 -7.678 1.00 84.94 372 SER A N 1
ATOM 2848 C CA . SER A 1 372 ? 25.775 0.095 -6.344 1.00 84.94 372 SER A CA 1
ATOM 2849 C C . SER A 1 372 ? 24.662 1.016 -5.834 1.00 84.94 372 SER A C 1
ATOM 2851 O O . SER A 1 372 ? 23.804 0.565 -5.073 1.00 84.94 372 SER A O 1
ATOM 2853 N N . THR A 1 373 ? 24.660 2.292 -6.235 1.00 84.38 373 THR A N 1
ATOM 2854 C CA . THR A 1 373 ? 23.645 3.275 -5.830 1.00 84.38 373 THR A CA 1
ATOM 2855 C C . THR A 1 373 ? 22.419 3.202 -6.727 1.00 84.38 373 THR A C 1
ATOM 2857 O O . THR A 1 373 ? 21.305 3.255 -6.223 1.00 84.38 373 THR A O 1
ATOM 2860 N N . MET A 1 374 ? 22.598 3.014 -8.035 1.00 81.38 374 MET A N 1
ATOM 2861 C CA . MET A 1 374 ? 21.513 2.902 -9.015 1.00 81.38 374 MET A CA 1
ATOM 2862 C C . MET A 1 374 ? 20.834 1.524 -9.025 1.00 81.38 374 MET A C 1
ATOM 2864 O O . MET A 1 374 ? 19.868 1.327 -9.760 1.00 81.38 374 MET A O 1
ATOM 2868 N N . ALA A 1 375 ? 21.298 0.578 -8.202 1.00 81.31 375 ALA A N 1
ATOM 2869 C CA . ALA A 1 375 ? 20.724 -0.762 -8.090 1.00 81.31 375 ALA A CA 1
ATOM 2870 C C . ALA A 1 375 ? 19.280 -0.788 -7.546 1.00 81.31 375 ALA A C 1
ATOM 2872 O O . ALA A 1 375 ? 18.587 -1.792 -7.701 1.00 81.31 375 ALA A O 1
ATOM 2873 N N . ASN A 1 376 ? 18.817 0.283 -6.890 1.00 81.12 376 ASN A N 1
ATOM 2874 C CA . ASN A 1 376 ? 17.465 0.392 -6.338 1.00 81.12 376 ASN A CA 1
ATOM 2875 C C . ASN A 1 376 ? 16.897 1.814 -6.462 1.00 81.12 376 ASN A C 1
ATOM 2877 O O . ASN A 1 376 ? 17.628 2.796 -6.575 1.00 81.12 376 ASN A O 1
ATOM 2881 N N . ASP A 1 377 ? 15.572 1.933 -6.367 1.00 77.56 377 ASP A N 1
ATOM 2882 C CA . ASP A 1 377 ? 14.857 3.205 -6.553 1.00 77.56 377 ASP A CA 1
ATOM 2883 C C . ASP A 1 377 ? 15.087 4.228 -5.430 1.00 77.56 377 ASP A C 1
ATOM 2885 O O . ASP A 1 377 ? 14.869 5.431 -5.617 1.00 77.56 377 ASP A O 1
ATOM 2889 N N . PHE A 1 378 ? 15.561 3.775 -4.267 1.00 83.69 378 PHE A N 1
ATOM 2890 C CA . PHE A 1 378 ? 15.925 4.657 -3.159 1.00 83.69 378 PHE A CA 1
ATOM 2891 C C . PHE A 1 378 ? 17.262 5.367 -3.400 1.00 83.69 378 PHE A C 1
ATOM 2893 O O . PHE A 1 378 ? 17.569 6.318 -2.682 1.00 83.69 378 PHE A O 1
ATOM 2900 N N . TRP A 1 379 ? 18.036 4.936 -4.405 1.00 84.12 379 TRP A N 1
ATOM 2901 C CA . TRP A 1 379 ? 19.410 5.378 -4.650 1.00 84.12 379 TRP A CA 1
ATOM 2902 C C . TRP A 1 379 ? 20.327 5.162 -3.439 1.00 84.12 379 TRP A C 1
ATOM 2904 O O . TRP A 1 379 ? 21.258 5.928 -3.183 1.00 84.12 379 TRP A O 1
ATOM 2914 N N . TRP A 1 380 ? 20.035 4.118 -2.662 1.00 86.75 380 TRP A N 1
ATOM 2915 C CA . TRP A 1 380 ? 20.746 3.790 -1.436 1.00 86.75 380 TRP A CA 1
ATOM 2916 C C . TRP A 1 380 ? 21.710 2.641 -1.716 1.00 86.75 380 TRP A C 1
ATOM 2918 O O . TRP A 1 380 ? 21.284 1.512 -1.958 1.00 86.75 380 TRP A O 1
ATOM 2928 N N . ALA A 1 381 ? 23.015 2.927 -1.684 1.00 87.88 381 ALA A N 1
ATOM 2929 C CA . ALA A 1 381 ? 24.053 1.914 -1.865 1.00 87.88 381 ALA A CA 1
ATOM 2930 C C . ALA A 1 381 ? 23.800 0.687 -0.975 1.00 87.88 381 ALA A C 1
ATOM 2932 O O . ALA A 1 381 ? 23.458 0.843 0.195 1.00 87.88 381 ALA A O 1
ATOM 2933 N N . THR A 1 382 ? 23.951 -0.507 -1.559 1.00 85.81 382 THR A N 1
ATOM 2934 C CA . THR A 1 382 ? 23.820 -1.823 -0.896 1.00 85.81 382 THR A CA 1
ATOM 2935 C C . THR A 1 382 ? 22.471 -2.119 -0.228 1.00 85.81 382 THR A C 1
ATOM 2937 O O . THR A 1 382 ? 22.340 -3.138 0.455 1.00 85.81 382 THR A O 1
ATOM 2940 N N . PHE A 1 383 ? 21.437 -1.303 -0.465 1.00 86.62 383 PHE A N 1
ATOM 2941 C CA . PHE A 1 383 ? 20.095 -1.582 0.034 1.00 86.62 383 PHE A CA 1
ATOM 2942 C C . PHE A 1 383 ? 19.532 -2.847 -0.621 1.00 86.62 383 PHE A C 1
ATOM 2944 O O . PHE A 1 383 ? 19.246 -2.875 -1.819 1.00 86.62 383 PHE A O 1
ATOM 2951 N N . ASN A 1 384 ? 19.363 -3.897 0.181 1.00 84.94 384 ASN A N 1
ATOM 2952 C CA . ASN A 1 384 ? 18.782 -5.164 -0.237 1.00 84.94 384 ASN A CA 1
ATOM 2953 C C . ASN A 1 384 ? 17.444 -5.418 0.475 1.00 84.94 384 ASN A C 1
ATOM 2955 O O . ASN A 1 384 ? 17.176 -4.935 1.578 1.00 84.94 384 ASN A O 1
ATOM 2959 N N . THR A 1 385 ? 16.588 -6.207 -0.167 1.00 81.31 385 THR A N 1
ATOM 2960 C CA . THR A 1 385 ? 15.280 -6.574 0.388 1.00 81.31 385 THR A CA 1
ATOM 2961 C C . THR A 1 385 ? 15.403 -7.593 1.524 1.00 81.31 385 THR A C 1
ATOM 2963 O O . THR A 1 385 ? 14.552 -7.632 2.405 1.00 81.31 385 THR A O 1
ATOM 2966 N N . THR A 1 386 ? 16.472 -8.398 1.536 1.00 82.62 386 THR A N 1
ATOM 2967 C CA . THR A 1 386 ? 16.677 -9.500 2.489 1.00 82.62 386 THR A CA 1
ATOM 2968 C C . THR A 1 386 ? 17.282 -9.085 3.826 1.00 82.62 386 THR A C 1
ATOM 2970 O O . THR A 1 386 ? 17.165 -9.857 4.774 1.00 82.62 386 THR A O 1
ATOM 2973 N N . GLY A 1 387 ? 17.926 -7.918 3.922 1.00 86.75 387 GLY A N 1
ATOM 2974 C CA . GLY A 1 387 ? 18.610 -7.452 5.132 1.00 86.75 387 GLY A CA 1
ATOM 2975 C C . GLY A 1 387 ? 18.280 -6.004 5.492 1.00 86.75 387 GLY A C 1
ATOM 2976 O O . GLY A 1 387 ? 17.746 -5.739 6.563 1.00 86.75 387 GLY A O 1
ATOM 2977 N N . ALA A 1 388 ? 18.557 -5.048 4.603 1.00 88.00 388 ALA A N 1
ATOM 2978 C CA . ALA A 1 388 ? 18.368 -3.624 4.871 1.00 88.00 388 ALA A CA 1
ATOM 2979 C C . ALA A 1 388 ? 16.883 -3.264 5.035 1.00 88.00 388 ALA A C 1
ATOM 2981 O O . ALA A 1 388 ? 16.503 -2.609 6.007 1.00 88.00 388 ALA A O 1
ATOM 2982 N N . GLN A 1 389 ? 16.022 -3.731 4.123 1.00 87.75 389 GLN A N 1
ATOM 2983 C CA . GLN A 1 389 ? 14.581 -3.478 4.208 1.00 87.75 389 GLN A CA 1
ATOM 2984 C C . GLN A 1 389 ? 13.958 -4.110 5.457 1.00 87.75 389 GLN A C 1
ATOM 2986 O O . GLN A 1 389 ? 13.122 -3.487 6.118 1.00 87.75 389 GLN A O 1
ATOM 2991 N N . THR A 1 390 ? 14.338 -5.344 5.779 1.00 88.38 390 THR A N 1
ATOM 2992 C CA . THR A 1 390 ? 13.810 -6.066 6.939 1.00 88.38 390 THR A CA 1
ATOM 2993 C C . THR A 1 390 ? 14.305 -5.458 8.244 1.00 88.38 390 THR A C 1
ATOM 2995 O O . THR A 1 390 ? 13.483 -5.275 9.138 1.00 88.38 390 THR A O 1
ATOM 2998 N N . TYR A 1 391 ? 15.574 -5.039 8.322 1.00 90.00 391 TYR A N 1
ATOM 2999 C CA . TYR A 1 391 ? 16.126 -4.292 9.456 1.00 90.00 391 TYR A CA 1
ATOM 3000 C C . TYR A 1 391 ? 15.354 -3.001 9.703 1.00 90.00 391 TYR A C 1
ATOM 3002 O O . TYR A 1 391 ? 14.843 -2.792 10.801 1.00 90.00 391 TYR A O 1
ATOM 3010 N N . LEU A 1 392 ? 15.183 -2.161 8.675 1.00 90.31 392 LEU A N 1
ATOM 3011 C CA . LEU A 1 392 ? 14.404 -0.930 8.815 1.00 90.31 392 LEU A CA 1
ATOM 3012 C C . LEU A 1 392 ? 12.981 -1.232 9.282 1.00 90.31 392 LEU A C 1
ATOM 3014 O O . LEU A 1 392 ? 12.494 -0.622 10.232 1.00 90.31 392 LEU A O 1
ATOM 3018 N N . SER A 1 393 ? 12.326 -2.208 8.653 1.00 89.88 393 SER A N 1
ATOM 3019 C CA . SER A 1 393 ? 10.961 -2.595 9.013 1.00 89.88 393 SER A CA 1
ATOM 3020 C C . SER A 1 393 ? 10.862 -3.061 10.467 1.00 89.88 393 SER A C 1
ATOM 3022 O O . SER A 1 393 ? 9.894 -2.720 11.146 1.00 89.88 393 SER A O 1
ATOM 3024 N N . MET A 1 394 ? 11.865 -3.786 10.963 1.00 88.62 394 MET A N 1
ATOM 3025 C CA . MET A 1 394 ? 11.960 -4.253 12.345 1.00 88.62 394 MET A CA 1
ATOM 3026 C C . MET A 1 394 ? 12.199 -3.133 13.344 1.00 88.62 394 MET A C 1
ATOM 3028 O O . MET A 1 394 ? 11.460 -3.026 14.325 1.00 88.62 394 MET A O 1
ATOM 3032 N N . VAL A 1 395 ? 13.165 -2.256 13.070 1.00 89.44 395 VAL A N 1
ATOM 3033 C CA . VAL A 1 395 ? 13.455 -1.094 13.915 1.00 89.44 395 VAL A CA 1
ATOM 3034 C C . VAL A 1 395 ? 12.209 -0.225 14.049 1.00 89.44 395 VAL A C 1
ATOM 3036 O O . VAL A 1 395 ? 11.782 0.053 15.168 1.00 89.44 395 VAL A O 1
ATOM 3039 N N . PHE A 1 396 ? 11.552 0.131 12.941 1.00 89.94 396 PHE A N 1
ATOM 3040 C CA . PHE A 1 396 ? 10.300 0.892 12.995 1.00 89.94 396 PHE A CA 1
ATOM 3041 C C . PHE A 1 396 ? 9.182 0.115 13.701 1.00 89.94 396 PHE A C 1
ATOM 3043 O O . PHE A 1 396 ? 8.454 0.687 14.510 1.00 89.94 396 PHE A O 1
ATOM 3050 N N . THR A 1 397 ? 9.061 -1.194 13.464 1.00 89.12 397 THR A N 1
ATOM 3051 C CA . THR A 1 397 ? 8.060 -2.043 14.129 1.00 89.12 397 THR A CA 1
ATOM 3052 C C . THR A 1 397 ? 8.225 -2.077 15.645 1.00 89.12 397 THR A C 1
ATOM 3054 O O . THR A 1 397 ? 7.218 -2.045 16.357 1.00 89.12 397 THR A O 1
ATOM 3057 N N . SER A 1 398 ? 9.465 -2.127 16.128 1.00 86.31 398 SER A N 1
ATOM 3058 C CA . SER A 1 398 ? 9.809 -2.098 17.548 1.00 86.31 398 SER A CA 1
ATOM 3059 C C . SER A 1 398 ? 9.583 -0.708 18.143 1.00 86.31 398 SER A C 1
ATOM 3061 O O . SER A 1 398 ? 8.865 -0.564 19.131 1.00 86.31 398 SER A O 1
ATOM 3063 N N . GLN A 1 399 ? 10.094 0.344 17.496 1.00 87.38 399 GLN A N 1
ATOM 3064 C CA . GLN A 1 399 ? 9.976 1.716 17.995 1.00 87.38 399 GLN A CA 1
ATOM 3065 C C . GLN A 1 399 ? 8.522 2.190 18.083 1.00 87.38 399 GLN A C 1
ATOM 3067 O O . GLN A 1 399 ? 8.162 2.829 19.069 1.00 87.38 399 GLN A O 1
ATOM 3072 N N . LEU A 1 400 ? 7.662 1.805 17.133 1.00 87.38 400 LEU A N 1
ATOM 3073 C CA . LEU A 1 400 ? 6.230 2.128 17.169 1.00 87.38 400 LEU A CA 1
ATOM 3074 C C . LEU A 1 400 ? 5.482 1.496 18.357 1.00 87.38 400 LEU A C 1
ATOM 3076 O O . LEU A 1 400 ? 4.423 1.982 18.728 1.00 87.38 400 LEU A O 1
ATOM 3080 N N . GLN A 1 401 ? 6.015 0.441 18.986 1.00 84.06 401 GLN A N 1
ATOM 3081 C CA . GLN A 1 401 ? 5.438 -0.122 20.219 1.00 84.06 401 GLN A CA 1
ATOM 3082 C C . GLN A 1 401 ? 5.867 0.649 21.477 1.00 84.06 401 GLN A C 1
ATOM 3084 O O . GLN A 1 401 ? 5.218 0.567 22.524 1.00 84.06 401 GLN A O 1
ATOM 3089 N N . LEU A 1 402 ? 6.983 1.376 21.395 1.00 84.25 402 LEU A N 1
ATOM 3090 C CA . LEU A 1 402 ? 7.614 2.044 22.531 1.00 84.25 402 LEU A CA 1
ATOM 3091 C C . LEU A 1 402 ? 7.290 3.533 22.574 1.00 84.25 402 LEU A C 1
ATOM 3093 O O . LEU A 1 402 ? 7.090 4.079 23.659 1.00 84.25 402 LEU A O 1
ATOM 3097 N N . SER A 1 403 ? 7.210 4.179 21.412 1.00 80.00 403 SER A N 1
ATOM 3098 C CA . SER A 1 403 ? 6.938 5.604 21.293 1.00 80.00 403 SER A CA 1
ATOM 3099 C C . SER A 1 403 ? 6.088 5.921 20.068 1.00 80.00 403 SER A C 1
ATOM 3101 O O . SER A 1 403 ? 6.251 5.339 19.000 1.00 80.00 403 SER A O 1
ATOM 3103 N N . SER A 1 404 ? 5.232 6.932 20.208 1.00 73.56 404 SER A N 1
ATOM 3104 C CA . SER A 1 404 ? 4.459 7.506 19.104 1.00 73.56 404 SER A CA 1
ATOM 3105 C C . SER A 1 404 ? 5.216 8.605 18.351 1.00 73.56 404 SER A C 1
ATOM 3107 O O . SER A 1 404 ? 4.790 9.021 17.273 1.00 73.56 404 SER A O 1
ATOM 3109 N N . ARG A 1 405 ? 6.324 9.114 18.913 1.00 75.94 405 ARG A N 1
ATOM 3110 C CA . ARG A 1 405 ? 7.159 10.164 18.310 1.00 75.94 405 ARG A CA 1
ATOM 3111 C C . ARG A 1 405 ? 8.631 9.955 18.640 1.00 75.94 405 ARG A C 1
ATOM 3113 O O . ARG A 1 405 ? 8.993 9.698 19.786 1.00 75.94 405 ARG A O 1
ATOM 3120 N N . VAL A 1 406 ? 9.480 10.136 17.639 1.00 77.50 406 VAL A N 1
ATOM 3121 C CA . VAL A 1 406 ? 10.938 10.142 17.784 1.00 77.50 406 VAL A CA 1
ATOM 3122 C C . VAL A 1 406 ? 11.445 11.432 17.145 1.00 77.50 406 VAL A C 1
ATOM 3124 O O . VAL A 1 406 ? 10.923 11.858 16.113 1.00 77.50 406 VAL A O 1
ATOM 3127 N N . ALA A 1 407 ? 12.405 12.099 17.788 1.00 82.75 407 ALA A N 1
ATOM 3128 C CA . ALA A 1 407 ? 13.086 13.241 17.183 1.00 82.75 407 ALA A CA 1
ATOM 3129 C C . ALA A 1 407 ? 13.839 12.791 15.914 1.00 82.75 407 ALA A C 1
ATOM 3131 O O . ALA A 1 407 ? 14.108 11.600 15.771 1.00 82.75 407 ALA A O 1
ATOM 3132 N N . PRO A 1 408 ? 14.203 13.696 14.992 1.00 85.56 408 PRO A N 1
ATOM 3133 C CA . PRO A 1 408 ? 15.072 13.337 13.876 1.00 85.56 408 PRO A CA 1
ATOM 3134 C C . PRO A 1 408 ? 16.384 12.734 14.401 1.00 85.56 408 PRO A C 1
ATOM 3136 O O . PRO A 1 408 ? 17.194 13.436 15.004 1.00 85.56 408 PRO A O 1
ATOM 3139 N N . THR A 1 409 ? 16.566 11.427 14.217 1.00 85.88 409 THR A N 1
ATOM 3140 C CA . THR A 1 409 ? 17.729 10.673 14.696 1.00 85.88 409 THR A CA 1
ATOM 3141 C C . THR A 1 409 ? 18.379 9.889 13.564 1.00 85.88 409 THR A C 1
ATOM 3143 O O . THR A 1 409 ? 17.757 9.557 12.555 1.00 85.88 409 THR A O 1
ATOM 3146 N N . GLN A 1 410 ? 19.666 9.608 13.742 1.00 88.44 410 GLN A N 1
ATOM 3147 C CA . GLN A 1 410 ? 20.449 8.748 12.866 1.00 88.44 410 GLN A CA 1
ATOM 3148 C C . GLN A 1 410 ? 20.177 7.273 13.202 1.00 88.44 410 GLN A C 1
ATOM 3150 O O . GLN A 1 410 ? 20.382 6.830 14.337 1.00 88.44 410 GLN A O 1
ATOM 3155 N N . ILE A 1 411 ? 19.671 6.522 12.221 1.00 86.94 411 ILE A N 1
ATOM 3156 C CA . ILE A 1 411 ? 19.255 5.118 12.388 1.00 86.94 411 ILE A CA 1
ATOM 3157 C C . ILE A 1 411 ? 20.434 4.131 12.411 1.00 86.94 411 ILE A C 1
ATOM 3159 O O . ILE A 1 411 ? 20.276 2.991 12.837 1.00 86.94 411 ILE A O 1
ATOM 3163 N N . ASP A 1 412 ? 21.615 4.569 11.979 1.00 84.25 412 ASP A N 1
ATOM 3164 C CA . ASP A 1 412 ? 22.885 3.835 12.012 1.00 84.25 412 ASP A CA 1
ATOM 3165 C C . ASP A 1 412 ? 23.585 3.899 13.382 1.00 84.25 412 ASP A C 1
ATOM 3167 O O . ASP A 1 412 ? 24.676 3.359 13.564 1.00 84.25 412 ASP A O 1
ATOM 3171 N N . THR A 1 413 ? 22.954 4.522 14.379 1.00 89.00 413 THR A N 1
ATOM 3172 C CA . THR A 1 413 ? 23.463 4.518 15.751 1.00 89.00 413 THR A CA 1
ATOM 3173 C C . THR A 1 413 ? 23.231 3.168 16.434 1.00 89.00 413 THR A C 1
ATOM 3175 O O . THR A 1 413 ? 22.204 2.513 16.257 1.00 89.00 413 THR A O 1
ATOM 3178 N N . VAL A 1 414 ? 24.169 2.777 17.303 1.00 88.25 414 VAL A N 1
ATOM 3179 C CA . VAL A 1 414 ? 24.137 1.508 18.060 1.00 88.25 414 VAL A CA 1
ATOM 3180 C C . VAL A 1 414 ? 22.855 1.336 18.896 1.00 88.25 414 VAL A C 1
ATOM 3182 O O . VAL A 1 414 ? 22.409 0.217 19.146 1.00 88.25 414 VAL A O 1
ATOM 3185 N N . LEU A 1 415 ? 22.220 2.444 19.291 1.00 86.56 415 LEU A N 1
ATOM 3186 C CA . LEU A 1 415 ? 20.982 2.462 20.076 1.00 86.56 415 LEU A CA 1
ATOM 3187 C C . LEU A 1 415 ? 19.800 1.787 19.365 1.00 86.56 415 LEU A C 1
ATOM 3189 O O . LEU A 1 415 ? 18.909 1.280 20.042 1.00 86.56 415 LEU A O 1
ATOM 3193 N N . TYR A 1 416 ? 19.794 1.778 18.029 1.00 88.25 416 TYR A N 1
ATOM 3194 C CA . TYR A 1 416 ? 18.752 1.147 17.215 1.00 88.25 416 TYR A CA 1
ATOM 3195 C C . TYR A 1 416 ? 19.158 -0.227 16.673 1.00 88.25 416 TYR A C 1
ATOM 3197 O O . TYR A 1 416 ? 18.447 -0.780 15.838 1.00 88.25 416 TYR A O 1
ATOM 3205 N N . GLY A 1 417 ? 20.270 -0.792 17.159 1.00 86.88 417 GLY A N 1
ATOM 3206 C CA . GLY A 1 417 ? 20.649 -2.162 16.840 1.00 86.88 417 GLY A CA 1
ATOM 3207 C C . GLY A 1 417 ? 19.527 -3.142 17.189 1.00 86.88 417 GLY A C 1
ATOM 3208 O O . GLY A 1 417 ? 18.861 -3.002 18.214 1.00 86.88 417 GLY A O 1
ATOM 3209 N N . ASP A 1 418 ? 19.319 -4.140 16.338 1.00 85.69 418 ASP A N 1
ATOM 3210 C CA . ASP A 1 418 ? 18.336 -5.191 16.575 1.00 85.69 418 ASP A CA 1
ATOM 3211 C C . ASP A 1 418 ? 19.043 -6.519 16.862 1.00 85.69 418 ASP A C 1
ATOM 3213 O O . ASP A 1 418 ? 19.921 -6.947 16.114 1.00 85.69 418 ASP A O 1
ATOM 3217 N N . THR A 1 419 ? 18.663 -7.154 17.970 1.00 80.06 419 THR A N 1
ATOM 3218 C CA . THR A 1 419 ? 19.193 -8.450 18.411 1.00 80.06 419 THR A CA 1
ATOM 3219 C C . THR A 1 419 ? 18.305 -9.620 17.994 1.00 80.06 419 THR A C 1
ATOM 3221 O O . THR A 1 419 ? 18.682 -10.773 18.201 1.00 80.06 419 THR A O 1
ATOM 3224 N N . GLY A 1 420 ? 17.130 -9.346 17.415 1.00 74.50 420 GLY A N 1
ATOM 3225 C CA . GLY A 1 420 ? 16.143 -10.357 17.048 1.00 74.50 420 GLY A CA 1
ATOM 3226 C C . GLY A 1 420 ? 16.475 -11.146 15.781 1.00 74.50 420 GLY A C 1
ATOM 3227 O O . GLY A 1 420 ? 15.940 -12.239 15.597 1.00 74.50 420 GLY A O 1
ATOM 3228 N N . ALA A 1 421 ? 17.348 -10.629 14.910 1.00 77.44 421 ALA A N 1
ATOM 3229 C CA . ALA A 1 421 ? 17.698 -11.281 13.653 1.00 77.44 421 ALA A CA 1
ATOM 3230 C C . ALA A 1 421 ? 19.136 -10.992 13.198 1.00 77.44 421 ALA A C 1
ATOM 3232 O O . ALA A 1 421 ? 19.705 -9.933 13.454 1.00 77.44 421 ALA A O 1
ATOM 3233 N N . TRP A 1 422 ? 19.708 -11.936 12.445 1.00 80.81 422 TRP A N 1
ATOM 3234 C CA . TRP A 1 422 ? 20.965 -11.746 11.724 1.00 80.81 422 TRP A CA 1
ATOM 3235 C C . TRP A 1 422 ? 20.690 -11.269 10.291 1.00 80.81 422 TRP A C 1
ATOM 3237 O O . TRP A 1 422 ? 20.317 -12.056 9.421 1.00 80.81 422 TRP A O 1
ATOM 3247 N N . TYR A 1 423 ? 20.913 -9.980 10.026 1.00 84.38 423 TYR A N 1
ATOM 3248 C CA . TYR A 1 423 ? 20.626 -9.343 8.729 1.00 84.38 423 TYR A CA 1
ATOM 3249 C C . TYR A 1 423 ? 21.635 -9.643 7.613 1.00 84.38 423 TYR A C 1
ATOM 3251 O O . TYR A 1 423 ? 21.431 -9.233 6.474 1.00 84.38 423 TYR A O 1
ATOM 3259 N N . GLY A 1 424 ? 22.697 -10.396 7.915 1.00 79.62 424 GLY A N 1
ATOM 3260 C CA . GLY A 1 424 ? 23.576 -10.991 6.906 1.00 79.62 424 GLY A CA 1
ATOM 3261 C C . GLY A 1 424 ? 23.076 -12.340 6.370 1.00 79.62 424 GLY A C 1
ATOM 3262 O O . GLY A 1 424 ? 23.772 -12.968 5.576 1.00 79.62 424 GLY A O 1
ATOM 3263 N N . ALA A 1 425 ? 21.922 -12.839 6.831 1.00 79.62 425 ALA A N 1
ATOM 3264 C CA . ALA A 1 425 ? 21.353 -14.093 6.348 1.00 79.62 425 ALA A CA 1
ATOM 3265 C C . ALA A 1 425 ? 20.827 -13.958 4.909 1.00 79.62 425 ALA A C 1
ATOM 3267 O O . ALA A 1 425 ? 20.417 -12.884 4.474 1.00 79.62 425 ALA A O 1
ATOM 3268 N N . ALA A 1 426 ? 20.754 -15.082 4.188 1.00 79.75 426 ALA A N 1
ATOM 3269 C CA . ALA A 1 426 ? 20.183 -15.119 2.838 1.00 79.75 426 ALA A CA 1
ATOM 3270 C C . ALA A 1 426 ? 18.707 -14.675 2.799 1.00 79.75 426 ALA A C 1
ATOM 3272 O O . ALA A 1 426 ? 18.242 -14.160 1.784 1.00 79.75 426 ALA A O 1
ATOM 3273 N N . LYS A 1 427 ? 17.974 -14.868 3.902 1.00 74.31 427 LYS A N 1
ATOM 3274 C CA . LYS A 1 427 ? 16.594 -14.417 4.097 1.00 74.31 427 LYS A CA 1
ATOM 3275 C C . LYS A 1 427 ? 16.391 -14.007 5.550 1.00 74.31 427 LYS A C 1
ATOM 3277 O O . LYS A 1 427 ? 16.877 -14.685 6.453 1.00 74.31 427 LYS A O 1
ATOM 3282 N N . THR A 1 428 ? 15.615 -12.953 5.769 1.00 80.62 428 THR A N 1
ATOM 3283 C CA . THR A 1 428 ? 15.116 -12.568 7.094 1.00 80.62 428 THR A CA 1
ATOM 3284 C C . THR A 1 428 ? 13.624 -12.249 7.007 1.00 80.62 428 THR A C 1
ATOM 3286 O O . THR A 1 428 ? 13.107 -11.952 5.929 1.00 80.62 428 THR A O 1
ATOM 3289 N N . SER A 1 429 ? 12.909 -12.365 8.125 1.00 76.94 429 SER A N 1
ATOM 3290 C CA . SER A 1 429 ? 11.451 -12.214 8.184 1.00 76.94 429 SER A CA 1
ATOM 3291 C C . SER A 1 429 ? 11.040 -11.084 9.114 1.00 76.94 429 SER A C 1
ATOM 3293 O O . SER A 1 429 ? 11.626 -10.908 10.181 1.00 76.94 429 SER A O 1
ATOM 3295 N N . ILE A 1 430 ? 9.963 -10.383 8.760 1.00 79.00 430 ILE A N 1
ATOM 3296 C CA . ILE A 1 430 ? 9.370 -9.363 9.621 1.00 79.00 430 ILE A CA 1
ATOM 3297 C C . ILE A 1 430 ? 8.323 -10.024 10.538 1.00 79.00 430 ILE A C 1
ATOM 3299 O O . ILE A 1 430 ? 7.192 -10.269 10.130 1.00 79.00 430 ILE A O 1
ATOM 3303 N N . ALA A 1 431 ? 8.688 -10.328 11.781 1.00 76.00 431 ALA A N 1
ATOM 3304 C CA . ALA A 1 431 ? 7.765 -10.663 12.862 1.00 76.00 431 ALA A CA 1
ATOM 3305 C C . ALA A 1 431 ? 7.061 -9.416 13.438 1.00 76.00 431 ALA A C 1
ATOM 3307 O O . ALA A 1 431 ? 7.662 -8.371 13.670 1.00 76.00 431 ALA A O 1
ATOM 3308 N N . THR A 1 432 ? 5.761 -9.533 13.703 1.00 77.50 432 THR A N 1
ATOM 3309 C CA . THR A 1 432 ? 4.946 -8.510 14.374 1.00 77.50 432 THR A CA 1
ATOM 3310 C C . THR A 1 432 ? 4.046 -9.192 15.398 1.00 77.50 432 THR A C 1
ATOM 3312 O O . THR A 1 432 ? 3.502 -10.261 15.128 1.00 77.50 432 THR A O 1
ATOM 3315 N N . SER A 1 433 ? 3.857 -8.573 16.568 1.00 79.12 433 SER A N 1
ATOM 3316 C CA . SER A 1 433 ? 2.967 -9.112 17.602 1.00 79.12 433 SER A CA 1
ATOM 3317 C C . SER A 1 433 ? 1.518 -9.212 17.096 1.00 79.12 433 SER A C 1
ATOM 3319 O O . SER A 1 433 ? 0.971 -8.211 16.620 1.00 79.12 433 SER A O 1
ATOM 3321 N N . PRO A 1 434 ? 0.833 -10.362 17.261 1.00 75.44 434 PRO A N 1
ATOM 3322 C CA . PRO A 1 434 ? -0.582 -10.499 16.910 1.00 75.44 434 PRO A CA 1
ATOM 3323 C C . PRO A 1 434 ? -1.510 -9.531 17.656 1.00 75.44 434 PRO A C 1
ATOM 3325 O O . PRO A 1 434 ? -2.608 -9.251 17.176 1.00 75.44 434 PRO A O 1
ATOM 3328 N N . LEU A 1 435 ? -1.077 -9.022 18.816 1.00 79.50 435 LEU A N 1
ATOM 3329 C CA . LEU A 1 435 ? -1.831 -8.086 19.656 1.00 79.50 435 LEU A CA 1
ATOM 3330 C C . LEU A 1 435 ? -1.591 -6.616 19.288 1.00 79.50 435 LEU A C 1
ATOM 3332 O O . LEU A 1 435 ? -2.246 -5.737 19.841 1.00 79.50 435 LEU A O 1
ATOM 3336 N N . TYR A 1 436 ? -0.682 -6.335 18.351 1.00 84.19 436 TYR A N 1
ATOM 3337 C CA . TYR A 1 436 ? -0.292 -4.972 17.993 1.00 84.19 436 TYR A CA 1
ATOM 3338 C C . TYR A 1 436 ? -1.479 -4.115 17.527 1.00 84.19 436 TYR A C 1
ATOM 3340 O O . TYR A 1 436 ? -1.670 -3.002 18.007 1.00 84.19 436 TYR A O 1
ATOM 3348 N N . ALA A 1 437 ? -2.335 -4.661 16.658 1.00 83.94 437 ALA A N 1
ATOM 3349 C CA . ALA A 1 437 ? -3.505 -3.936 16.162 1.00 83.94 437 ALA A CA 1
ATOM 3350 C C . ALA A 1 437 ? -4.506 -3.595 17.286 1.00 83.94 437 ALA A C 1
ATOM 3352 O O . ALA A 1 437 ? -5.116 -2.531 17.268 1.00 83.94 437 ALA A O 1
ATOM 3353 N N . THR A 1 438 ? -4.638 -4.466 18.292 1.00 81.38 438 THR A N 1
ATOM 3354 C CA . THR A 1 438 ? -5.457 -4.206 19.487 1.00 81.38 438 THR A CA 1
ATOM 3355 C C . THR A 1 438 ? -4.805 -3.180 20.414 1.00 81.38 438 THR A C 1
ATOM 3357 O O . THR A 1 438 ? -5.505 -2.405 21.057 1.00 81.38 438 THR A O 1
ATOM 3360 N N . ALA A 1 439 ? -3.472 -3.135 20.486 1.00 80.44 439 ALA A N 1
ATOM 3361 C CA . ALA A 1 439 ? -2.767 -2.119 21.263 1.00 80.44 439 ALA A CA 1
ATOM 3362 C C . ALA A 1 439 ? -2.976 -0.709 20.680 1.00 80.44 439 ALA A C 1
ATOM 3364 O O . ALA A 1 439 ? -3.253 0.212 21.446 1.00 80.44 439 ALA A O 1
ATOM 3365 N N . ILE A 1 440 ? -2.938 -0.567 19.347 1.00 80.19 440 ILE A N 1
ATOM 3366 C CA . ILE A 1 440 ? -3.170 0.713 18.647 1.00 80.19 440 ILE A CA 1
ATOM 3367 C C . ILE A 1 440 ? -4.559 1.285 18.917 1.00 80.19 440 ILE A C 1
ATOM 3369 O O . ILE A 1 440 ? -4.698 2.506 18.977 1.00 80.19 440 ILE A O 1
ATOM 3373 N N . GLU A 1 441 ? -5.580 0.439 19.093 1.00 76.19 441 GLU A N 1
ATOM 3374 C CA . GLU A 1 441 ? -6.938 0.906 19.404 1.00 76.19 441 GLU A CA 1
ATOM 3375 C C . GLU A 1 441 ? -6.917 1.881 20.589 1.00 76.19 441 GLU A C 1
ATOM 3377 O O . GLU A 1 441 ? -7.527 2.940 20.510 1.00 76.19 441 GLU A O 1
ATOM 3382 N N . ASN A 1 442 ? -6.090 1.603 21.607 1.00 68.88 442 ASN A N 1
ATOM 3383 C CA . ASN A 1 442 ? -5.947 2.453 22.790 1.00 68.88 442 ASN A CA 1
ATOM 3384 C C . ASN A 1 442 ? -5.132 3.742 22.564 1.00 68.88 442 ASN A C 1
ATOM 3386 O O . ASN A 1 442 ? -5.177 4.648 23.398 1.00 68.88 442 ASN A O 1
ATOM 3390 N N . GLU A 1 443 ? -4.349 3.826 21.486 1.00 71.00 443 GLU A N 1
ATOM 3391 C CA . GLU A 1 443 ? -3.500 4.981 21.157 1.00 71.00 443 GLU A CA 1
ATOM 3392 C C . GLU A 1 443 ? -4.195 5.955 20.192 1.00 71.00 443 GLU A C 1
ATOM 3394 O O . GLU A 1 443 ? -3.924 7.158 20.203 1.00 71.00 443 GLU A O 1
ATOM 3399 N N . ALA A 1 444 ? -5.148 5.464 19.397 1.00 66.19 444 ALA A N 1
ATOM 3400 C CA . ALA A 1 444 ? -5.867 6.225 18.379 1.00 66.19 444 ALA A CA 1
ATOM 3401 C C . ALA A 1 444 ? -7.076 7.028 18.917 1.00 66.19 444 ALA A C 1
ATOM 3403 O O . ALA A 1 444 ? -8.009 7.319 18.173 1.00 66.19 444 ALA A O 1
ATOM 3404 N N . HIS A 1 445 ? -7.066 7.432 20.190 1.00 72.94 445 HIS A N 1
ATOM 3405 C CA . HIS A 1 445 ? -8.192 8.111 20.854 1.00 72.94 445 HIS A CA 1
ATOM 3406 C C . HIS A 1 445 ? -8.237 9.641 20.669 1.00 72.94 445 HIS A C 1
ATOM 3408 O O . HIS A 1 445 ? -9.006 10.320 21.356 1.00 72.94 445 HIS A O 1
ATOM 3414 N N . SER A 1 446 ? -7.407 10.227 19.795 1.00 85.25 446 SER A N 1
ATOM 3415 C CA . SER A 1 446 ? -7.470 11.676 19.568 1.00 85.25 446 SER A CA 1
ATOM 3416 C C . SER A 1 446 ? -8.813 12.042 18.932 1.00 85.25 446 SER A C 1
ATOM 3418 O O . SER A 1 446 ? -9.239 11.422 17.957 1.00 85.25 446 SER A O 1
ATOM 3420 N N . LEU A 1 447 ? -9.489 13.061 19.472 1.00 91.81 447 LEU A N 1
ATOM 3421 C CA . LEU A 1 447 ? -10.842 13.414 19.025 1.00 91.81 447 LEU A CA 1
ATOM 3422 C C . LEU A 1 447 ? -10.897 13.741 17.527 1.00 91.81 447 LEU A C 1
ATOM 3424 O O . LEU A 1 447 ? -11.844 13.358 16.852 1.00 91.81 447 LEU A O 1
ATOM 3428 N N . SER A 1 448 ? -9.849 14.371 16.987 1.00 93.06 448 SER A N 1
ATOM 3429 C CA . SER A 1 448 ? -9.737 14.645 15.549 1.00 93.06 448 SER A CA 1
ATOM 3430 C C . SER A 1 448 ? -9.744 13.359 14.713 1.00 93.06 448 SER A C 1
ATOM 3432 O O . SER A 1 448 ? -10.544 13.228 13.786 1.00 93.06 448 SER A O 1
ATOM 3434 N N . ASN A 1 449 ? -8.921 12.368 15.078 1.00 90.44 449 ASN A N 1
ATOM 3435 C CA . ASN A 1 449 ? -8.874 11.092 14.361 1.00 90.44 449 ASN A CA 1
ATOM 3436 C C . ASN A 1 449 ? -10.191 10.322 14.496 1.00 90.44 449 ASN A C 1
ATOM 3438 O O . ASN A 1 449 ? -10.630 9.692 13.537 1.00 90.44 449 ASN A O 1
ATOM 3442 N N . VAL A 1 450 ? -10.833 10.398 15.664 1.00 92.81 450 VAL A N 1
ATOM 3443 C CA . VAL A 1 450 ? -12.128 9.762 15.929 1.00 92.81 450 VAL A CA 1
ATOM 3444 C C . VAL A 1 450 ? -13.218 10.370 15.054 1.00 92.81 450 VAL A C 1
ATOM 3446 O O . VAL A 1 450 ? -13.917 9.629 14.373 1.00 92.81 450 VAL A O 1
ATOM 3449 N N . VAL A 1 451 ? -13.337 11.700 15.001 1.00 95.50 451 VAL A N 1
ATOM 3450 C CA . VAL A 1 451 ? -14.332 12.389 14.161 1.00 95.50 451 VAL A CA 1
ATOM 3451 C C . VAL A 1 451 ? -14.130 12.044 12.683 1.00 95.50 451 VAL A C 1
ATOM 3453 O O . VAL A 1 451 ? -15.091 11.703 11.994 1.00 95.50 451 VAL A O 1
ATOM 3456 N N . VAL A 1 452 ? -12.884 12.056 12.195 1.00 95.25 452 VAL A N 1
ATOM 3457 C CA . VAL A 1 452 ? -12.563 11.629 10.820 1.00 95.25 452 VAL A CA 1
ATOM 3458 C C . VAL A 1 452 ? -12.935 10.161 10.593 1.00 95.25 452 VAL A C 1
ATOM 3460 O O . VAL A 1 452 ? -13.519 9.825 9.563 1.00 95.25 452 VAL A O 1
ATOM 3463 N N . GLY A 1 453 ? -12.619 9.289 11.552 1.00 92.25 453 GLY A N 1
ATOM 3464 C CA . GLY A 1 453 ? -12.919 7.862 11.493 1.00 92.25 453 GLY A CA 1
ATOM 3465 C C . GLY A 1 453 ? -14.418 7.573 11.444 1.00 92.25 453 GLY A C 1
ATOM 3466 O O . GLY A 1 453 ? -14.850 6.795 10.599 1.00 92.25 453 GLY A O 1
ATOM 3467 N N . LEU A 1 454 ? -15.210 8.236 12.291 1.00 94.56 454 LEU A N 1
ATOM 3468 C CA . LEU A 1 454 ? -16.669 8.105 12.328 1.00 94.56 454 LEU A CA 1
ATOM 3469 C C . LEU A 1 454 ? -17.311 8.567 11.014 1.00 94.56 454 LEU A C 1
ATOM 3471 O O . LEU A 1 454 ? -18.129 7.840 10.461 1.00 94.56 454 LEU A O 1
ATOM 3475 N N . ARG A 1 455 ? -16.864 9.703 10.457 1.00 95.44 455 ARG A N 1
ATOM 3476 C CA . ARG A 1 455 ? -17.360 10.235 9.170 1.00 95.44 455 ARG A CA 1
ATOM 3477 C C . ARG A 1 455 ? -17.036 9.360 7.970 1.00 95.44 455 ARG A C 1
ATOM 3479 O O . ARG A 1 455 ? -17.770 9.378 6.988 1.00 95.44 455 ARG A O 1
ATOM 3486 N N . LYS A 1 456 ? -15.934 8.611 8.034 1.00 94.56 456 LYS A N 1
ATOM 3487 C CA . LYS A 1 456 ? -15.526 7.674 6.980 1.00 94.56 456 LYS A CA 1
ATOM 3488 C C . LYS A 1 456 ? -16.129 6.277 7.162 1.00 94.56 456 LYS A C 1
ATOM 3490 O O . LYS A 1 456 ? -16.113 5.485 6.223 1.00 94.56 456 LYS A O 1
ATOM 3495 N N . MET A 1 457 ? -16.611 5.950 8.359 1.00 92.56 457 MET A N 1
ATOM 3496 C CA . MET A 1 457 ? -17.200 4.648 8.650 1.00 92.56 457 MET A CA 1
ATOM 3497 C C . MET A 1 457 ? -18.489 4.458 7.843 1.00 92.56 457 MET A C 1
ATOM 3499 O O . MET A 1 457 ? -19.282 5.386 7.690 1.00 92.56 457 MET A O 1
ATOM 3503 N N . ASP A 1 458 ? -18.688 3.246 7.331 1.00 94.31 458 ASP A N 1
ATOM 3504 C CA . ASP A 1 458 ? -19.959 2.809 6.752 1.00 94.31 458 ASP A CA 1
ATOM 3505 C C . ASP A 1 458 ? -21.065 2.904 7.818 1.00 94.31 458 ASP A C 1
ATOM 3507 O O . ASP A 1 458 ? -20.915 2.368 8.923 1.00 94.31 458 ASP A O 1
ATOM 3511 N N . GLY A 1 459 ? -22.172 3.577 7.490 1.00 94.38 459 GLY A N 1
ATOM 3512 C CA . GLY A 1 459 ? -23.301 3.775 8.400 1.00 94.38 459 GLY A CA 1
ATOM 3513 C C . GLY A 1 459 ? -23.873 2.467 8.957 1.00 94.38 459 GLY A C 1
ATOM 3514 O O . GLY A 1 459 ? -24.272 2.418 10.121 1.00 94.38 459 GLY A O 1
ATOM 3515 N N . CYS A 1 460 ? -23.822 1.370 8.200 1.00 95.69 460 CYS A N 1
ATOM 3516 C CA . CYS A 1 460 ? -24.278 0.057 8.657 1.00 95.69 460 CYS A CA 1
ATOM 3517 C C . CYS A 1 460 ? -23.359 -0.554 9.733 1.00 95.69 460 CYS A C 1
ATOM 3519 O O . CYS A 1 460 ? -23.803 -1.388 10.527 1.00 95.69 460 CYS A O 1
ATOM 3521 N N . GLN A 1 461 ? -22.095 -0.124 9.811 1.00 93.88 461 GLN A N 1
ATOM 3522 C CA . GLN A 1 461 ? -21.122 -0.580 10.810 1.00 93.88 461 GLN A CA 1
ATOM 3523 C C . GLN A 1 461 ? -21.144 0.250 12.104 1.00 93.88 461 GLN A C 1
ATOM 3525 O O . GLN A 1 461 ? -20.558 -0.168 13.105 1.00 93.88 461 GLN A O 1
ATOM 3530 N N . VAL A 1 462 ? -21.830 1.396 12.118 1.00 95.31 462 VAL A N 1
ATOM 3531 C CA . VAL A 1 462 ? -21.820 2.337 13.248 1.00 95.31 462 VAL A CA 1
ATOM 3532 C C . VAL A 1 462 ? -22.341 1.708 14.552 1.00 95.31 462 VAL A C 1
ATOM 3534 O O . VAL A 1 462 ? -21.616 1.774 15.548 1.00 95.31 462 VAL A O 1
ATOM 3537 N N . PRO A 1 463 ? -23.496 1.008 14.599 1.00 95.44 463 PRO A N 1
ATOM 3538 C CA . PRO A 1 463 ? -23.959 0.367 15.839 1.00 95.44 463 PRO A CA 1
ATOM 3539 C C . PRO A 1 463 ? -23.066 -0.770 16.343 1.00 95.44 463 PRO A C 1
ATOM 3541 O O . PRO A 1 463 ? -23.200 -1.214 17.484 1.00 95.44 463 PRO A O 1
ATOM 3544 N N . TRP A 1 464 ? -22.135 -1.255 15.515 1.00 93.69 464 TRP A N 1
ATOM 3545 C CA . TRP A 1 464 ? -21.156 -2.245 15.942 1.00 93.69 464 TRP A CA 1
ATOM 3546 C C . TRP A 1 464 ? -20.014 -1.627 16.752 1.00 93.69 464 TRP A C 1
ATOM 3548 O O . TRP A 1 464 ? -19.229 -2.386 17.328 1.00 93.69 464 TRP A O 1
ATOM 3558 N N . ILE A 1 465 ? -19.859 -0.298 16.806 1.00 93.56 465 ILE A N 1
ATOM 3559 C CA . ILE A 1 465 ? -18.917 0.355 17.728 1.00 93.56 465 ILE A CA 1
ATOM 3560 C C . ILE A 1 465 ? -19.225 -0.147 19.139 1.00 93.56 465 ILE A C 1
ATOM 3562 O O . ILE A 1 465 ? -20.327 0.019 19.656 1.00 93.56 465 ILE A O 1
ATOM 3566 N N . PHE A 1 466 ? -18.254 -0.831 19.744 1.00 92.81 466 PHE A N 1
ATOM 3567 C CA . PHE A 1 466 ? -18.496 -1.559 20.979 1.00 92.81 466 PHE A CA 1
ATOM 3568 C C . PHE A 1 466 ? -18.392 -0.603 22.165 1.00 92.81 466 PHE A C 1
ATOM 3570 O O . PHE A 1 466 ? -17.357 -0.479 22.815 1.00 92.81 466 PHE A O 1
ATOM 3577 N N . SER A 1 467 ? -19.475 0.127 22.398 1.00 92.19 467 SER A N 1
ATOM 3578 C CA . SER A 1 467 ? -19.639 1.036 23.520 1.00 92.19 467 SER A CA 1
ATOM 3579 C C . SER A 1 467 ? -21.004 0.826 24.148 1.00 92.19 467 SER A C 1
ATOM 3581 O O . SER A 1 467 ? -21.994 0.616 23.452 1.00 92.19 467 SER A O 1
ATOM 3583 N N . ALA A 1 468 ? -21.051 0.877 25.472 1.00 91.50 468 ALA A N 1
ATOM 3584 C CA . ALA A 1 468 ? -22.293 0.780 26.214 1.00 91.50 468 ALA A CA 1
ATOM 3585 C C . ALA A 1 468 ? -22.741 2.194 26.590 1.00 91.50 468 ALA A C 1
ATOM 3587 O O . ALA A 1 468 ? -22.291 2.745 27.601 1.00 91.50 468 ALA A O 1
ATOM 3588 N N . TYR A 1 469 ? -23.593 2.764 25.738 1.00 95.44 469 TYR A N 1
ATOM 3589 C CA . TYR A 1 469 ? -24.038 4.153 25.802 1.00 95.44 469 TYR A CA 1
ATOM 3590 C C . TYR A 1 469 ? -24.774 4.474 27.109 1.00 95.44 469 TYR A C 1
ATOM 3592 O O . TYR A 1 469 ? -25.574 3.693 27.624 1.00 95.44 469 TYR A O 1
ATOM 3600 N N . CYS A 1 470 ? -24.473 5.650 27.647 1.00 95.94 470 CYS A N 1
ATOM 3601 C CA . CYS A 1 470 ? -25.027 6.182 28.886 1.00 95.94 470 CYS A CA 1
ATOM 3602 C C . CYS A 1 470 ? -26.038 7.296 28.628 1.00 95.94 470 CYS A C 1
ATOM 3604 O O . CYS A 1 470 ? -27.014 7.428 29.365 1.00 95.94 470 CYS A O 1
ATOM 3606 N N . TYR A 1 471 ? -25.797 8.095 27.592 1.00 97.12 471 TYR A N 1
ATOM 3607 C CA . TYR A 1 471 ? -26.602 9.257 27.249 1.00 97.12 471 TYR A CA 1
ATOM 3608 C C . TYR A 1 471 ? -26.843 9.292 25.750 1.00 97.12 471 TYR A C 1
ATOM 3610 O O . TYR A 1 471 ? -25.992 8.858 24.968 1.00 97.12 471 TYR A O 1
ATOM 3618 N N . VAL A 1 472 ? -27.985 9.840 25.347 1.00 96.94 472 VAL A N 1
ATOM 3619 C CA . VAL A 1 472 ? -28.254 10.057 23.926 1.00 96.94 472 VAL A CA 1
ATOM 3620 C C . VAL A 1 472 ? -27.531 11.301 23.424 1.00 96.94 472 VAL A C 1
ATOM 3622 O O . VAL A 1 472 ? -26.931 11.245 22.358 1.00 96.94 472 VAL A O 1
ATOM 3625 N N . ASP A 1 473 ? -27.513 12.379 24.205 1.00 96.25 473 ASP A N 1
ATOM 3626 C CA . ASP A 1 473 ? -26.974 13.686 23.827 1.00 96.25 473 ASP A CA 1
ATOM 3627 C C . ASP A 1 473 ? -25.824 14.158 24.726 1.00 96.25 473 ASP A C 1
ATOM 3629 O O . ASP A 1 473 ? -25.712 13.753 25.886 1.00 96.25 473 ASP A O 1
ATOM 3633 N N . PHE A 1 474 ? -24.981 15.059 24.216 1.00 96.00 474 PHE A N 1
ATOM 3634 C CA . PHE A 1 474 ? -23.852 15.626 24.967 1.00 96.00 474 PHE A CA 1
ATOM 3635 C C . PHE A 1 474 ? -24.283 16.431 26.199 1.00 96.00 474 PHE A C 1
ATOM 3637 O O . PHE A 1 474 ? -23.534 16.508 27.174 1.00 96.00 474 PHE A O 1
ATOM 3644 N N . ASP A 1 475 ? -25.496 16.991 26.191 1.00 94.88 475 ASP A N 1
ATOM 3645 C CA . ASP A 1 475 ? -26.061 17.716 27.333 1.00 94.88 475 ASP A CA 1
ATOM 3646 C C . ASP A 1 475 ? -26.635 16.793 28.419 1.00 94.88 475 ASP A C 1
ATOM 3648 O O . ASP A 1 475 ? -26.983 17.268 29.503 1.00 94.88 475 ASP A O 1
ATOM 3652 N N . ARG A 1 476 ? -26.635 15.469 28.192 1.00 94.25 476 ARG A N 1
ATOM 3653 C CA . ARG A 1 476 ? -27.110 14.439 29.133 1.00 94.25 476 ARG A CA 1
ATOM 3654 C C . ARG A 1 476 ? -28.579 14.628 29.520 1.00 94.25 476 ARG A C 1
ATOM 3656 O O . ARG A 1 476 ? -28.961 14.316 30.646 1.00 94.25 476 ARG A O 1
ATOM 3663 N N . ARG A 1 477 ? -29.402 15.145 28.605 1.00 94.25 477 ARG A N 1
ATOM 3664 C CA . ARG A 1 477 ? -30.847 15.321 28.812 1.00 94.25 477 ARG A CA 1
ATOM 3665 C C . ARG A 1 477 ? -31.573 13.984 28.811 1.00 94.25 477 ARG A C 1
ATOM 3667 O O . ARG A 1 477 ? -32.541 13.817 29.549 1.00 94.25 477 ARG A O 1
ATOM 3674 N N . TRP A 1 478 ? -31.094 13.028 28.015 1.00 95.75 478 TRP A N 1
ATOM 3675 C CA . TRP A 1 478 ? -31.698 11.700 27.911 1.00 95.75 478 TRP A CA 1
ATOM 3676 C C . TRP A 1 478 ? -30.714 10.611 28.325 1.00 95.75 478 TRP A C 1
ATOM 3678 O O . TRP A 1 478 ? -29.692 10.382 27.676 1.00 95.75 478 TRP A O 1
ATOM 3688 N N . GLU A 1 479 ? -31.046 9.919 29.411 1.00 96.25 479 GLU A N 1
ATOM 3689 C CA . GLU A 1 479 ? -30.282 8.782 29.920 1.00 96.25 479 GLU A CA 1
ATOM 3690 C C . GLU A 1 479 ? -30.660 7.475 29.205 1.00 96.25 479 GLU A C 1
ATOM 3692 O O . GLU A 1 479 ? -31.831 7.253 28.889 1.00 96.25 479 GLU A O 1
ATOM 3697 N N . MET A 1 480 ? -29.678 6.595 28.992 1.00 95.06 480 MET A N 1
ATOM 3698 C CA . MET A 1 480 ? -29.815 5.375 28.180 1.00 95.06 480 MET A CA 1
ATOM 3699 C C . MET A 1 480 ? -29.220 4.109 28.829 1.00 95.06 480 MET A C 1
ATOM 3701 O O . MET A 1 480 ? -29.416 3.006 28.323 1.00 95.06 480 MET A O 1
ATOM 3705 N N . ALA A 1 481 ? -28.501 4.209 29.955 1.00 94.56 481 ALA A N 1
ATOM 3706 C CA . ALA A 1 481 ? -27.826 3.037 30.514 1.00 94.56 481 ALA A CA 1
ATOM 3707 C C . ALA A 1 481 ? -28.808 1.928 30.934 1.00 94.56 481 ALA A C 1
ATOM 3709 O O . ALA A 1 481 ? -29.765 2.179 31.669 1.00 94.56 481 ALA A O 1
ATOM 3710 N N . ASN A 1 482 ? -28.488 0.681 30.570 1.00 93.19 482 ASN A N 1
ATOM 3711 C CA . ASN A 1 482 ? -29.332 -0.503 30.783 1.00 93.19 482 ASN A CA 1
ATOM 3712 C C . ASN A 1 482 ? -29.582 -0.900 32.254 1.00 93.19 482 ASN A C 1
ATOM 3714 O O . ASN A 1 482 ? -30.416 -1.756 32.532 1.00 93.19 482 ASN A O 1
ATOM 3718 N N . SER A 1 483 ? -28.896 -0.284 33.220 1.00 93.44 483 SER A N 1
ATOM 3719 C CA . SER A 1 483 ? -29.146 -0.474 34.653 1.00 93.44 483 SER A CA 1
ATOM 3720 C C . SER A 1 483 ? -28.867 0.806 35.438 1.00 93.44 483 SER A C 1
ATOM 3722 O O . SER A 1 483 ? -28.054 1.637 35.028 1.00 93.44 483 SER A O 1
ATOM 3724 N N . ALA A 1 484 ? -29.512 0.956 36.600 1.00 92.19 484 ALA A N 1
ATOM 3725 C CA . ALA A 1 484 ? -29.278 2.102 37.482 1.00 92.19 484 ALA A CA 1
ATOM 3726 C C . ALA A 1 484 ? -27.819 2.162 37.972 1.00 92.19 484 ALA A C 1
ATOM 3728 O O . ALA A 1 484 ? -27.206 3.224 37.964 1.00 92.19 484 ALA A O 1
ATOM 3729 N N . GLY A 1 485 ? -27.227 1.010 38.315 1.00 92.12 485 GLY A N 1
ATOM 3730 C CA . GLY A 1 485 ? -25.820 0.934 38.717 1.00 92.12 485 GLY A CA 1
ATOM 3731 C C . GLY A 1 485 ? -24.865 1.402 37.616 1.00 92.12 485 GLY A C 1
ATOM 3732 O O . GLY A 1 485 ? -23.917 2.134 37.898 1.00 92.12 485 GLY A O 1
ATOM 3733 N N . LYS A 1 486 ? -25.139 1.049 36.352 1.00 92.44 486 LYS A N 1
ATOM 3734 C CA . LYS A 1 486 ? -24.372 1.557 35.208 1.00 92.44 486 LYS A CA 1
ATOM 3735 C C . LYS A 1 486 ? -24.554 3.065 35.037 1.00 92.44 486 LYS A C 1
ATOM 3737 O O . LYS A 1 486 ? -23.552 3.756 34.886 1.00 92.44 486 LYS A O 1
ATOM 3742 N N . GLN A 1 487 ? -25.783 3.576 35.129 1.00 94.44 487 GLN A N 1
ATOM 3743 C CA . GLN A 1 487 ? -26.060 5.015 35.030 1.00 94.44 487 GLN A CA 1
ATOM 3744 C C . GLN A 1 487 ? -25.252 5.820 36.062 1.00 94.44 487 GLN A C 1
ATOM 3746 O O . GLN A 1 487 ? -24.652 6.838 35.724 1.00 94.44 487 GLN A O 1
ATOM 3751 N N . THR A 1 488 ? -25.135 5.322 37.297 1.00 93.75 488 THR A N 1
ATOM 3752 C CA . THR A 1 488 ? -24.282 5.939 38.324 1.00 93.75 488 THR A CA 1
ATOM 3753 C C . THR A 1 488 ? -22.802 5.922 37.931 1.00 93.75 488 THR A C 1
ATOM 3755 O O . THR A 1 488 ? -22.118 6.933 38.090 1.00 93.75 488 THR A O 1
ATOM 3758 N N . ARG A 1 489 ? -22.289 4.817 37.366 1.00 93.06 489 ARG A N 1
ATOM 3759 C CA . ARG A 1 489 ? -20.894 4.752 36.883 1.00 93.06 489 ARG A CA 1
ATOM 3760 C C . ARG A 1 489 ? -20.622 5.732 35.743 1.00 93.06 489 ARG A C 1
ATOM 3762 O O . ARG A 1 489 ? -19.549 6.333 35.722 1.00 93.06 489 ARG A O 1
ATOM 3769 N N . CYS A 1 490 ? -21.591 5.970 34.859 1.00 93.25 490 CYS A N 1
ATOM 3770 C CA . CYS A 1 490 ? -21.473 6.935 33.761 1.00 93.25 490 CYS A CA 1
ATOM 3771 C C . CYS A 1 490 ? -21.131 8.357 34.242 1.00 93.25 490 CYS A C 1
ATOM 3773 O O . CYS A 1 490 ? -20.509 9.124 33.507 1.00 93.25 490 CYS A O 1
ATOM 3775 N N . LEU A 1 491 ? -21.446 8.706 35.497 1.00 93.31 491 LEU A N 1
ATOM 3776 C CA . LEU A 1 491 ? -21.064 9.995 36.077 1.00 93.31 491 LEU A CA 1
ATOM 3777 C C . LEU A 1 491 ? -19.543 10.191 36.169 1.00 93.31 491 LEU A C 1
ATOM 3779 O O . LEU A 1 491 ? -19.085 11.333 36.132 1.00 93.31 491 LEU A O 1
ATOM 3783 N N . SER A 1 492 ? -18.781 9.098 36.267 1.00 92.25 492 SER A N 1
ATOM 3784 C CA . SER A 1 492 ? -17.312 9.101 36.263 1.00 92.25 492 SER A CA 1
ATOM 3785 C C . SER A 1 492 ? -16.705 9.106 34.853 1.00 92.25 492 SER A C 1
ATOM 3787 O O . SER A 1 492 ? -15.516 9.365 34.697 1.00 92.25 492 SER A O 1
ATOM 3789 N N . GLU A 1 493 ? -17.521 8.888 33.816 1.00 91.31 493 GLU A N 1
ATOM 3790 C CA . GLU A 1 493 ? -17.084 8.760 32.419 1.00 91.31 493 GLU A CA 1
ATOM 3791 C C . GLU A 1 493 ? -17.529 9.937 31.538 1.00 91.31 493 GLU A C 1
ATOM 3793 O O . GLU A 1 493 ? -17.480 9.861 30.315 1.00 91.31 493 GLU A O 1
ATOM 3798 N N . LYS A 1 494 ? -17.931 11.060 32.148 1.00 93.38 494 LYS A N 1
ATOM 3799 C CA . LYS A 1 494 ? -18.457 12.246 31.446 1.00 93.38 494 LYS A CA 1
ATOM 3800 C C . LYS A 1 494 ? -17.505 12.819 30.390 1.00 93.38 494 LYS A C 1
ATOM 3802 O O . LYS A 1 494 ? -17.976 13.429 29.436 1.00 93.38 494 LYS A O 1
ATOM 3807 N N . THR A 1 495 ? -16.199 12.632 30.567 1.00 94.50 495 THR A N 1
ATOM 3808 C CA . THR A 1 495 ? -15.146 13.111 29.657 1.00 94.50 495 THR A CA 1
ATOM 3809 C C . THR A 1 495 ? -14.898 12.182 28.462 1.00 94.50 495 THR A C 1
ATOM 3811 O O . THR A 1 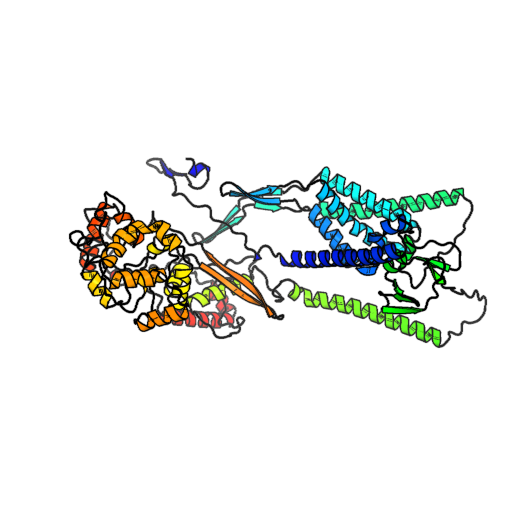495 ? -14.124 12.536 27.567 1.00 94.50 495 THR A O 1
ATOM 3814 N N . ASN A 1 496 ? -15.528 11.002 28.436 1.00 94.06 496 ASN A N 1
ATOM 3815 C CA . ASN A 1 496 ? -15.399 10.015 27.370 1.00 94.06 496 ASN A CA 1
ATOM 3816 C C . ASN A 1 496 ? -16.539 10.163 26.352 1.00 94.06 496 ASN A C 1
ATOM 3818 O O . ASN A 1 496 ? -17.678 9.816 26.637 1.00 94.06 496 ASN A O 1
ATOM 3822 N N . GLY A 1 497 ? -16.239 10.606 25.134 1.00 94.62 497 GLY A N 1
ATOM 3823 C CA . GLY A 1 497 ? -17.210 10.788 24.056 1.00 94.62 497 GLY A CA 1
ATOM 3824 C C . GLY A 1 497 ? -17.930 9.500 23.650 1.00 94.62 497 GLY A C 1
ATOM 3825 O O . GLY A 1 497 ? -19.070 9.562 23.199 1.00 94.62 497 GLY A O 1
ATOM 3826 N N . ALA A 1 498 ? -17.320 8.332 23.878 1.00 94.00 498 ALA A N 1
ATOM 3827 C CA . ALA A 1 498 ? -17.886 7.044 23.480 1.00 94.00 498 ALA A CA 1
ATOM 3828 C C . ALA A 1 498 ? -19.153 6.659 24.262 1.00 94.00 498 ALA A C 1
ATOM 3830 O O . ALA A 1 498 ? -19.901 5.795 23.807 1.00 94.00 498 ALA A O 1
ATOM 3831 N N . VAL A 1 499 ? -19.423 7.278 25.420 1.00 95.56 499 VAL A N 1
ATOM 3832 C CA . VAL A 1 499 ? -20.640 6.995 26.204 1.00 95.56 499 VAL A CA 1
ATOM 3833 C C . VAL A 1 499 ? -21.865 7.775 25.715 1.00 95.56 499 VAL A C 1
ATOM 3835 O O . VAL A 1 499 ? -22.973 7.527 26.192 1.00 95.56 499 VAL A O 1
ATOM 3838 N N . TYR A 1 500 ? -21.682 8.700 24.770 1.00 97.44 500 TYR A N 1
ATOM 3839 C CA . TYR A 1 500 ? -22.735 9.542 24.207 1.00 97.44 500 TYR A CA 1
ATOM 3840 C C . TYR A 1 500 ? -23.111 9.052 22.813 1.00 97.44 500 TYR A C 1
ATOM 3842 O O . TYR A 1 500 ? -22.254 9.001 21.930 1.00 97.44 500 TYR A O 1
ATOM 3850 N N . LEU A 1 501 ? -24.383 8.732 22.582 1.00 96.94 501 LEU A N 1
ATOM 3851 C CA . LEU A 1 501 ? -24.849 8.278 21.268 1.00 96.94 501 LEU A CA 1
ATOM 3852 C C . LEU A 1 501 ? -24.708 9.380 20.202 1.00 96.94 501 LEU A C 1
ATOM 3854 O O . LEU A 1 501 ? -24.388 9.100 19.050 1.00 96.94 501 LEU A O 1
ATOM 3858 N N . GLU A 1 502 ? -24.853 10.646 20.599 1.00 96.62 502 GLU A N 1
ATOM 3859 C CA . GLU A 1 502 ? -24.668 11.819 19.742 1.00 96.62 502 GLU A CA 1
ATOM 3860 C C . GLU A 1 502 ? -23.299 11.841 19.051 1.00 96.62 502 GLU A C 1
ATOM 3862 O O . GLU A 1 502 ? -23.217 12.250 17.895 1.00 96.62 502 GLU A O 1
ATOM 3867 N N . SER A 1 503 ? -22.244 11.338 19.705 1.00 95.56 503 SER A N 1
ATOM 3868 C CA . SER A 1 503 ? -20.894 11.298 19.126 1.00 95.56 503 SER A CA 1
ATOM 3869 C C . SER A 1 503 ? -20.859 10.569 17.782 1.00 95.56 503 SER A C 1
ATOM 3871 O O . SER A 1 503 ? -20.284 11.078 16.815 1.00 95.56 503 SER A O 1
ATOM 3873 N N . ILE A 1 504 ? -21.530 9.416 17.709 1.00 96.06 504 ILE A N 1
ATOM 3874 C CA . ILE A 1 504 ? -21.606 8.601 16.502 1.00 96.06 504 ILE A CA 1
ATOM 3875 C C . ILE A 1 504 ? -22.674 9.122 15.544 1.00 96.06 504 ILE A C 1
ATOM 3877 O O . ILE A 1 504 ? -22.412 9.201 14.351 1.00 96.06 504 ILE A O 1
ATOM 3881 N N . LEU A 1 505 ? -23.841 9.553 16.036 1.00 96.50 505 LEU A N 1
ATOM 3882 C CA . LEU A 1 505 ? -24.948 9.983 15.175 1.00 96.50 505 LEU A CA 1
ATOM 3883 C C . LEU A 1 505 ? -24.642 11.289 14.432 1.00 96.50 505 LEU A C 1
ATOM 3885 O O . LEU A 1 505 ? -24.969 11.408 13.257 1.00 96.50 505 LEU A O 1
ATOM 3889 N N . ARG A 1 506 ? -23.967 12.256 15.067 1.00 95.81 506 ARG A N 1
ATOM 3890 C CA . ARG A 1 506 ? -23.561 13.516 14.408 1.00 95.81 506 ARG A CA 1
ATOM 3891 C C . ARG A 1 506 ? -22.546 13.321 13.290 1.00 95.81 506 ARG A C 1
ATOM 3893 O O . ARG A 1 506 ? -22.356 14.226 12.481 1.00 95.81 506 ARG A O 1
ATOM 3900 N N . ASN A 1 507 ? -21.823 12.206 13.320 1.00 96.56 507 ASN A N 1
ATOM 3901 C CA . ASN A 1 507 ? -20.683 11.947 12.451 1.00 96.56 507 ASN A CA 1
ATOM 3902 C C . ASN A 1 507 ? -20.905 10.737 11.541 1.00 96.56 507 ASN A C 1
ATOM 3904 O O . ASN A 1 507 ? -20.018 10.423 10.764 1.00 96.56 507 ASN A O 1
ATOM 3908 N N . ALA A 1 508 ? -22.054 10.068 11.609 1.00 95.81 508 ALA A N 1
ATOM 3909 C CA . ALA A 1 508 ? -22.372 8.937 10.752 1.00 95.81 508 ALA A CA 1
ATOM 3910 C C . ALA A 1 508 ? -22.818 9.387 9.355 1.00 95.81 508 ALA A C 1
ATOM 3912 O O . ALA A 1 508 ? -23.388 10.464 9.166 1.00 95.81 508 ALA A O 1
ATOM 3913 N N . GLN A 1 509 ? -22.635 8.504 8.374 1.00 95.25 509 GLN A N 1
ATOM 3914 C CA . GLN A 1 509 ? -23.273 8.632 7.067 1.00 95.25 509 GLN A CA 1
ATOM 3915 C C . GLN A 1 509 ? -24.763 8.295 7.208 1.00 95.25 509 GLN A C 1
ATOM 3917 O O . GLN A 1 509 ? -25.148 7.127 7.220 1.00 95.25 509 GLN A O 1
ATOM 3922 N N . TRP A 1 510 ? -25.602 9.324 7.370 1.00 94.81 510 TRP A N 1
ATOM 3923 C CA . TRP A 1 510 ? -27.022 9.166 7.715 1.00 94.81 510 TRP A CA 1
ATOM 3924 C C . TRP A 1 510 ? -27.825 8.335 6.710 1.00 94.81 510 TRP A C 1
ATOM 3926 O O . TRP A 1 510 ? -28.671 7.554 7.135 1.00 94.81 510 TRP A O 1
ATOM 3936 N N . ASN A 1 511 ? -27.551 8.452 5.408 1.00 94.75 511 ASN A N 1
ATOM 3937 C CA . ASN A 1 511 ? -28.252 7.666 4.385 1.00 94.75 511 ASN A CA 1
ATOM 3938 C C . ASN A 1 511 ? -28.035 6.157 4.595 1.00 94.75 511 ASN A C 1
ATOM 3940 O O . ASN A 1 511 ? -29.001 5.403 4.712 1.00 94.75 511 ASN A O 1
ATOM 3944 N N . ASP A 1 512 ? -26.775 5.739 4.731 1.00 95.31 512 ASP A N 1
ATOM 3945 C CA . ASP A 1 512 ? -26.401 4.339 4.958 1.00 95.31 512 ASP A CA 1
ATOM 3946 C C . ASP A 1 512 ? -26.900 3.850 6.324 1.00 95.31 512 ASP A C 1
ATOM 3948 O O . ASP A 1 512 ? -27.506 2.783 6.427 1.00 95.31 512 ASP A O 1
ATOM 3952 N N . LEU A 1 513 ? -26.719 4.662 7.373 1.00 96.38 513 LEU A N 1
ATOM 3953 C CA . LEU A 1 513 ? -27.170 4.350 8.731 1.00 96.38 513 LEU A CA 1
ATOM 3954 C C . LEU A 1 513 ? -28.679 4.083 8.770 1.00 96.38 513 LEU A C 1
ATOM 3956 O O . LEU A 1 513 ? -29.107 3.067 9.317 1.00 96.38 513 LEU A O 1
ATOM 3960 N N . MET A 1 514 ? -29.479 4.974 8.181 1.00 96.12 514 MET A N 1
ATOM 3961 C CA . MET A 1 514 ? -30.936 4.847 8.176 1.00 96.12 514 MET A CA 1
ATOM 3962 C C . MET A 1 514 ? -31.409 3.689 7.299 1.00 96.12 514 MET A C 1
ATOM 3964 O O . MET A 1 514 ? -32.403 3.057 7.646 1.00 96.12 514 MET A O 1
ATOM 3968 N N . SER A 1 515 ? -30.687 3.355 6.224 1.00 96.31 515 SER A N 1
ATOM 3969 C CA . SER A 1 515 ? -31.014 2.192 5.389 1.00 96.31 515 SER A CA 1
ATOM 3970 C C . SER A 1 515 ? -30.905 0.858 6.141 1.00 96.31 515 SER A C 1
ATOM 3972 O O . SER A 1 515 ? -31.707 -0.044 5.915 1.00 96.31 515 SER A O 1
ATOM 3974 N N . CYS A 1 516 ? -29.945 0.742 7.063 1.00 96.25 516 CYS A N 1
ATOM 3975 C CA . CYS A 1 516 ? -29.680 -0.491 7.806 1.00 96.25 516 CYS A CA 1
ATOM 3976 C C . CYS A 1 516 ? -30.416 -0.554 9.155 1.00 96.25 516 CYS A C 1
ATOM 3978 O O . CYS A 1 516 ? -30.897 -1.618 9.550 1.00 96.25 516 CYS A O 1
ATOM 3980 N N . TRP A 1 517 ? -30.492 0.581 9.856 1.00 97.00 517 TRP A N 1
ATOM 3981 C CA . TRP A 1 517 ? -30.873 0.656 11.272 1.00 97.00 517 TRP A CA 1
ATOM 3982 C C . TRP A 1 517 ? -31.992 1.662 11.560 1.00 97.00 517 TRP A C 1
ATOM 3984 O O . TRP A 1 517 ? -32.316 1.891 12.724 1.00 97.00 517 TRP A O 1
ATOM 3994 N N . GLY A 1 518 ? -32.567 2.298 10.534 1.00 95.62 518 GLY A N 1
ATOM 3995 C CA . GLY A 1 518 ? -33.498 3.414 10.699 1.00 95.62 518 GLY A CA 1
ATOM 3996 C C . GLY A 1 518 ? -34.727 3.077 11.538 1.00 95.62 518 GLY A C 1
ATOM 3997 O O . GLY A 1 518 ? -35.040 3.813 12.473 1.00 95.62 518 GLY A O 1
ATOM 3998 N N . ASP A 1 519 ? -35.376 1.947 11.257 1.00 95.25 519 ASP A N 1
ATOM 3999 C CA . ASP A 1 519 ? -36.574 1.507 11.984 1.00 95.25 519 ASP A CA 1
ATOM 4000 C C . ASP A 1 519 ? -36.269 1.164 13.449 1.00 95.25 519 ASP A C 1
ATOM 4002 O O . ASP A 1 519 ? -37.015 1.547 14.360 1.00 95.25 519 ASP A O 1
ATOM 4006 N N . ASP A 1 520 ? -35.135 0.501 13.693 1.00 95.69 520 ASP A N 1
ATOM 4007 C CA . ASP A 1 520 ? -34.722 0.088 15.035 1.00 95.69 520 ASP A CA 1
ATOM 4008 C C . ASP A 1 520 ? -34.317 1.306 15.874 1.00 95.69 520 ASP A C 1
ATOM 4010 O O . ASP A 1 520 ? -34.742 1.440 17.021 1.00 95.69 520 ASP A O 1
ATOM 4014 N N . LEU A 1 521 ? -33.545 2.238 15.297 1.00 96.31 521 LEU A N 1
ATOM 4015 C CA . LEU A 1 521 ? -33.163 3.499 15.940 1.00 96.31 521 LEU A CA 1
ATOM 4016 C C . LEU A 1 521 ? -34.377 4.390 16.193 1.00 96.31 521 LEU A C 1
ATOM 4018 O O . LEU A 1 521 ? -34.461 5.038 17.240 1.00 96.31 521 LEU A O 1
ATOM 4022 N N . ASN A 1 522 ? -35.336 4.407 15.266 1.00 95.81 522 ASN A N 1
ATOM 4023 C CA . ASN A 1 522 ? -36.569 5.153 15.443 1.00 95.81 522 ASN A CA 1
ATOM 4024 C C . ASN A 1 522 ? -37.381 4.606 16.619 1.00 95.81 522 ASN A C 1
ATOM 4026 O O . ASN A 1 522 ? -37.772 5.368 17.501 1.00 95.81 522 ASN A O 1
ATOM 4030 N N . THR A 1 523 ? -37.559 3.288 16.680 1.00 94.69 523 THR A N 1
ATOM 4031 C CA . THR A 1 523 ? -38.274 2.614 17.772 1.00 94.69 523 THR A CA 1
ATOM 4032 C C . THR A 1 523 ? -37.564 2.796 19.113 1.00 94.69 523 THR A C 1
ATOM 4034 O O . THR A 1 523 ? -38.185 3.160 20.115 1.00 94.69 523 THR A O 1
ATOM 4037 N N . ALA A 1 524 ? -36.250 2.577 19.138 1.00 95.19 524 ALA A N 1
ATOM 4038 C CA . ALA A 1 524 ? -35.481 2.537 20.370 1.00 95.19 524 ALA A CA 1
ATOM 4039 C C . ALA A 1 524 ? -35.183 3.932 20.949 1.00 95.19 524 ALA A C 1
ATOM 4041 O O . ALA A 1 524 ? -35.188 4.104 22.175 1.00 95.19 524 ALA A O 1
ATOM 4042 N N . VAL A 1 525 ? -34.924 4.925 20.088 1.00 96.06 525 VAL A N 1
ATOM 4043 C CA . VAL A 1 525 ? -34.359 6.228 20.477 1.00 96.06 525 VAL A CA 1
ATOM 4044 C C . VAL A 1 525 ? -35.151 7.411 19.913 1.00 96.06 525 VAL A C 1
ATOM 4046 O O . VAL A 1 525 ? -35.574 8.269 20.691 1.00 96.06 525 VAL A O 1
ATOM 4049 N N . PHE A 1 526 ? -35.369 7.496 18.594 1.00 95.81 526 PHE A N 1
ATOM 4050 C CA . PHE A 1 526 ? -35.865 8.744 17.993 1.00 95.81 526 PHE A CA 1
ATOM 4051 C C . PHE A 1 526 ? -37.335 9.041 18.294 1.00 95.81 526 PHE A C 1
ATOM 4053 O O . PHE A 1 526 ? -37.648 10.184 18.616 1.00 95.81 526 PHE A O 1
ATOM 4060 N N . ALA A 1 527 ? -38.236 8.057 18.254 1.00 94.44 527 ALA A N 1
ATOM 4061 C CA . ALA A 1 527 ? -39.651 8.270 18.562 1.00 94.44 527 ALA A CA 1
ATOM 4062 C C . ALA A 1 527 ? -39.889 8.726 20.023 1.00 94.44 527 ALA A C 1
ATOM 4064 O O . ALA A 1 527 ? -40.605 9.712 20.218 1.00 94.44 527 ALA A O 1
ATOM 4065 N N . PRO A 1 528 ? -39.256 8.114 21.049 1.00 92.94 528 PRO A N 1
ATOM 4066 C CA . PRO A 1 528 ? -39.314 8.598 22.433 1.00 92.94 528 PRO A CA 1
ATOM 4067 C C . PRO A 1 528 ? -38.844 10.049 22.613 1.00 92.94 528 PRO A C 1
ATOM 4069 O O . PRO A 1 528 ? -39.470 10.824 23.333 1.00 92.94 528 PRO A O 1
ATOM 4072 N N . ILE A 1 529 ? -37.749 10.434 21.953 1.00 94.19 529 ILE A N 1
ATOM 4073 C CA . ILE A 1 529 ? -37.149 11.773 22.086 1.00 94.19 529 ILE A CA 1
ATOM 4074 C C . ILE A 1 529 ? -37.922 12.812 21.269 1.00 94.19 529 ILE A C 1
ATOM 4076 O O . ILE A 1 529 ? -38.149 13.934 21.731 1.00 94.19 529 ILE A O 1
ATOM 4080 N N . GLY A 1 530 ? -38.399 12.418 20.087 1.00 92.19 530 GLY A N 1
ATOM 4081 C CA . GLY A 1 530 ? -39.195 13.232 19.171 1.00 92.19 530 GLY A CA 1
ATOM 4082 C C . GLY A 1 530 ? -40.560 13.651 19.723 1.00 92.19 530 GLY A C 1
ATOM 4083 O O . GLY A 1 530 ? -41.214 14.511 19.133 1.00 92.19 530 GLY A O 1
ATOM 4084 N N . ALA A 1 531 ? -40.980 13.114 20.873 1.00 88.88 531 ALA A N 1
ATOM 4085 C CA . ALA A 1 531 ? -42.136 13.608 21.618 1.00 88.88 531 ALA A CA 1
ATOM 4086 C C . ALA A 1 531 ? -41.920 15.019 22.210 1.00 88.88 531 ALA A C 1
ATOM 4088 O O . ALA A 1 531 ? -42.891 15.701 22.533 1.00 88.88 531 ALA A O 1
ATOM 4089 N N . THR A 1 532 ? -40.669 15.477 22.333 1.00 91.38 532 THR A N 1
ATOM 4090 C CA . THR A 1 532 ? -40.310 16.796 22.886 1.00 91.38 532 THR A CA 1
ATOM 4091 C C . THR A 1 532 ? -39.818 17.758 21.799 1.00 91.38 532 THR A C 1
ATOM 4093 O O . THR A 1 532 ? -39.202 17.334 20.819 1.00 91.38 532 THR A O 1
ATOM 4096 N N . ASN A 1 533 ? -40.054 19.067 21.964 1.00 93.38 533 ASN A N 1
ATOM 4097 C CA . ASN A 1 533 ? -39.547 20.087 21.028 1.00 93.38 533 ASN A CA 1
ATOM 4098 C C . ASN A 1 533 ? -38.012 20.091 20.979 1.00 93.38 533 ASN A C 1
ATOM 4100 O O . ASN A 1 533 ? -37.426 20.119 19.898 1.00 93.38 533 ASN A O 1
ATOM 4104 N N . ASP A 1 534 ? -37.379 19.970 22.146 1.00 93.12 534 ASP A N 1
ATOM 4105 C CA . ASP A 1 534 ? -35.927 19.868 22.288 1.00 93.12 534 ASP A CA 1
ATOM 4106 C C . ASP A 1 534 ? -35.356 18.647 21.562 1.00 93.12 534 ASP A C 1
ATOM 4108 O O . ASP A 1 534 ? -34.296 18.731 20.941 1.00 93.12 534 ASP A O 1
ATOM 4112 N N . GLY A 1 535 ? -36.068 17.519 21.612 1.00 94.25 535 GLY A N 1
ATOM 4113 C CA . GLY A 1 535 ? -35.696 16.291 20.922 1.00 94.25 535 GLY A CA 1
ATOM 4114 C C . GLY A 1 535 ? -35.796 16.393 19.404 1.00 94.25 535 GLY A C 1
ATOM 4115 O O . GLY A 1 535 ? -34.887 15.948 18.706 1.00 94.25 535 GLY A O 1
ATOM 4116 N N . LYS A 1 536 ? -36.848 17.037 18.879 1.00 94.88 536 LYS A N 1
ATOM 4117 C CA . LYS A 1 536 ? -36.975 17.318 17.437 1.00 94.88 536 LYS A CA 1
ATOM 4118 C C . LYS A 1 536 ? -35.856 18.234 16.940 1.00 94.88 536 LYS A C 1
ATOM 4120 O O . LYS A 1 536 ? -35.251 17.946 15.910 1.00 94.88 536 LYS A O 1
ATOM 4125 N N . ALA A 1 537 ? -35.559 19.299 17.687 1.00 95.38 537 ALA A N 1
ATOM 4126 C CA . ALA A 1 537 ? -34.481 20.229 17.357 1.00 95.38 537 ALA A CA 1
ATOM 4127 C C . ALA A 1 537 ? -33.106 19.543 17.392 1.00 95.38 537 ALA A C 1
ATOM 4129 O O . ALA A 1 537 ? -32.300 19.730 16.482 1.00 95.38 537 ALA A O 1
ATOM 4130 N N . TRP A 1 538 ? -32.856 18.709 18.408 1.00 95.94 538 TRP A N 1
ATOM 4131 C CA . TRP A 1 538 ? -31.637 17.906 18.500 1.00 95.94 538 TRP A CA 1
ATOM 4132 C C . TRP A 1 538 ? -31.506 16.947 17.313 1.00 95.94 538 TRP A C 1
ATOM 4134 O O . TRP A 1 538 ? -30.486 16.979 16.634 1.00 95.94 538 TRP A O 1
ATOM 4144 N N . LEU A 1 539 ? -32.554 16.178 16.997 1.00 95.50 539 LEU A N 1
ATOM 4145 C CA . LEU A 1 539 ? -32.533 15.210 15.898 1.00 95.50 539 LEU A CA 1
ATOM 4146 C C . LEU A 1 539 ? -32.237 15.883 14.552 1.00 95.50 539 LEU A C 1
ATOM 4148 O O . LEU A 1 539 ? -31.389 15.403 13.802 1.00 95.50 539 LEU A O 1
ATOM 4152 N N . GLN A 1 540 ? -32.879 17.023 14.275 1.00 94.62 540 GLN A N 1
ATOM 4153 C CA . GLN A 1 540 ? -32.611 17.805 13.069 1.00 94.62 540 GLN A CA 1
ATOM 4154 C C . GLN A 1 540 ? -31.151 18.285 13.027 1.00 94.62 540 GLN A C 1
ATOM 4156 O O . GLN A 1 540 ? -30.481 18.117 12.011 1.00 94.62 540 GLN A O 1
ATOM 4161 N N . ALA A 1 541 ? -30.630 18.821 14.136 1.00 93.81 541 ALA A N 1
ATOM 4162 C CA . ALA A 1 541 ? -29.251 19.300 14.218 1.00 93.81 541 ALA A CA 1
ATOM 4163 C C . ALA A 1 541 ? -28.206 18.177 14.072 1.00 93.81 541 ALA A C 1
ATOM 4165 O O . ALA A 1 541 ? -27.131 18.408 13.518 1.00 93.81 541 ALA A O 1
ATOM 4166 N N . THR A 1 542 ? -28.500 16.968 14.559 1.00 94.31 542 THR A N 1
ATOM 4167 C CA . THR A 1 542 ? -27.635 15.789 14.410 1.00 94.31 542 THR A CA 1
ATOM 4168 C C . THR A 1 542 ? -27.632 15.272 12.968 1.00 94.31 542 THR A C 1
ATOM 4170 O O . THR A 1 542 ? -26.574 14.890 12.471 1.00 94.31 542 THR A O 1
ATOM 4173 N N . GLN A 1 543 ? -28.784 15.296 12.288 1.00 92.81 543 GLN A N 1
ATOM 4174 C CA . GLN A 1 543 ? -28.941 14.856 10.894 1.00 92.81 543 GLN A CA 1
ATOM 4175 C C . GLN A 1 543 ? -28.245 15.771 9.891 1.00 92.81 543 GLN A C 1
ATOM 4177 O O . GLN A 1 543 ? -27.601 15.300 8.957 1.00 92.81 543 GLN A O 1
ATOM 4182 N N . THR A 1 544 ? -28.358 17.085 10.079 1.00 92.06 544 THR A N 1
ATOM 4183 C CA . THR A 1 544 ? -27.825 18.079 9.138 1.00 92.06 544 THR A CA 1
ATOM 4184 C C . THR A 1 544 ? -26.461 18.621 9.566 1.00 92.06 544 THR A C 1
ATOM 4186 O O . THR A 1 544 ? -26.118 19.759 9.239 1.00 92.06 544 THR A O 1
ATOM 4189 N N . ASN A 1 545 ? -25.689 17.855 10.343 1.00 92.50 545 ASN A N 1
ATOM 4190 C CA . ASN A 1 545 ? -24.391 18.308 10.828 1.00 92.50 545 ASN A CA 1
ATOM 4191 C C . ASN A 1 545 ? -23.391 18.449 9.668 1.00 92.50 545 ASN A C 1
ATOM 4193 O O . ASN A 1 545 ? -22.951 17.460 9.088 1.00 92.50 545 ASN A O 1
ATOM 4197 N N . ALA A 1 546 ? -23.000 19.686 9.366 1.00 91.50 546 ALA A N 1
ATOM 4198 C CA . ALA A 1 546 ? -22.022 20.017 8.329 1.00 91.50 546 ALA A CA 1
ATOM 4199 C C . ALA A 1 546 ? -20.758 20.690 8.898 1.00 91.50 546 ALA A C 1
ATOM 4201 O O . ALA A 1 546 ? -19.982 21.289 8.152 1.00 91.50 546 ALA A O 1
ATOM 4202 N N . LEU A 1 547 ? -20.548 20.620 10.220 1.00 95.75 547 LEU A N 1
ATOM 4203 C CA . LEU A 1 547 ? -19.389 21.227 10.873 1.00 95.75 547 LEU A CA 1
ATOM 4204 C C . LEU A 1 547 ? -18.074 20.655 10.336 1.00 95.75 547 LEU A C 1
ATOM 4206 O O . LEU A 1 547 ? -17.965 19.459 10.035 1.00 95.75 547 LEU A O 1
ATOM 4210 N N . THR A 1 548 ? -17.036 21.489 10.278 1.00 96.94 548 THR A N 1
ATOM 4211 C CA . THR A 1 548 ? -15.682 21.008 9.985 1.00 96.94 548 THR A CA 1
ATOM 4212 C C . THR A 1 548 ? -15.197 20.078 11.104 1.00 96.94 548 THR A C 1
ATOM 4214 O O . THR A 1 548 ? -15.739 20.077 12.210 1.00 96.94 548 THR A O 1
ATOM 4217 N N . VAL A 1 549 ? -14.171 19.262 10.839 1.00 96.25 549 VAL A N 1
ATOM 4218 C CA . VAL A 1 549 ? -13.598 18.371 11.870 1.00 96.25 549 VAL A CA 1
ATOM 4219 C C . VAL A 1 549 ? -13.104 19.178 13.076 1.00 96.25 549 VAL A C 1
ATOM 4221 O O . VAL A 1 549 ? -13.315 18.767 14.212 1.00 96.25 549 VAL A O 1
ATOM 4224 N N . ALA A 1 550 ? -12.486 20.339 12.840 1.00 97.00 550 ALA A N 1
ATOM 4225 C CA . ALA A 1 550 ? -11.995 21.205 13.908 1.00 97.00 550 ALA A CA 1
ATOM 4226 C C . ALA A 1 550 ? -13.143 21.764 14.765 1.00 97.00 550 ALA A C 1
ATOM 4228 O O . ALA A 1 550 ? -13.070 21.704 15.990 1.00 97.00 550 ALA A O 1
ATOM 4229 N N . ASP A 1 551 ? -14.222 22.237 14.136 1.00 97.19 551 ASP A N 1
ATOM 4230 C CA . ASP A 1 551 ? -15.374 22.801 14.852 1.00 97.19 551 ASP A CA 1
ATOM 4231 C C . ASP A 1 551 ? -16.153 21.737 15.634 1.00 97.19 551 ASP A C 1
ATOM 4233 O O . ASP A 1 551 ? -16.599 21.992 16.751 1.00 97.19 551 ASP A O 1
ATOM 4237 N N . GLU A 1 552 ? -16.268 20.522 15.091 1.00 97.06 552 GLU A N 1
ATOM 4238 C CA . GLU A 1 552 ? -16.873 19.387 15.795 1.00 97.06 552 GLU A CA 1
ATOM 4239 C C . GLU A 1 552 ? -16.058 19.025 17.049 1.00 97.06 552 GLU A C 1
ATOM 4241 O O . GLU A 1 552 ? -16.619 18.861 18.131 1.00 97.06 552 GLU A O 1
ATOM 4246 N N . VAL A 1 553 ? -14.724 18.983 16.947 1.00 96.81 553 VAL A N 1
ATOM 4247 C CA . VAL A 1 553 ? -13.843 18.748 18.106 1.00 96.81 553 VAL A CA 1
ATOM 4248 C C . VAL A 1 553 ? -13.942 19.887 19.128 1.00 96.81 553 VAL A C 1
ATOM 4250 O O . VAL A 1 553 ? -13.963 19.630 20.336 1.00 96.81 553 VAL A O 1
ATOM 4253 N N . ASN A 1 554 ? -14.049 21.139 18.678 1.00 97.06 554 ASN A N 1
ATOM 4254 C CA . ASN A 1 554 ? -14.271 22.291 19.557 1.00 97.06 554 ASN A CA 1
ATOM 4255 C C . ASN A 1 554 ? -15.610 22.182 20.304 1.00 97.06 554 ASN A C 1
ATOM 4257 O O . ASN A 1 554 ? -15.681 22.488 21.492 1.00 97.06 554 ASN A O 1
ATOM 4261 N N . LEU A 1 555 ? -16.661 21.685 19.649 1.00 96.44 555 LEU A N 1
ATOM 4262 C CA . LEU A 1 555 ? -17.951 21.431 20.291 1.00 96.44 555 LEU A CA 1
ATOM 4263 C C . LEU A 1 555 ? -17.840 20.340 21.361 1.00 96.44 555 LEU A C 1
ATOM 4265 O O . LEU A 1 555 ? -18.326 20.524 22.476 1.00 96.44 555 LEU A O 1
ATOM 4269 N N . TRP A 1 556 ? -17.174 19.224 21.056 1.00 96.56 556 TRP A N 1
ATOM 4270 C CA . TRP A 1 556 ? -16.986 18.127 22.012 1.00 96.56 556 TRP A CA 1
ATOM 4271 C C . TRP A 1 556 ? -16.210 18.602 23.245 1.00 96.56 556 TRP A C 1
ATOM 4273 O O . TRP A 1 556 ? -16.637 18.393 24.382 1.00 96.56 556 TRP A O 1
ATOM 4283 N N . THR A 1 557 ? -15.103 19.311 23.027 1.00 96.62 557 THR A N 1
ATOM 4284 C CA . THR A 1 557 ? -14.280 19.863 24.111 1.00 96.62 557 THR A CA 1
ATOM 4285 C C . THR A 1 557 ? -15.018 20.929 24.921 1.00 96.62 557 THR A C 1
ATOM 4287 O O . THR A 1 557 ? -14.913 20.922 26.147 1.00 96.62 557 THR A O 1
ATOM 4290 N N . ALA A 1 558 ? -15.851 21.768 24.292 1.00 97.00 558 ALA A N 1
ATOM 4291 C CA . ALA A 1 558 ? -16.721 22.716 24.994 1.00 97.00 558 ALA A CA 1
ATOM 4292 C C . ALA A 1 558 ? -17.757 22.020 25.899 1.00 97.00 558 ALA A C 1
ATOM 4294 O O . ALA A 1 558 ? -18.147 22.567 26.929 1.00 97.00 558 ALA A O 1
ATOM 4295 N N . LYS A 1 559 ? -18.167 20.791 25.559 1.00 96.00 559 LYS A N 1
ATOM 4296 C CA . LYS A 1 559 ? -19.023 19.929 26.395 1.00 96.00 559 LYS A CA 1
ATOM 4297 C C . LYS A 1 559 ? -18.237 19.095 27.422 1.00 96.00 559 LYS A C 1
ATOM 4299 O O . LYS A 1 559 ? -18.822 18.277 28.128 1.00 96.00 559 LYS A O 1
ATOM 4304 N N . GLY A 1 560 ? -16.923 19.309 27.544 1.00 94.94 560 GLY A N 1
ATOM 4305 C CA . GLY A 1 560 ? -16.053 18.618 28.501 1.00 94.94 560 GLY A CA 1
ATOM 4306 C C . GLY A 1 560 ? -15.598 17.224 28.058 1.00 94.94 560 GLY A C 1
ATOM 4307 O O . GLY A 1 560 ? -15.084 16.464 28.879 1.00 94.94 560 GLY A O 1
ATOM 4308 N N . ILE A 1 561 ? -15.774 16.875 26.782 1.00 95.88 561 ILE A N 1
ATOM 4309 C CA . ILE A 1 561 ? -15.329 15.603 26.208 1.00 95.88 561 ILE A CA 1
ATOM 4310 C C . ILE A 1 561 ? -13.884 15.756 25.736 1.00 95.88 561 ILE A C 1
ATOM 4312 O O . ILE A 1 561 ? -13.576 16.616 24.915 1.00 95.88 561 ILE A O 1
ATOM 4316 N N . THR A 1 562 ? -12.989 14.911 26.246 1.00 92.94 562 THR A N 1
ATOM 4317 C CA . THR A 1 562 ? -11.543 14.980 25.962 1.00 92.94 562 THR A CA 1
ATOM 4318 C C . THR A 1 562 ? -10.978 13.690 25.386 1.00 92.94 562 THR A C 1
ATOM 4320 O O . THR A 1 562 ? -9.918 13.704 24.765 1.00 92.94 562 THR A O 1
ATOM 4323 N N . THR A 1 563 ? -11.676 12.573 25.576 1.00 91.31 563 THR A N 1
ATOM 4324 C CA . THR A 1 563 ? -11.235 11.244 25.145 1.00 91.31 563 THR A CA 1
ATOM 4325 C C . THR A 1 563 ? -12.377 10.513 24.462 1.00 91.31 563 THR A C 1
ATOM 4327 O O . THR A 1 563 ? -13.539 10.847 24.671 1.00 91.31 563 THR A O 1
ATOM 4330 N N . TYR A 1 564 ? -12.059 9.511 23.652 1.00 92.38 564 TYR A N 1
ATOM 4331 C CA . TYR A 1 564 ? -13.043 8.596 23.089 1.00 92.38 564 TYR A CA 1
ATOM 4332 C C . TYR A 1 564 ? -12.492 7.178 23.209 1.00 92.38 564 TYR A C 1
ATOM 4334 O O . TYR A 1 564 ? -11.650 6.774 22.415 1.00 92.38 564 TYR A O 1
ATOM 4342 N N . ALA A 1 565 ? -12.922 6.460 24.243 1.00 90.12 565 ALA A N 1
ATOM 4343 C CA . ALA A 1 565 ? -12.466 5.115 24.565 1.00 90.12 565 ALA A CA 1
ATOM 4344 C C . ALA A 1 565 ? -13.650 4.144 24.538 1.00 90.12 565 ALA A C 1
ATOM 4346 O O . ALA A 1 565 ? -14.594 4.276 25.325 1.00 90.12 565 ALA A O 1
ATOM 4347 N N . THR A 1 566 ? -13.591 3.177 23.628 1.00 90.94 566 THR A N 1
ATOM 4348 C CA . THR A 1 566 ? -14.555 2.080 23.489 1.00 90.94 566 THR A CA 1
ATOM 4349 C C . THR A 1 566 ? -14.318 0.998 24.540 1.00 90.94 566 THR A C 1
ATOM 4351 O O . THR A 1 566 ? -13.309 0.985 25.250 1.00 90.94 566 THR A O 1
ATOM 4354 N N . GLN A 1 567 ? -15.269 0.074 24.668 1.00 90.12 567 GLN A N 1
ATOM 4355 C CA . GLN A 1 567 ? -15.059 -1.114 25.480 1.00 90.12 567 GLN A CA 1
ATOM 4356 C C . GLN A 1 567 ? -14.171 -2.123 24.757 1.00 90.12 567 GLN A C 1
ATOM 4358 O O . GLN A 1 567 ? -14.178 -2.233 23.530 1.00 90.12 567 GLN A O 1
ATOM 4363 N N . TRP A 1 568 ? -13.421 -2.896 25.536 1.00 89.94 568 TRP A N 1
ATOM 4364 C CA . TRP A 1 568 ? -12.638 -3.992 24.989 1.00 89.94 568 TRP A CA 1
ATOM 4365 C C . TRP A 1 568 ? -13.543 -5.160 24.615 1.00 89.94 568 TRP A C 1
ATOM 4367 O O . TRP A 1 568 ? -14.465 -5.522 25.347 1.00 89.94 568 TRP A O 1
ATOM 4377 N N . GLN A 1 569 ? -13.235 -5.789 23.487 1.00 90.56 569 GLN A N 1
ATOM 4378 C CA . GLN A 1 569 ? -13.992 -6.915 22.973 1.00 90.56 569 GLN A CA 1
ATOM 4379 C C . GLN A 1 569 ? -13.094 -7.922 22.252 1.00 90.56 569 GLN A C 1
ATOM 4381 O O . GLN A 1 569 ? -11.995 -7.581 21.815 1.00 90.56 569 GLN A O 1
ATOM 4386 N N . ASN A 1 570 ? -13.571 -9.160 22.102 1.00 88.25 570 ASN A N 1
ATOM 4387 C CA . ASN A 1 570 ? -12.816 -10.235 21.449 1.00 88.25 570 ASN A CA 1
ATOM 4388 C C . ASN A 1 570 ? -13.446 -10.755 20.137 1.00 88.25 570 ASN A C 1
ATOM 4390 O O . ASN A 1 570 ? -12.903 -11.665 19.506 1.00 88.25 570 ASN A O 1
ATOM 4394 N N . PHE A 1 571 ? -14.592 -10.204 19.734 1.00 89.25 571 PHE A N 1
ATOM 4395 C CA . PHE A 1 571 ? -15.349 -10.591 18.541 1.00 89.25 571 PHE A CA 1
ATOM 4396 C C . PHE A 1 571 ? -14.986 -9.789 17.286 1.00 89.25 571 PHE A C 1
ATOM 4398 O O . PHE A 1 571 ? -15.453 -10.117 16.205 1.00 89.25 571 PHE A O 1
ATOM 4405 N N . LYS A 1 572 ? -14.159 -8.755 17.387 1.00 88.38 572 LYS A N 1
ATOM 4406 C CA . LYS A 1 572 ? -13.546 -8.030 16.281 1.00 88.38 572 LYS A CA 1
ATOM 4407 C C . LYS A 1 572 ? -12.051 -8.114 16.468 1.00 88.38 572 LYS A C 1
ATOM 4409 O O . LYS A 1 572 ? -11.529 -7.793 17.534 1.00 88.38 572 LYS A O 1
ATOM 4414 N N . ARG A 1 573 ? -11.370 -8.517 15.408 1.00 85.88 573 ARG A N 1
ATOM 4415 C CA . ARG A 1 573 ? -9.929 -8.405 15.273 1.00 85.88 573 ARG A CA 1
ATOM 4416 C C . ARG A 1 573 ? -9.650 -7.106 14.521 1.00 85.88 573 ARG A C 1
ATOM 4418 O O . ARG A 1 573 ? -10.004 -7.051 13.343 1.00 85.88 573 ARG A O 1
ATOM 4425 N N . PRO A 1 574 ? -9.063 -6.077 15.156 1.00 85.38 574 PRO A N 1
ATOM 4426 C CA . PRO A 1 574 ? -8.659 -4.871 14.448 1.00 85.38 574 PRO A CA 1
ATOM 4427 C C . PRO A 1 574 ? -7.612 -5.200 13.378 1.00 85.38 574 PRO A C 1
ATOM 4429 O O . PRO A 1 574 ? -6.741 -6.050 13.586 1.00 85.38 574 PRO A O 1
ATOM 4432 N N . GLY A 1 575 ? -7.723 -4.543 12.226 1.00 85.31 575 GLY A N 1
ATOM 4433 C CA . GLY A 1 575 ? -6.709 -4.568 11.175 1.00 85.31 575 GLY A CA 1
ATOM 4434 C C . GLY A 1 575 ? -5.799 -3.349 11.285 1.00 85.31 575 GLY A C 1
ATOM 4435 O O . GLY A 1 575 ? -6.236 -2.300 11.754 1.00 85.31 575 GLY A O 1
ATOM 4436 N N . VAL A 1 576 ? -4.552 -3.473 10.841 1.00 85.12 576 VAL A N 1
ATOM 4437 C CA . VAL A 1 576 ? -3.601 -2.359 10.776 1.00 85.12 576 VAL A CA 1
ATOM 4438 C C . VAL A 1 576 ? -2.920 -2.328 9.416 1.00 85.12 576 VAL A C 1
ATOM 4440 O O . VAL A 1 576 ? -2.623 -3.368 8.831 1.00 85.12 576 VAL A O 1
ATOM 4443 N N . MET A 1 577 ? -2.654 -1.129 8.915 1.00 86.06 577 MET A N 1
ATOM 4444 C CA . MET A 1 577 ? -1.838 -0.918 7.731 1.00 86.06 577 MET A CA 1
ATOM 4445 C C . MET A 1 577 ? -0.871 0.226 8.020 1.00 86.06 577 MET A C 1
ATOM 4447 O O . MET A 1 577 ? -1.300 1.356 8.235 1.00 86.06 577 MET A O 1
ATOM 4451 N N . GLU A 1 578 ? 0.421 -0.082 8.064 1.00 86.88 578 GLU A N 1
ATOM 4452 C CA . GLU A 1 578 ? 1.475 0.881 8.376 1.00 86.88 578 GLU A CA 1
ATOM 4453 C C . GLU A 1 578 ? 2.531 0.905 7.282 1.00 86.88 578 GLU A C 1
ATOM 4455 O O . GLU A 1 578 ? 2.959 -0.138 6.773 1.00 86.88 578 GLU A O 1
ATOM 4460 N N . PHE A 1 579 ? 2.987 2.117 6.977 1.00 87.38 579 PHE A N 1
ATOM 4461 C CA . PHE A 1 579 ? 4.003 2.374 5.973 1.00 87.38 579 PHE A CA 1
ATOM 4462 C C . PHE A 1 579 ? 5.075 3.310 6.522 1.00 87.38 579 PHE A C 1
ATOM 4464 O O . PHE A 1 579 ? 4.776 4.238 7.272 1.00 87.38 579 PHE A O 1
ATOM 4471 N N . VAL A 1 580 ? 6.310 3.109 6.080 1.00 88.06 580 VAL A N 1
ATOM 4472 C CA . VAL A 1 580 ? 7.433 4.029 6.277 1.00 88.06 580 VAL A CA 1
ATOM 4473 C C . VAL A 1 580 ? 7.800 4.605 4.920 1.00 88.06 580 VAL A C 1
ATOM 4475 O O . VAL A 1 580 ? 7.935 3.859 3.961 1.00 88.06 580 VAL A O 1
ATOM 4478 N N . SER A 1 581 ? 7.963 5.920 4.810 1.00 89.38 581 SER A N 1
ATOM 4479 C CA . SER A 1 581 ? 8.389 6.541 3.550 1.00 89.38 581 SER A CA 1
ATOM 4480 C C . SER A 1 581 ? 9.883 6.837 3.575 1.00 89.38 581 SER A C 1
ATOM 4482 O O . SER A 1 581 ? 10.336 7.618 4.409 1.00 89.38 581 SER A O 1
ATOM 4484 N N . ILE A 1 582 ? 10.638 6.254 2.643 1.00 88.75 582 ILE A N 1
ATOM 4485 C CA . ILE A 1 582 ? 12.051 6.583 2.430 1.00 88.75 582 ILE A CA 1
ATOM 4486 C C . ILE A 1 582 ? 12.129 7.698 1.394 1.00 88.75 582 ILE A C 1
ATOM 4488 O O . ILE A 1 582 ? 11.648 7.542 0.273 1.00 88.75 582 ILE A O 1
ATOM 4492 N N . ARG A 1 583 ? 12.729 8.832 1.763 1.00 90.94 583 ARG A N 1
ATOM 4493 C CA . ARG A 1 583 ? 12.981 9.952 0.850 1.00 90.94 583 ARG A CA 1
ATOM 4494 C C . ARG A 1 583 ? 14.425 9.901 0.359 1.00 90.94 583 ARG A C 1
ATOM 4496 O O . ARG A 1 583 ? 15.337 9.927 1.178 1.00 90.94 583 ARG A O 1
ATOM 4503 N N . ASN A 1 584 ? 14.622 9.830 -0.954 1.00 87.81 584 ASN A N 1
ATOM 4504 C CA . ASN A 1 584 ? 15.955 9.811 -1.556 1.00 87.81 584 ASN A CA 1
ATOM 4505 C C . ASN A 1 584 ? 16.573 11.223 -1.651 1.00 87.81 584 ASN A C 1
ATOM 4507 O O . ASN A 1 584 ? 15.925 12.227 -1.343 1.00 87.81 584 ASN A O 1
ATOM 4511 N N . ALA A 1 585 ? 17.822 11.305 -2.123 1.00 86.56 585 ALA A N 1
ATOM 4512 C CA . ALA A 1 585 ? 18.562 12.564 -2.271 1.00 86.56 585 ALA A CA 1
ATOM 4513 C C . ALA A 1 585 ? 17.917 13.564 -3.256 1.00 86.56 585 ALA A C 1
ATOM 4515 O O . ALA A 1 585 ? 18.123 14.768 -3.130 1.00 86.56 585 ALA A O 1
ATOM 4516 N N . PHE A 1 586 ? 17.095 13.090 -4.199 1.00 86.69 586 PHE A N 1
ATOM 4517 C CA . PHE A 1 586 ? 16.336 13.940 -5.129 1.00 86.69 586 PHE A CA 1
ATOM 4518 C C . PHE A 1 586 ? 15.041 14.490 -4.518 1.00 86.69 586 PHE A C 1
ATOM 4520 O O . PHE A 1 586 ? 14.304 15.229 -5.167 1.00 86.69 586 PHE A O 1
ATOM 4527 N N . GLY A 1 587 ? 14.734 14.122 -3.273 1.00 89.06 587 GLY A N 1
ATOM 4528 C CA . GLY A 1 587 ? 13.530 14.547 -2.579 1.00 89.06 587 GLY A CA 1
ATOM 4529 C C . GLY A 1 587 ? 12.279 13.740 -2.930 1.00 89.06 587 GLY A C 1
ATOM 4530 O O . GLY A 1 587 ? 11.198 14.144 -2.497 1.00 89.06 587 GLY A O 1
ATOM 4531 N N . ILE A 1 588 ? 12.410 12.617 -3.644 1.00 85.31 588 ILE A N 1
ATOM 4532 C CA . ILE A 1 588 ? 11.314 11.704 -3.997 1.00 85.31 588 ILE A CA 1
ATOM 4533 C C . ILE A 1 588 ? 11.123 10.695 -2.863 1.00 85.31 588 ILE A C 1
ATOM 4535 O O . ILE A 1 588 ? 12.094 10.126 -2.362 1.00 85.31 588 ILE A O 1
ATOM 4539 N N . SER A 1 589 ? 9.873 10.478 -2.451 1.00 86.81 589 SER A N 1
ATOM 4540 C CA . SER A 1 589 ? 9.517 9.575 -1.355 1.00 86.81 589 SER A CA 1
ATOM 4541 C C . SER A 1 589 ? 8.872 8.289 -1.859 1.00 86.81 589 SER A C 1
ATOM 4543 O O . SER A 1 589 ? 7.930 8.331 -2.646 1.00 86.81 589 SER A O 1
ATOM 4545 N N . TYR A 1 590 ? 9.340 7.159 -1.336 1.00 83.06 590 TYR A N 1
ATOM 4546 C CA . TYR A 1 590 ? 8.857 5.822 -1.662 1.00 83.06 590 TYR A CA 1
ATOM 4547 C C . TYR A 1 590 ? 8.319 5.132 -0.399 1.00 83.06 590 TYR A C 1
ATOM 4549 O O . TYR A 1 590 ? 9.076 4.959 0.563 1.00 83.06 590 TYR A O 1
ATOM 4557 N N . PRO A 1 591 ? 7.029 4.752 -0.360 1.00 85.56 591 PRO A N 1
ATOM 4558 C CA . PRO A 1 591 ? 6.444 4.080 0.792 1.00 85.56 591 PRO A CA 1
ATOM 4559 C C . PRO A 1 591 ? 6.809 2.589 0.824 1.00 85.56 591 PRO A C 1
ATOM 4561 O O . PRO A 1 591 ? 6.662 1.870 -0.162 1.00 85.56 591 PRO A O 1
ATOM 4564 N N . ILE A 1 592 ? 7.216 2.114 1.996 1.00 84.25 592 ILE A N 1
ATOM 4565 C CA . ILE A 1 592 ? 7.455 0.712 2.327 1.00 84.25 592 ILE A CA 1
ATOM 4566 C C . ILE A 1 592 ? 6.385 0.265 3.311 1.00 84.25 592 ILE A C 1
ATOM 4568 O O . ILE A 1 592 ? 6.244 0.853 4.380 1.00 84.25 592 ILE A O 1
ATOM 4572 N N . THR A 1 593 ? 5.644 -0.787 2.972 1.00 84.44 593 THR A N 1
ATOM 4573 C CA . THR A 1 593 ? 4.665 -1.378 3.897 1.00 84.44 593 THR A CA 1
ATOM 4574 C C . THR A 1 593 ? 5.406 -2.193 4.949 1.00 84.44 593 THR A C 1
ATOM 4576 O O . THR A 1 593 ? 6.074 -3.160 4.595 1.00 84.44 593 THR A O 1
ATOM 4579 N N . ILE A 1 594 ? 5.276 -1.826 6.224 1.00 86.88 594 ILE A N 1
ATOM 4580 C CA . ILE A 1 594 ? 5.937 -2.535 7.333 1.00 86.88 594 ILE A CA 1
ATOM 4581 C C . ILE A 1 594 ? 4.996 -3.510 8.045 1.00 86.88 594 ILE A C 1
ATOM 4583 O O . ILE A 1 594 ? 5.440 -4.542 8.538 1.00 86.88 594 ILE A O 1
ATOM 4587 N N . LYS A 1 595 ? 3.690 -3.212 8.079 1.00 85.50 595 LYS A N 1
ATOM 4588 C CA . LYS A 1 595 ? 2.663 -4.077 8.677 1.00 85.50 595 LYS A CA 1
ATOM 4589 C C . LYS A 1 595 ? 1.381 -3.993 7.873 1.00 85.50 595 LYS A C 1
ATOM 4591 O O . LYS A 1 595 ? 0.942 -2.906 7.499 1.00 85.50 595 LYS A O 1
ATOM 4596 N N . LYS A 1 596 ? 0.750 -5.143 7.653 1.00 83.94 596 LYS A N 1
ATOM 4597 C CA . LYS A 1 596 ? -0.565 -5.236 7.023 1.00 83.94 596 LYS A CA 1
ATOM 4598 C C . LYS A 1 596 ? -1.349 -6.388 7.637 1.00 83.94 596 LYS A C 1
ATOM 4600 O O . LYS A 1 596 ? -0.921 -7.535 7.577 1.00 83.94 596 LYS A O 1
ATOM 4605 N N . SER A 1 597 ? -2.507 -6.086 8.207 1.00 81.75 597 SER A N 1
ATOM 4606 C CA . SER A 1 597 ? -3.474 -7.072 8.678 1.00 81.75 597 SER A CA 1
ATOM 4607 C C . SER A 1 597 ? -4.897 -6.607 8.384 1.00 81.75 597 SER A C 1
ATOM 4609 O O . SER A 1 597 ? -5.207 -5.416 8.430 1.00 81.75 597 SER A O 1
ATOM 4611 N N . ASN A 1 598 ? -5.775 -7.559 8.075 1.00 81.75 598 ASN A N 1
ATOM 4612 C CA . ASN A 1 598 ? -7.176 -7.270 7.789 1.00 81.75 598 ASN A CA 1
ATOM 4613 C C . ASN A 1 598 ? -8.010 -7.293 9.074 1.00 81.75 598 ASN A C 1
ATOM 4615 O O . ASN A 1 598 ? -7.834 -8.168 9.926 1.00 81.75 598 ASN A O 1
ATOM 4619 N N . GLY A 1 599 ? -8.955 -6.356 9.176 1.00 83.06 599 GLY A N 1
ATOM 4620 C CA . GLY A 1 599 ? -9.962 -6.360 10.232 1.00 83.06 599 GLY A CA 1
ATOM 4621 C C . GLY A 1 599 ? -11.045 -7.402 9.952 1.00 83.06 599 GLY A C 1
ATOM 4622 O O . GLY A 1 599 ? -11.498 -7.516 8.817 1.00 83.06 599 GLY A O 1
ATOM 4623 N N . THR A 1 600 ? -11.448 -8.187 10.954 1.00 85.19 600 THR A N 1
ATOM 4624 C CA . THR A 1 600 ? -12.455 -9.258 10.786 1.00 85.19 600 THR A CA 1
ATOM 4625 C C . THR A 1 600 ? -13.332 -9.435 12.023 1.00 85.19 600 THR A C 1
ATOM 4627 O O . THR A 1 600 ? -12.878 -9.233 13.150 1.00 85.19 600 THR A O 1
ATOM 4630 N N . PHE A 1 601 ? -14.584 -9.855 11.818 1.00 86.50 601 PHE A N 1
ATOM 4631 C CA . PHE A 1 601 ? -15.478 -10.288 12.893 1.00 86.50 601 PHE A CA 1
ATOM 4632 C C . PHE A 1 601 ? -15.291 -11.784 13.194 1.00 86.50 601 PHE A C 1
ATOM 4634 O O . PHE A 1 601 ? -15.038 -12.597 12.311 1.00 86.50 601 PHE A O 1
ATOM 4641 N N . ARG A 1 602 ? -15.438 -12.150 14.465 1.00 86.88 602 ARG A N 1
ATOM 4642 C CA . ARG A 1 602 ? -15.252 -13.480 15.055 1.00 86.88 602 ARG A CA 1
ATOM 4643 C C . ARG A 1 602 ? -16.408 -13.814 16.001 1.00 86.88 602 ARG A C 1
ATOM 4645 O O . ARG A 1 602 ? -16.196 -14.227 17.141 1.00 86.88 602 ARG A O 1
ATOM 4652 N N . LEU A 1 603 ? -17.634 -13.621 15.519 1.00 85.06 603 LEU A N 1
ATOM 4653 C CA . LEU A 1 603 ? -18.862 -13.762 16.310 1.00 85.06 603 LEU A CA 1
ATOM 4654 C C . LEU A 1 603 ? -19.035 -15.169 16.905 1.00 85.06 603 LEU A C 1
ATOM 4656 O O . LEU A 1 603 ? -19.470 -15.293 18.039 1.00 85.06 603 LEU A O 1
ATOM 4660 N N . ALA A 1 604 ? -18.628 -16.228 16.201 1.00 80.50 604 ALA A N 1
ATOM 4661 C CA . ALA A 1 604 ? -18.769 -17.603 16.695 1.00 80.50 604 ALA A CA 1
ATOM 4662 C C . ALA A 1 604 ? -17.838 -17.948 17.877 1.00 80.50 604 ALA A C 1
ATOM 4664 O O . ALA A 1 604 ? -18.137 -18.848 18.653 1.00 80.50 604 ALA A O 1
ATOM 4665 N N . SER A 1 605 ? -16.707 -17.246 18.025 1.00 79.94 605 SER A N 1
ATOM 4666 C CA . SER A 1 605 ? -15.719 -17.486 19.091 1.00 79.94 605 SER A CA 1
ATOM 4667 C C . SER A 1 605 ? -15.694 -16.376 20.146 1.00 79.94 605 SER A C 1
ATOM 4669 O O . SER A 1 605 ? -14.714 -16.233 20.882 1.00 79.94 605 SER A O 1
ATOM 4671 N N . GLN A 1 606 ? -16.724 -15.531 20.178 1.00 86.69 606 GLN A N 1
ATOM 4672 C CA . GLN A 1 606 ? -16.797 -14.424 21.121 1.00 86.69 606 GLN A CA 1
ATOM 4673 C C . GLN A 1 606 ? -17.127 -14.919 22.532 1.00 86.69 606 GLN A C 1
ATOM 4675 O O . GLN A 1 606 ? -17.897 -15.860 22.719 1.00 86.69 606 GLN A O 1
ATOM 4680 N N . TYR A 1 607 ? -16.566 -14.254 23.536 1.00 85.69 607 TYR A N 1
ATOM 4681 C CA . TYR A 1 607 ? -16.949 -14.456 24.933 1.00 85.69 607 TYR A CA 1
ATOM 4682 C C . TYR A 1 607 ? -17.302 -13.147 25.645 1.00 85.69 607 TYR A C 1
ATOM 4684 O O . TYR A 1 607 ? -17.874 -13.195 26.737 1.00 85.69 607 TYR A O 1
ATOM 4692 N N . THR A 1 608 ? -17.018 -11.988 25.042 1.00 91.06 608 THR A N 1
ATOM 4693 C CA . THR A 1 608 ? -17.285 -10.681 25.653 1.00 91.06 608 THR A CA 1
ATOM 4694 C C . THR A 1 608 ? -18.761 -10.291 25.670 1.00 91.06 608 THR A C 1
ATOM 4696 O O . THR A 1 608 ? -19.119 -9.452 26.490 1.00 91.06 608 THR A O 1
ATOM 4699 N N . TYR A 1 609 ? -19.646 -10.943 24.898 1.00 92.50 609 TYR A N 1
ATOM 4700 C CA . TYR A 1 609 ? -21.094 -10.657 24.935 1.00 92.50 609 TYR A CA 1
ATOM 4701 C C . TYR A 1 609 ? -21.736 -10.937 26.289 1.00 92.50 609 TYR A C 1
ATOM 4703 O O . TYR A 1 609 ? -22.757 -10.342 26.616 1.00 92.50 609 TYR A O 1
ATOM 4711 N N . LYS A 1 610 ? -21.117 -11.796 27.109 1.00 91.50 610 LYS A N 1
ATOM 4712 C CA . LYS A 1 610 ? -21.561 -12.015 28.489 1.00 91.50 610 LYS A CA 1
ATOM 4713 C C . LYS A 1 610 ? -21.428 -10.741 29.332 1.00 91.50 610 LYS A C 1
ATOM 4715 O O . LYS A 1 610 ? -22.226 -10.528 30.234 1.00 91.50 610 LYS A O 1
ATOM 4720 N N . MET A 1 611 ? -20.440 -9.890 29.048 1.00 92.69 611 MET A N 1
ATOM 4721 C CA . MET A 1 611 ? -20.222 -8.641 29.788 1.00 92.69 611 MET A CA 1
ATOM 4722 C C . MET A 1 611 ? -21.159 -7.543 29.285 1.00 92.69 611 MET A C 1
ATOM 4724 O O . MET A 1 611 ? -21.895 -6.962 30.077 1.00 92.69 611 MET A O 1
ATOM 4728 N N . TYR A 1 612 ? -21.175 -7.342 27.967 1.00 92.12 612 TYR A N 1
ATOM 4729 C CA . TYR A 1 612 ? -22.122 -6.527 27.208 1.00 92.12 612 TYR A CA 1
ATOM 4730 C C . TYR A 1 612 ? -22.049 -6.963 25.737 1.00 92.12 612 TYR A C 1
ATOM 4732 O O . TYR A 1 612 ? -20.968 -7.305 25.262 1.00 92.12 612 TYR A O 1
ATOM 4740 N N . TRP A 1 613 ? -23.160 -6.981 24.995 1.00 92.50 613 TRP A N 1
ATOM 4741 C CA . TRP A 1 613 ? -23.172 -7.494 23.614 1.00 92.50 613 TRP A CA 1
ATOM 4742 C C . TRP A 1 613 ? -23.149 -6.422 22.512 1.00 92.50 613 TRP A C 1
ATOM 4744 O O . TRP A 1 613 ? -23.032 -6.772 21.342 1.00 92.50 613 TRP A O 1
ATOM 4754 N N . GLY A 1 614 ? -23.160 -5.129 22.854 1.00 93.81 614 GLY A N 1
ATOM 4755 C CA . GLY A 1 614 ? -23.102 -4.033 21.876 1.00 93.81 614 GLY A CA 1
ATOM 4756 C C . GLY A 1 614 ? -24.468 -3.509 21.415 1.00 93.81 614 GLY A C 1
ATOM 4757 O O . GLY A 1 614 ? -25.458 -4.238 21.425 1.00 93.81 614 GLY A O 1
ATOM 4758 N N . LEU A 1 615 ? -24.486 -2.253 20.948 1.00 95.56 615 LEU A N 1
ATOM 4759 C CA . LEU A 1 615 ? -25.697 -1.552 20.503 1.00 95.56 615 LEU A CA 1
ATOM 4760 C C . LEU A 1 615 ? -26.355 -2.220 19.290 1.00 95.56 615 LEU A C 1
ATOM 4762 O O . LEU A 1 615 ? -27.575 -2.270 19.218 1.00 95.56 615 LEU A O 1
ATOM 4766 N N . ALA A 1 616 ? -25.572 -2.754 18.347 1.00 94.81 616 ALA A N 1
ATOM 4767 C CA . ALA A 1 616 ? -26.116 -3.495 17.208 1.00 94.81 616 ALA A CA 1
ATOM 4768 C C . ALA A 1 616 ? -27.032 -4.646 17.657 1.00 94.81 616 ALA A C 1
ATOM 4770 O O . ALA A 1 616 ? -28.122 -4.802 17.119 1.00 94.81 616 ALA A O 1
ATOM 4771 N N . ASN A 1 617 ? -26.625 -5.414 18.673 1.00 94.25 617 ASN A N 1
ATOM 4772 C CA . ASN A 1 617 ? -27.448 -6.500 19.207 1.00 94.25 617 ASN A CA 1
ATOM 4773 C C . ASN A 1 617 ? -28.642 -5.970 20.010 1.00 94.25 617 ASN A C 1
ATOM 4775 O O . ASN A 1 617 ? -29.719 -6.548 19.913 1.00 94.25 617 ASN A O 1
ATOM 4779 N N . ASP A 1 618 ? -28.485 -4.853 20.733 1.00 94.50 618 ASP A N 1
ATOM 4780 C CA . ASP A 1 618 ? -29.620 -4.171 21.367 1.00 94.50 618 ASP A CA 1
ATOM 4781 C C . ASP A 1 618 ? -30.686 -3.806 20.310 1.00 94.50 618 ASP A C 1
ATOM 4783 O O . ASP A 1 618 ? -31.855 -4.147 20.475 1.00 94.50 618 ASP A O 1
ATOM 4787 N N . LEU A 1 619 ? -30.288 -3.184 19.194 1.00 95.88 619 LEU A N 1
ATOM 4788 C CA . LEU A 1 619 ? -31.185 -2.787 18.097 1.00 95.88 619 LEU A CA 1
ATOM 4789 C C . LEU A 1 619 ? -31.794 -3.984 17.351 1.00 95.88 619 LEU A C 1
ATOM 4791 O O . LEU A 1 619 ? -32.977 -3.972 17.038 1.00 95.88 619 LEU A O 1
ATOM 4795 N N . LEU A 1 620 ? -31.036 -5.050 17.088 1.00 94.50 620 LEU A N 1
ATOM 4796 C CA . LEU A 1 620 ? -31.615 -6.263 16.492 1.00 94.50 620 LEU A CA 1
ATOM 4797 C C . LEU A 1 620 ? -32.669 -6.884 17.420 1.00 94.50 620 LEU A C 1
ATOM 4799 O O . LEU A 1 620 ? -33.735 -7.305 16.972 1.00 94.50 620 LEU A O 1
ATOM 4803 N N . ALA A 1 621 ? -32.410 -6.871 18.726 1.00 93.88 621 ALA A N 1
ATOM 4804 C CA . ALA A 1 621 ? -33.331 -7.382 19.726 1.00 93.88 621 ALA A CA 1
ATOM 4805 C C . ALA A 1 621 ? -34.614 -6.541 19.864 1.00 93.88 621 ALA A C 1
ATOM 4807 O O . ALA A 1 621 ? -35.597 -7.062 20.392 1.00 93.88 621 ALA A O 1
ATOM 4808 N N . THR A 1 622 ? -34.658 -5.281 19.407 1.00 93.12 622 THR A N 1
ATOM 4809 C CA . THR A 1 622 ? -35.920 -4.514 19.353 1.00 93.12 622 THR A CA 1
ATOM 4810 C C . THR A 1 622 ? -36.780 -4.885 18.153 1.00 93.12 622 THR A C 1
ATOM 4812 O O . THR A 1 622 ? -38.004 -4.755 18.228 1.00 93.12 622 THR A O 1
ATOM 4815 N N . ARG A 1 623 ? -36.161 -5.391 17.080 1.00 92.12 623 ARG A N 1
ATOM 4816 C CA . ARG A 1 623 ? -36.833 -5.876 15.870 1.00 92.12 623 ARG A CA 1
ATOM 4817 C C . ARG A 1 623 ? -37.424 -7.275 16.039 1.00 92.12 623 ARG A C 1
ATOM 4819 O O . ARG A 1 623 ? -38.473 -7.579 15.479 1.00 92.12 623 ARG A O 1
ATOM 4826 N N . GLU A 1 624 ? -36.748 -8.148 16.778 1.00 91.56 624 GLU A N 1
ATOM 4827 C CA . GLU A 1 624 ? -37.174 -9.539 16.946 1.00 91.56 624 GLU A CA 1
ATOM 4828 C C . GLU A 1 624 ? -38.413 -9.661 17.844 1.00 91.56 624 GLU A C 1
ATOM 4830 O O . GLU A 1 624 ? -38.369 -9.355 19.031 1.00 91.56 624 GLU A O 1
ATOM 4835 N N . ASN A 1 625 ? -39.517 -10.188 17.308 1.00 91.06 625 ASN A N 1
ATOM 4836 C CA . ASN A 1 625 ? -40.771 -10.358 18.060 1.00 91.06 625 ASN A CA 1
ATOM 4837 C C . ASN A 1 625 ? -40.651 -11.305 19.268 1.00 91.06 625 ASN A C 1
ATOM 4839 O O . ASN A 1 625 ? -41.400 -11.174 20.231 1.00 91.06 625 ASN A O 1
ATOM 4843 N N . SER A 1 626 ? -39.732 -12.274 19.221 1.00 89.75 626 SER A N 1
ATOM 4844 C CA . SER A 1 626 ? -39.471 -13.218 20.317 1.00 89.75 626 SER A CA 1
ATOM 4845 C C . SER A 1 626 ? -38.571 -12.649 21.415 1.00 89.75 626 SER A C 1
ATOM 4847 O O . SER A 1 626 ? -38.412 -13.277 22.461 1.00 89.75 626 SER A O 1
ATOM 4849 N N . SER A 1 627 ? -37.952 -11.492 21.182 1.00 92.81 627 SER A N 1
ATOM 4850 C CA . SER A 1 627 ? -37.045 -10.859 22.132 1.00 92.81 627 SER A CA 1
ATOM 4851 C C . SER A 1 627 ? -37.813 -10.092 23.209 1.00 92.81 627 SER A C 1
ATOM 4853 O O . SER A 1 627 ? -38.828 -9.444 22.952 1.00 92.81 627 SER A O 1
ATOM 4855 N N . LEU A 1 628 ? -37.267 -10.084 24.427 1.00 91.31 628 LEU A N 1
ATOM 4856 C CA . LEU A 1 628 ? -37.784 -9.283 25.544 1.00 91.31 628 LEU A CA 1
ATOM 4857 C C . LEU A 1 628 ? -37.681 -7.766 25.292 1.00 91.31 628 LEU A C 1
ATOM 4859 O O . LEU A 1 628 ? -38.365 -6.986 25.954 1.00 91.31 628 LEU A O 1
ATOM 4863 N N . LEU A 1 629 ? -36.843 -7.346 24.337 1.00 93.50 629 LEU A N 1
ATOM 4864 C CA . LEU A 1 629 ? -36.656 -5.945 23.952 1.00 93.50 629 LEU A CA 1
ATOM 4865 C C . LEU A 1 629 ? -37.562 -5.509 22.788 1.00 93.50 629 LEU A C 1
ATOM 4867 O O . LEU A 1 629 ? -37.499 -4.347 22.385 1.00 93.50 629 LEU A O 1
ATOM 4871 N N . SER A 1 630 ? -38.420 -6.395 22.267 1.00 94.44 630 SER A N 1
ATOM 4872 C CA . SER A 1 630 ? -39.263 -6.110 21.101 1.00 94.44 630 SER A CA 1
ATOM 4873 C C . SER A 1 630 ? -40.102 -4.837 21.280 1.00 94.44 630 SER A C 1
ATOM 4875 O O . SER A 1 630 ? -40.852 -4.696 22.253 1.00 94.44 630 SER A O 1
ATOM 4877 N N . GLY A 1 631 ? -39.950 -3.877 20.360 1.00 92.94 631 GLY A N 1
ATOM 4878 C CA . GLY A 1 631 ? -40.687 -2.606 20.376 1.00 92.94 631 GLY A CA 1
ATOM 4879 C C . GLY A 1 631 ? -40.411 -1.689 21.582 1.00 92.94 631 GLY A C 1
ATOM 4880 O O . GLY A 1 631 ? -41.183 -0.758 21.843 1.00 92.94 631 GLY A O 1
ATOM 4881 N N . LYS A 1 632 ? -39.356 -1.949 22.364 1.00 94.44 632 LYS A N 1
ATOM 4882 C CA . LYS A 1 632 ? -39.008 -1.164 23.557 1.00 94.44 632 LYS A CA 1
ATOM 4883 C C . LYS A 1 632 ? -38.059 -0.009 23.240 1.00 94.44 632 LYS A C 1
ATOM 4885 O O . LYS A 1 632 ? -37.315 -0.036 22.265 1.00 94.44 632 LYS A O 1
ATOM 4890 N N . SER A 1 633 ? -38.070 1.001 24.108 1.00 95.44 633 SER A N 1
ATOM 4891 C CA . SER A 1 633 ? -37.161 2.147 24.043 1.00 95.44 633 SER A CA 1
ATOM 4892 C C . SER A 1 633 ? -35.946 1.967 24.949 1.00 95.44 633 SER A C 1
ATOM 4894 O O . SER A 1 633 ? -36.062 1.450 26.057 1.00 95.44 633 SER A O 1
ATOM 4896 N N . PHE A 1 634 ? -34.788 2.477 24.534 1.00 95.50 634 PHE A N 1
ATOM 4897 C CA . PHE A 1 634 ? -33.594 2.540 25.381 1.00 95.50 634 PHE A CA 1
ATOM 4898 C C . PHE A 1 634 ? -33.501 3.819 26.216 1.00 95.50 634 PHE A C 1
ATOM 4900 O O . PHE A 1 634 ? -32.634 3.921 27.077 1.00 95.50 634 PHE A O 1
ATOM 4907 N N . VAL A 1 635 ? -34.395 4.787 26.010 1.00 95.81 635 VAL A N 1
ATOM 4908 C CA . VAL A 1 635 ? -34.418 6.034 26.779 1.00 95.81 635 VAL A CA 1
ATOM 4909 C C . VAL A 1 635 ? -35.102 5.784 28.120 1.00 95.81 635 VAL A C 1
ATOM 4911 O O . VAL A 1 635 ? -36.285 5.449 28.161 1.00 95.81 635 VAL A O 1
ATOM 4914 N N . ARG A 1 636 ? -34.376 5.979 29.227 1.00 93.88 636 ARG A N 1
ATOM 4915 C CA . ARG A 1 636 ? -34.839 5.655 30.594 1.00 93.88 636 ARG A CA 1
ATOM 4916 C C . ARG A 1 636 ? -36.099 6.409 31.013 1.00 93.88 636 ARG A C 1
ATOM 4918 O O . ARG A 1 636 ? -36.895 5.882 31.777 1.00 93.88 636 ARG A O 1
ATOM 4925 N N . ALA A 1 637 ? -36.280 7.631 30.515 1.00 91.31 637 ALA A N 1
ATOM 4926 C CA . ALA A 1 637 ? -37.456 8.454 30.799 1.00 91.31 637 ALA A CA 1
ATOM 4927 C C . ALA A 1 637 ? -38.696 8.076 29.960 1.00 91.31 637 ALA A C 1
ATOM 4929 O O . ALA A 1 637 ? -39.762 8.663 30.145 1.00 91.31 637 ALA A O 1
ATOM 4930 N N . SER A 1 638 ? -38.572 7.140 29.011 1.00 92.75 638 SER A N 1
ATOM 4931 C CA . SER A 1 638 ? -39.688 6.716 28.165 1.00 92.75 638 SER A CA 1
ATOM 4932 C C . SER A 1 638 ? -40.646 5.781 28.905 1.00 92.75 638 SER A C 1
ATOM 4934 O O . SER A 1 638 ? -40.227 4.945 29.699 1.00 92.75 638 SER A O 1
ATOM 4936 N N . ARG A 1 639 ? -41.939 5.839 28.561 1.00 89.81 639 ARG A N 1
ATOM 4937 C CA . ARG A 1 639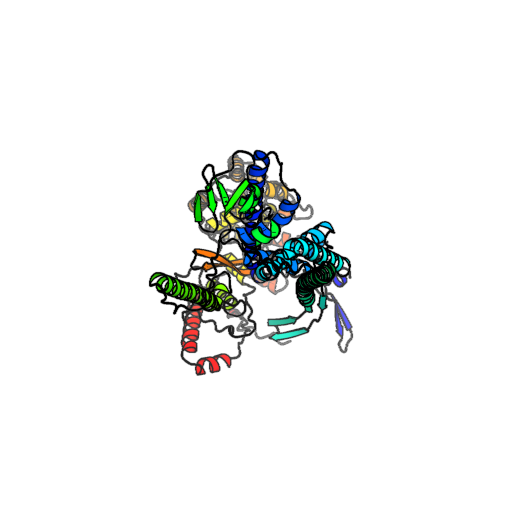 ? -42.980 4.943 29.108 1.00 89.81 639 ARG A CA 1
ATOM 4938 C C . ARG A 1 639 ? -42.785 3.469 28.742 1.00 89.81 639 ARG A C 1
ATOM 4940 O O . ARG A 1 639 ? -43.374 2.603 29.372 1.00 89.81 639 ARG A O 1
ATOM 4947 N N . ASN A 1 640 ? -42.039 3.186 27.676 1.00 91.25 640 ASN A N 1
ATOM 4948 C CA . ASN A 1 640 ? -41.761 1.836 27.182 1.00 91.25 640 ASN A CA 1
ATOM 4949 C C . ASN A 1 640 ? -40.278 1.464 27.340 1.00 91.25 640 ASN A C 1
ATOM 4951 O O . ASN A 1 640 ? -39.733 0.766 26.482 1.00 91.25 640 ASN A O 1
ATOM 4955 N N . TYR A 1 641 ? -39.620 1.952 28.396 1.00 94.81 641 TYR A N 1
ATOM 4956 C CA . TYR A 1 641 ? -38.209 1.676 28.644 1.00 94.81 641 TYR A CA 1
ATOM 4957 C C . TYR A 1 641 ? -37.930 0.167 28.757 1.00 94.81 641 TYR A C 1
ATOM 4959 O O . TYR A 1 641 ? -38.623 -0.576 29.452 1.00 94.81 641 TYR A O 1
ATOM 4967 N N . ALA A 1 642 ? -36.902 -0.299 28.050 1.00 93.88 642 ALA A N 1
ATOM 4968 C CA . ALA A 1 642 ? -36.670 -1.718 27.814 1.00 93.88 642 ALA A CA 1
ATOM 4969 C C . ALA A 1 642 ? -36.230 -2.494 29.062 1.00 93.88 642 ALA A C 1
ATOM 4971 O O . ALA A 1 642 ? -36.525 -3.680 29.182 1.00 93.88 642 ALA A O 1
ATOM 4972 N N . PHE A 1 643 ? -35.573 -1.822 30.012 1.00 93.75 643 PHE A N 1
ATOM 4973 C CA . PHE A 1 643 ? -35.002 -2.452 31.208 1.00 93.75 643 PHE A CA 1
ATOM 4974 C C . PHE A 1 643 ? -35.713 -2.042 32.505 1.00 93.75 643 PHE A C 1
ATOM 4976 O O . PHE A 1 643 ? -35.105 -2.038 33.574 1.00 93.75 643 PHE A O 1
ATOM 4983 N N . GLU A 1 644 ? -36.986 -1.644 32.422 1.00 90.38 644 GLU A N 1
ATOM 4984 C CA . GLU A 1 644 ? -37.790 -1.314 33.606 1.00 90.38 644 GLU A CA 1
ATOM 4985 C C . GLU A 1 644 ? -38.158 -2.578 34.398 1.00 90.38 644 GLU A C 1
ATOM 4987 O O . GLU A 1 644 ? -37.914 -2.655 35.599 1.00 90.38 644 GLU A O 1
ATOM 4992 N N . ASN A 1 645 ? -38.656 -3.605 33.699 1.00 89.06 645 ASN A N 1
ATOM 4993 C CA . ASN A 1 645 ? -39.109 -4.875 34.285 1.00 89.06 645 ASN A CA 1
ATOM 4994 C C . ASN A 1 645 ? -38.234 -6.077 33.894 1.00 89.06 645 ASN A C 1
ATOM 4996 O O . ASN A 1 645 ? -38.585 -7.225 34.160 1.00 89.06 645 ASN A O 1
ATOM 5000 N N . THR A 1 646 ? -37.119 -5.844 33.206 1.00 91.38 646 THR A N 1
ATOM 5001 C CA . THR A 1 646 ? -36.246 -6.902 32.685 1.00 91.38 646 THR A CA 1
ATOM 5002 C C . THR A 1 646 ? -34.795 -6.478 32.831 1.00 91.38 646 THR A C 1
ATOM 5004 O O . THR A 1 646 ? -34.451 -5.325 32.585 1.00 91.38 646 THR A O 1
ATOM 5007 N N . SER A 1 647 ? -33.928 -7.402 33.242 1.00 92.81 647 SER A N 1
ATOM 5008 C CA . SER A 1 647 ? -32.489 -7.147 33.277 1.00 92.81 647 SER A CA 1
ATOM 5009 C C . SER A 1 647 ? -31.833 -7.542 31.960 1.00 92.81 647 SER A C 1
ATOM 5011 O O . SER A 1 647 ? -32.260 -8.475 31.282 1.00 92.81 647 SER A O 1
ATOM 5013 N N . MET A 1 648 ? -30.726 -6.883 31.627 1.00 93.88 648 MET A N 1
ATOM 5014 C CA . MET A 1 648 ? -29.911 -7.279 30.480 1.00 93.88 648 MET A CA 1
ATOM 5015 C C . MET A 1 648 ? -29.452 -8.746 30.563 1.00 93.88 648 MET A C 1
ATOM 5017 O O . MET A 1 648 ? -29.387 -9.444 29.558 1.00 93.88 648 MET A O 1
ATOM 5021 N N . GLU A 1 649 ? -29.194 -9.243 31.774 1.00 93.19 649 GLU A N 1
ATOM 5022 C CA . GLU A 1 649 ? -28.866 -10.647 32.031 1.00 93.19 649 GLU A CA 1
ATOM 5023 C C . GLU A 1 649 ? -29.983 -11.595 31.552 1.00 93.19 649 GLU A C 1
ATOM 5025 O O . GLU A 1 649 ? -29.697 -12.589 30.889 1.00 93.19 649 GLU A O 1
ATOM 5030 N N . GLN A 1 650 ? -31.257 -11.270 31.806 1.00 93.19 650 GLN A N 1
ATOM 5031 C CA . GLN A 1 650 ? -32.397 -12.062 31.322 1.00 93.19 650 GLN A CA 1
ATOM 5032 C C . GLN A 1 650 ? -32.522 -12.029 29.797 1.00 93.19 650 GLN A C 1
ATOM 5034 O O . GLN A 1 650 ? -32.837 -13.053 29.191 1.00 93.19 650 GLN A O 1
ATOM 5039 N N . VAL A 1 651 ? -32.233 -10.884 29.173 1.00 94.06 651 VAL A N 1
ATOM 5040 C CA . VAL A 1 651 ? -32.194 -10.760 27.708 1.00 94.06 651 VAL A CA 1
ATOM 5041 C C . VAL A 1 651 ? -31.118 -11.678 27.124 1.00 94.06 651 VAL A C 1
ATOM 5043 O O . VAL A 1 651 ? -31.391 -12.425 26.188 1.00 94.06 651 VAL A O 1
ATOM 5046 N N . LEU A 1 652 ? -29.919 -11.696 27.716 1.00 93.62 652 LEU A N 1
ATOM 5047 C CA . LEU A 1 652 ? -28.823 -12.571 27.285 1.00 93.62 652 LEU A CA 1
ATOM 5048 C C . LEU A 1 652 ? -29.154 -14.061 27.447 1.00 93.62 652 LEU A C 1
ATOM 5050 O O . LEU A 1 652 ? -28.740 -14.865 26.610 1.00 93.62 652 LEU A O 1
ATOM 5054 N N . VAL A 1 653 ? -29.891 -14.433 28.500 1.00 93.56 653 VAL A N 1
ATOM 5055 C CA . VAL A 1 653 ? -30.390 -15.805 28.686 1.00 93.56 653 VAL A CA 1
ATOM 5056 C C . VAL A 1 653 ? -31.422 -16.156 27.613 1.00 93.56 653 VAL A C 1
ATOM 5058 O O . VAL A 1 653 ? -31.298 -17.202 26.980 1.00 93.56 653 VAL A O 1
ATOM 5061 N N . GLY A 1 654 ? -32.395 -15.275 27.357 1.00 90.81 654 GLY A N 1
ATOM 5062 C CA . GLY A 1 654 ? -33.422 -15.479 26.328 1.00 90.81 654 GLY A CA 1
ATOM 5063 C C . GLY A 1 654 ? -32.847 -15.602 24.915 1.00 90.81 654 GLY A C 1
ATOM 5064 O O . GLY A 1 654 ? -33.323 -16.408 24.123 1.00 90.81 654 GLY A O 1
ATOM 5065 N N . ALA A 1 655 ? -31.771 -14.869 24.629 1.00 90.31 655 ALA A N 1
ATOM 5066 C CA . ALA A 1 655 ? -31.051 -14.931 23.360 1.00 90.31 655 ALA A CA 1
ATOM 5067 C C . ALA A 1 655 ? -30.030 -16.087 23.265 1.00 90.31 655 ALA A C 1
ATOM 5069 O O . ALA A 1 655 ? -29.344 -16.222 22.254 1.00 90.31 655 ALA A O 1
ATOM 5070 N N . GLY A 1 656 ? -29.882 -16.911 24.309 1.00 89.56 656 GLY A N 1
ATOM 5071 C CA . GLY A 1 656 ? -28.997 -18.082 24.301 1.00 89.56 656 GLY A CA 1
ATOM 5072 C C . GLY A 1 656 ? -27.501 -17.789 24.488 1.00 89.56 656 GLY A C 1
ATOM 5073 O O . GLY A 1 656 ? -26.677 -18.692 24.348 1.00 89.56 656 GLY A O 1
ATOM 5074 N N . TYR A 1 657 ? -27.116 -16.560 24.846 1.00 88.81 657 TYR A N 1
ATOM 5075 C CA . TYR A 1 657 ? -25.715 -16.197 25.123 1.00 88.81 657 TYR A CA 1
ATOM 5076 C C . TYR A 1 657 ? -25.277 -16.494 26.566 1.00 88.81 657 TYR A C 1
ATOM 5078 O O . TYR A 1 657 ? -24.079 -16.446 26.882 1.00 88.81 657 TYR A O 1
ATOM 5086 N N . MET A 1 658 ? -26.233 -16.809 27.442 1.00 89.62 658 MET A N 1
ATOM 5087 C CA . MET A 1 658 ? -26.010 -17.117 28.849 1.00 89.62 658 MET A CA 1
ATOM 5088 C C . MET A 1 658 ? -26.879 -18.301 29.296 1.00 89.62 658 MET A C 1
ATOM 5090 O O . MET A 1 658 ? -28.059 -18.341 28.954 1.00 89.62 658 MET A O 1
ATOM 5094 N N . PRO A 1 659 ? -26.342 -19.269 30.061 1.00 89.44 659 PRO A N 1
ATOM 5095 C CA . PRO A 1 659 ? -27.174 -20.313 30.649 1.00 89.44 659 PRO A CA 1
ATOM 5096 C C . PRO A 1 659 ? -28.103 -19.728 31.720 1.00 89.44 659 PRO A C 1
ATOM 5098 O O . PRO A 1 659 ? -27.709 -18.835 32.468 1.00 89.44 659 PRO A O 1
ATOM 5101 N N . SER A 1 660 ? -29.314 -20.276 31.839 1.00 87.19 660 SER A N 1
ATOM 5102 C CA . SER A 1 660 ? -30.274 -19.896 32.887 1.00 87.19 660 SER A CA 1
ATOM 5103 C C . SER A 1 660 ? -29.793 -20.256 34.299 1.00 87.19 660 SER A C 1
ATOM 5105 O O . SER A 1 660 ? -30.153 -19.586 35.265 1.00 87.19 660 SER A O 1
ATOM 5107 N N . VAL A 1 661 ? -28.950 -21.287 34.421 1.00 90.00 661 VAL A N 1
ATOM 5108 C CA . VAL A 1 661 ? -28.289 -21.686 35.668 1.00 90.00 661 VAL A CA 1
ATOM 5109 C C . VAL A 1 661 ? -26.803 -21.359 35.569 1.00 90.00 661 VAL A C 1
ATOM 5111 O O . VAL A 1 661 ? -26.074 -21.927 34.753 1.00 90.00 661 VAL A O 1
ATOM 5114 N N . LEU A 1 662 ? -26.340 -20.437 36.413 1.00 89.75 662 LEU A N 1
ATOM 5115 C CA . LEU A 1 662 ? -24.940 -20.021 36.442 1.00 89.75 662 LEU A CA 1
ATOM 5116 C C . LEU A 1 662 ? -24.082 -21.061 37.170 1.00 89.75 662 LEU A C 1
ATOM 5118 O O . LEU A 1 662 ? -24.331 -21.396 38.327 1.00 89.75 662 LEU A O 1
ATOM 5122 N N . GLY A 1 663 ? -23.019 -21.529 36.515 1.00 89.00 663 GLY A N 1
ATOM 5123 C CA . GLY A 1 663 ? -21.987 -22.332 37.174 1.00 89.00 663 GLY A CA 1
ATOM 5124 C C . GLY A 1 663 ? -21.226 -21.528 38.238 1.00 89.00 663 GLY A C 1
ATOM 5125 O O . GLY A 1 663 ? -21.227 -20.295 38.217 1.00 89.00 663 GLY A O 1
ATOM 5126 N N . ARG A 1 664 ? -20.511 -22.221 39.139 1.00 88.81 664 ARG A N 1
ATOM 5127 C CA . ARG A 1 664 ? -19.813 -21.620 40.297 1.00 88.81 664 ARG A CA 1
ATOM 5128 C C . ARG A 1 664 ? -18.973 -20.388 39.929 1.00 88.81 664 ARG A C 1
ATOM 5130 O O . ARG A 1 664 ? -19.106 -19.355 40.570 1.00 88.81 664 ARG A O 1
ATOM 5137 N N . ASN A 1 665 ? -18.176 -20.462 38.862 1.00 85.75 665 ASN A N 1
ATOM 5138 C CA . ASN A 1 665 ? -17.299 -19.357 38.448 1.00 85.75 665 ASN A CA 1
ATOM 5139 C C . ASN A 1 665 ? -18.080 -18.111 37.996 1.00 85.75 665 ASN A C 1
ATOM 5141 O O . ASN A 1 665 ? -17.725 -16.993 38.360 1.00 85.75 665 ASN A O 1
ATOM 5145 N N . MET A 1 666 ? -19.157 -18.294 37.225 1.00 88.44 666 MET A N 1
ATOM 5146 C CA . MET A 1 666 ? -20.000 -17.183 36.769 1.00 88.44 666 MET A CA 1
ATOM 5147 C C . MET A 1 666 ? -20.815 -16.592 37.920 1.00 88.44 666 MET A C 1
ATOM 5149 O O . MET A 1 666 ? -20.969 -15.377 37.986 1.00 88.44 666 MET A O 1
ATOM 5153 N N . ALA A 1 667 ? -21.280 -17.428 38.853 1.00 90.50 667 ALA A N 1
ATOM 5154 C CA . ALA A 1 667 ? -21.972 -16.979 40.056 1.00 90.50 667 ALA A CA 1
ATOM 5155 C C . ALA A 1 667 ? -21.062 -16.116 40.949 1.00 90.50 667 ALA A C 1
ATOM 5157 O O . ALA A 1 667 ? -21.473 -15.037 41.376 1.00 90.50 667 ALA A O 1
ATOM 5158 N N . THR A 1 668 ? -19.808 -16.532 41.166 1.00 90.31 668 THR A N 1
ATOM 5159 C CA . THR A 1 668 ? -18.820 -15.730 41.904 1.00 90.31 668 THR A CA 1
ATOM 5160 C C . THR A 1 668 ? -18.548 -14.406 41.196 1.00 90.31 668 THR A C 1
ATOM 5162 O O . THR A 1 668 ? -18.607 -13.352 41.825 1.00 90.31 668 THR A O 1
ATOM 5165 N N . LEU A 1 669 ? -18.325 -14.426 39.878 1.00 89.31 669 LEU A N 1
ATOM 5166 C CA . LEU A 1 669 ? -18.097 -13.200 39.111 1.00 89.31 669 LEU A CA 1
ATOM 5167 C C . LEU A 1 669 ? -19.283 -12.234 39.227 1.00 89.31 669 LEU A C 1
ATOM 5169 O O . LEU A 1 669 ? -19.085 -11.053 39.500 1.00 89.31 669 LEU A O 1
ATOM 5173 N N . ARG A 1 670 ? -20.509 -12.753 39.105 1.00 91.00 670 ARG A N 1
ATOM 5174 C CA . ARG A 1 670 ? -21.748 -11.989 39.274 1.00 91.00 670 ARG A CA 1
ATOM 5175 C C . ARG A 1 670 ? -21.886 -11.391 40.672 1.00 91.00 670 ARG A C 1
ATOM 5177 O O . ARG A 1 670 ? -22.338 -10.260 40.802 1.00 91.00 670 ARG A O 1
ATOM 5184 N N . SER A 1 671 ? -21.482 -12.112 41.720 1.00 91.50 671 SER A N 1
ATOM 5185 C CA . SER A 1 671 ? -21.513 -11.577 43.092 1.00 91.50 671 SER A CA 1
ATOM 5186 C C . SER A 1 671 ? -20.524 -10.430 43.323 1.00 91.50 671 SER A C 1
ATOM 5188 O O . SER A 1 671 ? -20.782 -9.575 44.162 1.00 91.50 671 SER A O 1
ATOM 5190 N N . ILE A 1 672 ? -19.417 -10.395 42.571 1.00 90.69 672 ILE A N 1
ATOM 5191 C CA . ILE A 1 672 ? -18.369 -9.376 42.711 1.00 90.69 672 ILE A CA 1
ATOM 5192 C C . ILE A 1 672 ? -18.654 -8.163 41.815 1.00 90.69 672 ILE A C 1
ATOM 5194 O O . ILE A 1 672 ? -18.527 -7.027 42.260 1.00 90.69 672 ILE A O 1
ATOM 5198 N N . LEU A 1 673 ? -19.017 -8.393 40.549 1.00 90.12 673 LEU A N 1
ATOM 5199 C CA . LEU A 1 673 ? -19.145 -7.342 39.529 1.00 90.12 673 LEU A CA 1
ATOM 5200 C C . LEU A 1 673 ? -20.592 -6.911 39.252 1.00 90.12 673 LEU A C 1
ATOM 5202 O O . LEU A 1 673 ? -20.811 -5.886 38.605 1.00 90.12 673 LEU A O 1
ATOM 5206 N N . GLY A 1 674 ? -21.575 -7.669 39.736 1.00 90.19 674 GLY A N 1
ATOM 5207 C CA . GLY A 1 674 ? -22.988 -7.458 39.443 1.00 90.19 674 GLY A CA 1
ATOM 5208 C C . GLY A 1 674 ? -23.492 -8.279 38.246 1.00 90.19 674 GLY A C 1
ATOM 5209 O O . GLY A 1 674 ? -22.807 -9.187 37.770 1.00 90.19 674 GLY A O 1
ATOM 5210 N N . PRO A 1 675 ? -24.723 -8.004 37.778 1.00 91.88 675 PRO A N 1
ATOM 5211 C CA . PRO A 1 675 ? -25.366 -8.783 36.726 1.00 91.88 675 PRO A CA 1
ATOM 5212 C C . PRO A 1 675 ? -24.630 -8.665 35.388 1.00 91.88 675 PRO A C 1
ATOM 5214 O O . PRO A 1 675 ? -24.137 -7.598 35.007 1.00 91.88 675 PRO A O 1
ATOM 5217 N N . PHE A 1 676 ? -24.608 -9.772 34.652 1.00 93.50 676 PHE A N 1
ATOM 5218 C CA . PHE A 1 676 ? -24.081 -9.826 33.295 1.00 93.50 676 PHE A CA 1
ATOM 5219 C C . PHE A 1 676 ? -24.884 -8.940 32.328 1.00 93.50 676 PHE A C 1
ATOM 5221 O O . PHE A 1 676 ? -26.043 -8.604 32.570 1.00 93.50 676 PHE A O 1
ATOM 5228 N N . GLY A 1 677 ? -24.253 -8.520 31.231 1.00 92.25 677 GLY A N 1
ATOM 5229 C CA . GLY A 1 677 ? -24.823 -7.557 30.282 1.00 92.25 677 GLY A CA 1
ATOM 5230 C C . GLY A 1 677 ? -24.683 -6.082 30.691 1.00 92.25 677 GLY A C 1
ATOM 5231 O O . GLY A 1 677 ? -24.842 -5.194 29.853 1.00 92.25 677 GLY A O 1
ATOM 5232 N N . SER A 1 678 ? -24.342 -5.797 31.950 1.00 92.88 678 SER A N 1
ATOM 5233 C CA . SER A 1 678 ? -24.055 -4.444 32.451 1.00 92.88 678 SER A CA 1
ATOM 5234 C C . SER A 1 678 ? -22.618 -4.295 32.969 1.00 92.88 678 SER A C 1
ATOM 5236 O O . SER A 1 678 ? -22.351 -3.379 33.751 1.00 92.88 678 SER A O 1
ATOM 5238 N N . ILE A 1 679 ? -21.701 -5.183 32.572 1.00 93.00 679 ILE A N 1
ATOM 5239 C CA . ILE A 1 679 ? -20.294 -5.166 32.998 1.00 93.00 679 ILE A CA 1
ATOM 5240 C C . ILE A 1 679 ? -19.469 -4.432 31.940 1.00 93.00 679 ILE A C 1
ATOM 5242 O O . ILE A 1 679 ? -19.450 -4.832 30.779 1.00 93.00 679 ILE A O 1
ATOM 5246 N N . ASP A 1 680 ? -18.770 -3.374 32.353 1.00 90.31 680 ASP A N 1
ATOM 5247 C CA . ASP A 1 680 ? -17.930 -2.579 31.458 1.00 90.31 680 ASP A CA 1
ATOM 5248 C C . ASP A 1 680 ? -16.503 -3.144 31.422 1.00 90.31 680 ASP A C 1
ATOM 5250 O O . ASP A 1 680 ? -15.863 -3.296 32.464 1.00 90.31 680 ASP A O 1
ATOM 5254 N N . VAL A 1 681 ? -15.991 -3.445 30.226 1.00 89.50 681 VAL A N 1
ATOM 5255 C CA . VAL A 1 681 ? -14.626 -3.967 30.037 1.00 89.50 681 VAL A CA 1
ATOM 5256 C C . VAL A 1 681 ? -13.786 -2.944 29.286 1.00 89.50 681 VAL A C 1
ATOM 5258 O O . VAL A 1 681 ? -14.205 -2.430 28.253 1.00 89.50 681 VAL A O 1
ATOM 5261 N N . ARG A 1 682 ? -12.580 -2.649 29.779 1.00 86.69 682 ARG A N 1
ATOM 5262 C CA . ARG A 1 682 ? -11.672 -1.662 29.178 1.00 86.69 682 ARG A CA 1
ATOM 5263 C C . ARG A 1 682 ? -10.279 -2.245 28.980 1.00 86.69 682 ARG A C 1
ATOM 5265 O O . ARG A 1 682 ? -9.782 -2.976 29.835 1.00 86.69 682 ARG A O 1
ATOM 5272 N N . GLY A 1 683 ? -9.652 -1.897 27.858 1.00 83.19 683 GLY A N 1
ATOM 5273 C CA . GLY A 1 683 ? -8.245 -2.191 27.614 1.00 83.19 683 GLY A CA 1
ATOM 5274 C C . GLY A 1 683 ? -7.368 -1.293 28.481 1.00 83.19 683 GLY A C 1
ATOM 5275 O O . GLY A 1 683 ? -7.560 -0.079 28.509 1.00 83.19 683 GLY A O 1
ATOM 5276 N N . VAL A 1 684 ? -6.413 -1.879 29.200 1.00 82.62 684 VAL A N 1
ATOM 5277 C CA . VAL A 1 684 ? -5.409 -1.115 29.950 1.00 82.62 684 VAL A CA 1
ATOM 5278 C C . VAL A 1 684 ? -4.123 -1.094 29.119 1.00 82.62 684 VAL A C 1
ATOM 5280 O O . VAL A 1 684 ? -3.573 -2.166 28.852 1.00 82.62 684 VAL A O 1
ATOM 5283 N N . PRO A 1 685 ? -3.641 0.081 28.672 1.00 80.19 685 PRO A N 1
ATOM 5284 C CA . PRO A 1 685 ? -2.410 0.164 27.896 1.00 80.19 685 PRO A CA 1
ATOM 5285 C C . PRO A 1 685 ? -1.189 -0.174 28.760 1.00 80.19 685 PRO A C 1
ATOM 5287 O O . PRO A 1 685 ? -1.211 -0.038 29.985 1.00 80.19 685 PRO A O 1
ATOM 5290 N N . CYS A 1 686 ? -0.091 -0.575 28.114 1.00 82.56 686 CYS A N 1
ATOM 5291 C CA . CYS A 1 686 ? 1.169 -0.824 28.810 1.00 82.56 686 CYS A CA 1
ATOM 5292 C C . CYS A 1 686 ? 1.654 0.461 29.518 1.00 82.56 686 CYS A C 1
ATOM 5294 O O . CYS A 1 686 ? 1.772 1.507 28.858 1.00 82.56 686 CYS A O 1
ATOM 5296 N N . PRO A 1 687 ? 1.954 0.414 30.833 1.00 87.44 687 PRO A N 1
ATOM 5297 C CA . PRO A 1 687 ? 2.414 1.583 31.569 1.00 87.44 687 PRO A CA 1
ATOM 5298 C C . PRO A 1 687 ? 3.640 2.234 30.905 1.00 87.44 687 PRO A C 1
ATOM 5300 O O . PRO A 1 687 ? 4.583 1.526 30.536 1.00 87.44 687 PRO A O 1
ATOM 5303 N N . PRO A 1 688 ? 3.683 3.575 30.775 1.00 86.38 688 PRO A N 1
ATOM 5304 C CA . PRO A 1 688 ? 4.821 4.270 30.170 1.00 86.38 688 PRO A CA 1
ATOM 5305 C C . PRO A 1 688 ? 6.163 3.949 30.839 1.00 86.38 688 PRO A C 1
ATOM 5307 O O . PRO A 1 688 ? 7.175 3.855 30.154 1.00 86.38 688 PRO A O 1
ATOM 5310 N N . SER A 1 689 ? 6.173 3.713 32.155 1.00 90.25 689 SER A N 1
ATOM 5311 C CA . SER A 1 689 ? 7.373 3.327 32.908 1.00 90.25 689 SER A CA 1
ATOM 5312 C C . SER A 1 689 ? 7.950 1.980 32.467 1.00 90.25 689 SER A C 1
ATOM 5314 O O . SER A 1 689 ? 9.165 1.844 32.364 1.00 90.25 689 SER A O 1
ATOM 5316 N N . VAL A 1 690 ? 7.096 0.999 32.157 1.00 89.06 690 VAL A N 1
ATOM 5317 C CA . VAL A 1 690 ? 7.521 -0.323 31.669 1.00 89.06 690 VAL A CA 1
ATOM 5318 C C . VAL A 1 690 ? 8.065 -0.212 30.247 1.00 89.06 690 VAL A C 1
ATOM 5320 O O . VAL A 1 690 ? 9.116 -0.777 29.956 1.00 89.06 690 VAL A O 1
ATOM 5323 N N . ARG A 1 691 ? 7.405 0.571 29.380 1.00 87.75 691 ARG A N 1
ATOM 5324 C CA . ARG A 1 691 ? 7.910 0.860 28.025 1.00 87.75 691 ARG A CA 1
ATOM 5325 C C . ARG A 1 691 ? 9.265 1.566 28.059 1.00 87.75 691 ARG A C 1
ATOM 5327 O O . ARG A 1 691 ? 10.169 1.179 27.325 1.00 87.75 691 ARG A O 1
ATOM 5334 N N . ALA A 1 692 ? 9.423 2.555 28.940 1.00 89.75 692 ALA A N 1
ATOM 5335 C CA . ALA A 1 692 ? 10.682 3.266 29.130 1.00 89.75 692 ALA A CA 1
ATOM 5336 C C . ALA A 1 692 ? 11.789 2.338 29.647 1.00 89.75 692 ALA A C 1
ATOM 5338 O O . ALA A 1 692 ? 12.888 2.353 29.102 1.00 89.75 692 ALA A O 1
ATOM 5339 N N . LEU A 1 693 ? 11.496 1.491 30.643 1.00 92.19 693 LEU A N 1
ATOM 5340 C CA . LEU A 1 693 ? 12.447 0.501 31.152 1.00 92.19 693 LEU A CA 1
ATOM 5341 C C . LEU A 1 693 ? 12.890 -0.465 30.049 1.00 92.19 693 LEU A C 1
ATOM 5343 O O . LEU A 1 693 ? 14.086 -0.674 29.875 1.00 92.19 693 LEU A O 1
ATOM 5347 N N . PHE A 1 694 ? 11.944 -1.019 29.288 1.00 89.75 694 PHE A N 1
ATOM 5348 C CA . PHE A 1 694 ? 12.244 -1.928 28.183 1.00 89.75 694 PHE A CA 1
ATOM 5349 C C . PHE A 1 694 ? 13.122 -1.260 27.117 1.00 89.75 694 PHE A C 1
ATOM 5351 O O . PHE A 1 694 ? 14.120 -1.840 26.695 1.00 89.75 694 PHE A O 1
ATOM 5358 N N . ASN A 1 695 ? 12.800 -0.021 26.729 1.00 89.19 695 ASN A N 1
ATOM 5359 C CA . ASN A 1 695 ? 13.606 0.738 25.775 1.00 89.19 695 ASN A CA 1
ATOM 5360 C C . ASN A 1 695 ? 15.039 0.962 26.291 1.00 89.19 695 ASN A C 1
ATOM 5362 O O . ASN A 1 695 ? 16.000 0.683 25.580 1.00 89.19 695 ASN A O 1
ATOM 5366 N N . SER A 1 696 ? 15.190 1.394 27.548 1.00 91.31 696 SER A N 1
ATOM 5367 C CA . SER A 1 696 ? 16.502 1.605 28.172 1.00 91.31 696 SER A CA 1
ATOM 5368 C C . SER A 1 696 ? 17.319 0.316 28.256 1.00 91.31 696 SER A C 1
ATOM 5370 O O . SER A 1 696 ? 18.510 0.324 27.956 1.00 91.31 696 SER A O 1
ATOM 5372 N N . VAL A 1 697 ? 16.694 -0.804 28.631 1.00 90.69 697 VAL A N 1
ATOM 5373 C CA . VAL A 1 697 ? 17.369 -2.109 28.689 1.00 90.69 697 VAL A CA 1
ATOM 5374 C C . VAL A 1 697 ? 17.829 -2.538 27.299 1.00 90.69 697 VAL A C 1
ATOM 5376 O O . VAL A 1 697 ? 18.989 -2.917 27.154 1.00 90.69 697 VAL A O 1
ATOM 5379 N N . ASN A 1 698 ? 16.984 -2.414 26.271 1.00 89.00 698 ASN A N 1
ATOM 5380 C CA . ASN A 1 698 ? 17.375 -2.742 24.899 1.00 89.00 698 ASN A CA 1
ATOM 5381 C C . ASN A 1 698 ? 18.561 -1.899 24.427 1.00 89.00 698 ASN A C 1
ATOM 5383 O O . ASN A 1 698 ? 19.520 -2.456 23.905 1.00 89.00 698 ASN A O 1
ATOM 5387 N N . GLN A 1 699 ? 18.543 -0.587 24.674 1.00 89.94 699 GLN A N 1
ATOM 5388 C CA . GLN A 1 699 ? 19.651 0.302 24.314 1.00 89.94 699 GLN A CA 1
ATOM 5389 C C . GLN A 1 699 ? 20.956 -0.051 25.042 1.00 89.94 699 GLN A C 1
ATOM 5391 O O . GLN A 1 699 ? 22.035 0.004 24.450 1.00 89.94 699 GLN A O 1
ATOM 5396 N N . ILE A 1 700 ? 20.884 -0.430 26.322 1.00 91.19 700 ILE A N 1
ATOM 5397 C CA . ILE A 1 700 ? 22.057 -0.887 27.081 1.00 91.19 700 ILE A CA 1
ATOM 5398 C C . ILE A 1 700 ? 22.591 -2.190 26.484 1.00 91.19 700 ILE A C 1
ATOM 5400 O O . ILE A 1 700 ? 23.793 -2.302 26.252 1.00 91.19 700 ILE A O 1
ATOM 5404 N N . VAL A 1 701 ? 21.711 -3.156 26.207 1.00 90.06 701 VAL A N 1
ATOM 5405 C CA . VAL A 1 701 ? 22.087 -4.449 25.627 1.00 90.06 701 VAL A CA 1
ATOM 5406 C C . VAL A 1 701 ? 22.755 -4.249 24.271 1.00 90.06 701 VAL A C 1
ATOM 5408 O O . VAL A 1 701 ? 23.873 -4.720 24.085 1.00 90.06 701 VAL A O 1
ATOM 5411 N N . THR A 1 702 ? 22.153 -3.496 23.350 1.00 90.12 702 THR A N 1
ATOM 5412 C CA . THR A 1 702 ? 22.740 -3.253 22.021 1.00 90.12 702 THR A CA 1
ATOM 5413 C C . THR A 1 702 ? 24.086 -2.536 22.119 1.00 90.12 702 THR A C 1
ATOM 5415 O O . THR A 1 702 ? 25.031 -2.902 21.422 1.00 90.12 702 THR A O 1
ATOM 5418 N N . THR A 1 703 ? 24.221 -1.591 23.055 1.00 91.19 703 THR A N 1
ATOM 5419 C CA . THR A 1 703 ? 25.489 -0.899 23.330 1.00 91.19 703 THR A CA 1
ATOM 5420 C C . THR A 1 703 ? 26.569 -1.846 23.845 1.00 91.19 703 THR A C 1
ATOM 5422 O O . THR A 1 703 ? 27.721 -1.728 23.436 1.00 91.19 703 THR A O 1
ATOM 5425 N N . VAL A 1 704 ? 26.231 -2.788 24.729 1.00 89.94 704 VAL A N 1
ATOM 5426 C CA . VAL A 1 704 ? 27.179 -3.796 25.231 1.00 89.94 704 VAL A CA 1
ATOM 5427 C C . VAL A 1 704 ? 27.576 -4.765 24.118 1.00 89.94 704 VAL A C 1
ATOM 5429 O O . VAL A 1 704 ? 28.763 -5.038 23.949 1.00 89.94 704 VAL A O 1
ATOM 5432 N N . LEU A 1 705 ? 26.614 -5.235 23.321 1.00 88.62 705 LEU A N 1
ATOM 5433 C CA . LEU A 1 705 ? 26.861 -6.171 22.222 1.00 88.62 705 LEU A CA 1
ATOM 5434 C C . LEU A 1 705 ? 27.690 -5.556 21.091 1.00 88.62 705 LEU A C 1
ATOM 5436 O O . LEU A 1 705 ? 28.426 -6.270 20.418 1.00 88.62 705 LEU A O 1
ATOM 5440 N N . ALA A 1 706 ? 27.617 -4.243 20.883 1.00 87.25 706 ALA A N 1
ATOM 5441 C CA . ALA A 1 706 ? 28.426 -3.565 19.875 1.00 87.25 706 ALA A CA 1
ATOM 5442 C C . ALA A 1 706 ? 29.913 -3.429 20.250 1.00 87.25 706 ALA A C 1
ATOM 5444 O O . ALA A 1 706 ? 30.713 -3.108 19.376 1.00 87.25 706 ALA A O 1
ATOM 5445 N N . ARG A 1 707 ? 30.298 -3.657 21.518 1.00 88.06 707 ARG A N 1
ATOM 5446 C CA . ARG A 1 707 ? 31.685 -3.464 21.982 1.00 88.06 707 ARG A CA 1
ATOM 5447 C C . ARG A 1 707 ? 32.648 -4.550 21.512 1.00 88.06 707 ARG A C 1
ATOM 5449 O O . ARG A 1 707 ? 33.777 -4.222 21.170 1.00 88.06 707 ARG A O 1
ATOM 5456 N N . ASP A 1 708 ? 32.232 -5.814 21.565 1.00 86.31 708 ASP A N 1
ATOM 5457 C CA . ASP A 1 708 ? 33.103 -6.966 21.307 1.00 86.31 708 ASP A CA 1
ATOM 5458 C C . ASP A 1 708 ? 32.294 -8.199 20.867 1.00 86.31 708 ASP A C 1
ATOM 5460 O O . ASP A 1 708 ? 31.161 -8.417 21.307 1.00 86.31 708 ASP A O 1
ATOM 5464 N N . ASP A 1 709 ? 32.900 -9.033 20.028 1.00 85.06 709 ASP A N 1
ATOM 5465 C CA . ASP A 1 709 ? 32.315 -10.254 19.478 1.00 85.06 709 ASP A CA 1
ATOM 5466 C C . ASP A 1 709 ? 32.134 -11.350 20.537 1.00 85.06 709 ASP A C 1
ATOM 5468 O O . ASP A 1 709 ? 31.201 -12.149 20.432 1.00 85.06 709 ASP A O 1
ATOM 5472 N N . VAL A 1 710 ? 32.931 -11.346 21.615 1.00 87.88 710 VAL A N 1
ATOM 5473 C CA . VAL A 1 710 ? 32.748 -12.271 22.751 1.00 87.88 710 VAL A CA 1
ATOM 5474 C C . VAL A 1 710 ? 31.377 -12.076 23.407 1.00 87.88 710 VAL A C 1
ATOM 5476 O O . VAL A 1 710 ? 30.684 -13.047 23.717 1.00 87.88 710 VAL A O 1
ATOM 5479 N N . HIS A 1 711 ? 30.941 -10.825 23.579 1.00 85.56 711 HIS A N 1
ATOM 5480 C CA . HIS A 1 711 ? 29.630 -10.523 24.159 1.00 85.56 711 HIS A CA 1
ATOM 5481 C C . HIS A 1 711 ? 28.494 -10.946 23.224 1.00 85.56 711 HIS A C 1
ATOM 5483 O O . HIS A 1 711 ? 27.491 -11.480 23.696 1.00 85.56 711 HIS A O 1
ATOM 5489 N N . LYS A 1 712 ? 28.665 -10.772 21.906 1.00 82.81 712 LYS A N 1
ATOM 5490 C CA . LYS A 1 712 ? 27.704 -11.250 20.899 1.00 82.81 712 LYS A CA 1
ATOM 5491 C C . LYS A 1 712 ? 27.554 -12.769 20.943 1.00 82.81 712 LYS A C 1
ATOM 5493 O O . LYS A 1 712 ? 26.428 -13.260 20.948 1.00 82.81 712 LYS A O 1
ATOM 5498 N N . TYR A 1 713 ? 28.670 -13.495 21.020 1.00 83.44 713 TYR A N 1
ATOM 5499 C CA . TYR A 1 713 ? 28.678 -14.956 21.110 1.00 83.44 713 TYR A CA 1
ATOM 5500 C C . TYR A 1 713 ? 28.018 -15.461 22.400 1.00 83.44 713 TYR A C 1
ATOM 5502 O O . TYR A 1 713 ? 27.180 -16.357 22.372 1.00 83.44 713 TYR A O 1
ATOM 5510 N N . ASN A 1 714 ? 28.336 -14.851 23.543 1.00 86.31 714 ASN A N 1
ATOM 5511 C CA . ASN A 1 714 ? 27.725 -15.241 24.813 1.00 86.31 714 ASN A CA 1
ATOM 5512 C C . ASN A 1 714 ? 26.223 -14.927 24.853 1.00 86.31 714 ASN A C 1
ATOM 5514 O O . ASN A 1 714 ? 25.455 -15.689 25.435 1.00 86.31 714 ASN A O 1
ATOM 5518 N N . TYR A 1 715 ? 25.791 -13.829 24.228 1.00 83.50 715 TYR A N 1
ATOM 5519 C CA . TYR A 1 715 ? 24.376 -13.474 24.143 1.00 83.50 715 TYR A CA 1
ATOM 5520 C C . TYR A 1 715 ? 23.590 -14.431 23.244 1.00 83.50 715 TYR A C 1
ATOM 5522 O O . TYR A 1 715 ? 22.489 -14.831 23.612 1.00 83.50 715 TYR A O 1
ATOM 5530 N N . SER A 1 716 ? 24.151 -14.855 22.106 1.00 78.31 716 SER A N 1
ATOM 5531 C CA . SER A 1 716 ? 23.486 -15.826 21.225 1.00 78.31 716 SER A CA 1
ATOM 5532 C C . SER A 1 716 ? 23.358 -17.221 21.849 1.00 78.31 716 SER A C 1
ATOM 5534 O O . SER A 1 716 ? 22.480 -17.984 21.451 1.00 78.31 716 SER A O 1
ATOM 5536 N N . ALA A 1 717 ? 24.179 -17.545 22.853 1.00 81.69 717 ALA A N 1
ATOM 5537 C CA . ALA A 1 717 ? 24.061 -18.773 23.637 1.00 81.69 717 ALA A CA 1
ATOM 5538 C C . ALA A 1 717 ? 22.893 -18.754 24.648 1.00 81.69 717 ALA A C 1
ATOM 5540 O O . ALA A 1 717 ? 22.528 -19.805 25.183 1.00 81.69 717 ALA A O 1
ATOM 5541 N N . ILE A 1 718 ? 22.288 -17.591 24.921 1.00 79.88 718 ILE A N 1
ATOM 5542 C CA . ILE A 1 718 ? 21.114 -17.485 25.793 1.00 79.88 718 ILE A CA 1
ATOM 5543 C C . ILE A 1 718 ? 19.901 -18.011 25.023 1.00 79.88 718 ILE A C 1
ATOM 5545 O O . ILE A 1 718 ? 19.432 -17.379 24.078 1.00 79.88 718 ILE A O 1
ATOM 5549 N N . MET A 1 719 ? 19.368 -19.166 25.434 1.00 62.41 719 MET A N 1
ATOM 5550 C CA . MET A 1 719 ? 18.141 -19.695 24.840 1.00 62.41 719 MET A CA 1
ATOM 5551 C C . MET A 1 719 ? 16.985 -18.713 25.067 1.00 62.41 719 MET A C 1
ATOM 5553 O O . MET A 1 719 ? 16.680 -18.389 26.219 1.00 62.41 719 MET A O 1
ATOM 5557 N N . PRO A 1 720 ? 16.304 -18.253 24.008 1.00 62.66 720 PRO A N 1
ATOM 5558 C CA . PRO A 1 720 ? 15.172 -17.368 24.179 1.00 62.66 720 PRO A CA 1
ATOM 5559 C C . PRO A 1 720 ? 13.986 -18.153 24.759 1.00 62.66 720 PRO A C 1
ATOM 5561 O O . PRO A 1 720 ? 13.325 -18.933 24.077 1.00 62.66 720 PRO A O 1
ATOM 5564 N N . THR A 1 721 ? 13.700 -17.960 26.046 1.00 54.28 721 THR A N 1
ATOM 5565 C CA . THR A 1 721 ? 12.451 -18.428 26.660 1.00 54.28 721 THR A CA 1
ATOM 5566 C C . THR A 1 721 ? 11.31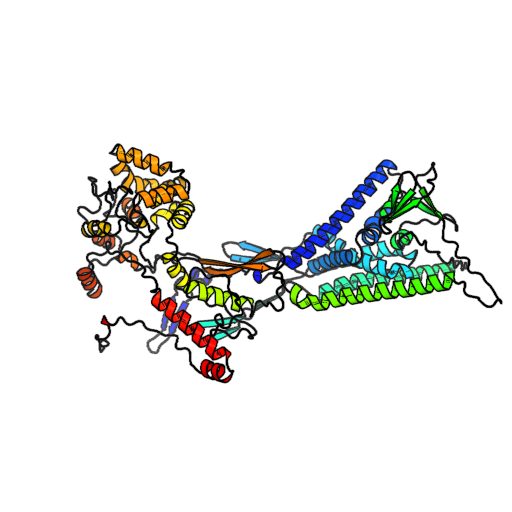9 -17.481 26.280 1.00 54.28 721 THR A C 1
ATOM 5568 O O . THR A 1 721 ? 11.224 -16.373 26.804 1.00 54.28 721 THR A O 1
ATOM 5571 N N . TYR A 1 722 ? 10.453 -17.919 25.368 1.00 53.88 722 TYR A N 1
ATOM 5572 C CA . TYR A 1 722 ? 9.313 -17.131 24.881 1.00 53.88 722 TYR A CA 1
ATOM 5573 C C . TYR A 1 722 ? 8.027 -17.305 25.707 1.00 53.88 722 TYR A C 1
ATOM 5575 O O . TYR A 1 722 ? 7.044 -16.602 25.474 1.00 53.88 722 TYR A O 1
ATOM 5583 N N . SER A 1 723 ? 7.996 -18.222 26.677 1.00 45.53 723 SER A N 1
ATOM 5584 C CA . SER A 1 723 ? 6.795 -18.502 27.466 1.00 45.53 723 SER A CA 1
ATOM 5585 C C . SER A 1 723 ? 6.787 -17.719 28.780 1.00 45.53 723 SER A C 1
ATOM 5587 O O . SER A 1 723 ? 7.305 -18.179 29.798 1.00 45.53 723 SER A O 1
ATOM 5589 N N . PHE A 1 724 ? 6.146 -16.552 28.780 1.00 52.12 724 PHE A N 1
ATOM 5590 C CA . PHE A 1 724 ? 5.761 -15.870 30.015 1.00 52.12 724 PHE A CA 1
ATOM 5591 C C . PHE A 1 724 ? 4.287 -16.156 30.306 1.00 52.12 724 PHE A C 1
ATOM 5593 O O . PHE A 1 724 ? 3.398 -15.588 29.676 1.00 52.12 724 PHE A O 1
ATOM 5600 N N . ALA A 1 725 ? 4.011 -17.030 31.275 1.00 48.00 725 ALA A N 1
ATOM 5601 C CA . ALA A 1 725 ? 2.675 -17.140 31.846 1.00 48.00 725 ALA A CA 1
ATOM 5602 C C . ALA A 1 725 ? 2.503 -16.014 32.875 1.00 48.00 725 ALA A C 1
ATOM 5604 O O . ALA A 1 725 ? 3.072 -16.059 33.967 1.00 48.00 725 ALA A O 1
ATOM 5605 N N . MET A 1 726 ? 1.745 -14.972 32.526 1.00 47.19 726 MET A N 1
ATOM 5606 C CA . MET A 1 726 ? 1.342 -13.959 33.500 1.00 47.19 726 MET A CA 1
ATOM 5607 C C . MET A 1 726 ? 0.357 -14.595 34.483 1.00 47.19 726 MET A C 1
ATOM 5609 O O . MET A 1 726 ? -0.813 -14.785 34.163 1.00 47.19 726 MET A O 1
ATOM 5613 N N . LEU A 1 727 ? 0.836 -14.937 35.679 1.00 48.88 727 LEU A N 1
ATOM 5614 C CA . LEU A 1 727 ? -0.011 -15.371 36.783 1.00 48.88 727 LEU A CA 1
ATOM 5615 C C . LEU A 1 727 ? -0.300 -14.155 37.679 1.00 48.88 727 LEU A C 1
ATOM 5617 O O . LEU A 1 727 ? 0.641 -13.611 38.267 1.00 48.88 727 LEU A O 1
ATOM 5621 N N . PRO A 1 728 ? -1.561 -13.705 37.811 1.00 54.28 728 PRO A N 1
ATOM 5622 C CA . PRO A 1 728 ? -1.923 -12.707 38.808 1.00 54.28 728 PRO A CA 1
ATOM 5623 C C . PRO A 1 728 ? -1.427 -13.141 40.190 1.00 54.28 728 PRO A C 1
ATOM 5625 O O . PRO A 1 728 ? -1.612 -14.292 40.580 1.00 54.28 728 PRO A O 1
ATOM 5628 N N . ASN A 1 729 ? -0.829 -12.228 40.962 1.00 54.44 729 ASN A N 1
ATOM 5629 C CA . ASN A 1 729 ? -0.343 -12.551 42.311 1.00 54.44 729 ASN A CA 1
ATOM 5630 C C . ASN A 1 729 ? -1.453 -13.124 43.210 1.00 54.44 729 ASN A C 1
ATOM 5632 O O . ASN A 1 729 ? -1.176 -13.984 44.035 1.00 54.44 729 ASN A O 1
ATOM 5636 N N . ALA A 1 730 ? -2.711 -12.720 42.996 1.00 56.72 730 ALA A N 1
ATOM 5637 C CA . ALA A 1 730 ? -3.876 -13.267 43.694 1.00 56.72 730 ALA A CA 1
ATOM 5638 C C . ALA A 1 730 ? -4.109 -14.772 43.446 1.00 56.72 730 ALA A C 1
ATOM 5640 O O . ALA A 1 730 ? -4.853 -15.405 44.187 1.00 56.72 730 ALA A O 1
ATOM 5641 N N . TRP A 1 731 ? -3.507 -15.348 42.401 1.00 54.28 731 TRP A N 1
ATOM 5642 C CA . TRP A 1 731 ? -3.602 -16.769 42.057 1.00 54.28 731 TRP A CA 1
ATOM 5643 C C . TRP A 1 731 ? -2.390 -17.573 42.555 1.00 54.28 731 TRP A C 1
ATOM 5645 O O . TRP A 1 731 ? -2.400 -18.800 42.476 1.00 54.28 731 TRP A O 1
ATOM 5655 N N . ARG A 1 732 ? -1.365 -16.919 43.132 1.00 51.59 732 ARG A N 1
ATOM 5656 C CA . ARG A 1 732 ? -0.280 -17.584 43.877 1.00 51.59 732 ARG A CA 1
ATOM 5657 C C . ARG A 1 732 ? -0.804 -18.028 45.247 1.00 51.59 732 ARG A C 1
ATOM 5659 O O . ARG A 1 732 ? -0.561 -17.372 46.252 1.00 51.59 732 ARG A O 1
ATOM 5666 N N . GLY A 1 733 ? -1.569 -19.114 45.283 1.00 49.31 733 GLY A N 1
ATOM 5667 C CA . GLY A 1 733 ? -2.101 -19.670 46.534 1.00 49.31 733 GLY A CA 1
ATOM 5668 C C . GLY A 1 733 ? -3.167 -20.747 46.351 1.00 49.31 733 GLY A C 1
ATOM 5669 O O . GLY A 1 733 ? -3.350 -21.575 47.238 1.00 49.31 733 GLY A O 1
ATOM 5670 N N . ALA A 1 734 ? -3.826 -20.796 45.191 1.00 47.38 734 ALA A N 1
ATOM 5671 C CA . ALA A 1 734 ? -4.627 -21.950 44.809 1.00 47.38 734 ALA A CA 1
ATOM 5672 C C . ALA A 1 734 ? -3.677 -22.989 44.203 1.00 47.38 734 ALA A C 1
ATOM 5674 O O . ALA A 1 734 ? -3.249 -22.847 43.058 1.00 47.38 734 ALA A O 1
ATOM 5675 N N . GLY A 1 735 ? -3.287 -23.994 44.992 1.00 41.69 735 GLY A N 1
ATOM 5676 C CA . GLY A 1 735 ? -2.605 -25.169 44.450 1.00 41.69 735 GLY A CA 1
ATOM 5677 C C . GLY A 1 735 ? -3.414 -25.769 43.290 1.00 41.69 735 GLY A C 1
ATOM 5678 O O . GLY A 1 735 ? -4.631 -25.551 43.223 1.00 41.69 735 GLY A O 1
ATOM 5679 N N . PRO A 1 736 ? -2.774 -26.497 42.357 1.00 36.72 736 PRO A N 1
ATOM 5680 C CA . PRO A 1 736 ? -3.522 -27.224 41.339 1.00 36.72 736 PRO A CA 1
ATOM 5681 C C . PRO A 1 736 ? -4.572 -28.105 42.037 1.00 36.72 736 PRO A C 1
ATOM 5683 O O . PRO A 1 736 ? -4.268 -28.661 43.098 1.00 36.72 736 PRO A O 1
ATOM 5686 N N . PRO A 1 737 ? -5.803 -28.229 41.503 1.00 41.47 737 PRO A N 1
ATOM 5687 C CA . PRO A 1 737 ? -6.712 -29.245 42.000 1.00 41.47 737 PRO A CA 1
ATOM 5688 C C . PRO A 1 737 ? -5.996 -30.586 41.846 1.00 41.47 737 PRO A C 1
ATOM 5690 O O . PRO A 1 737 ? -5.641 -30.979 40.737 1.00 41.47 737 PRO A O 1
ATOM 5693 N N . THR A 1 738 ? -5.726 -31.247 42.966 1.00 34.34 738 THR A N 1
ATOM 5694 C CA . THR A 1 738 ? -5.328 -32.650 42.982 1.00 34.34 738 THR A CA 1
ATOM 5695 C C . THR A 1 738 ? -6.502 -33.444 42.424 1.00 34.34 738 THR A C 1
ATOM 5697 O O . THR A 1 738 ? -7.472 -33.693 43.142 1.00 34.34 738 THR A O 1
ATOM 5700 N N . THR A 1 739 ? -6.458 -33.730 41.126 1.00 34.72 739 THR A N 1
ATOM 5701 C CA . THR A 1 739 ? -7.223 -34.816 40.509 1.00 34.72 739 THR A CA 1
ATOM 5702 C C . THR A 1 739 ? -6.446 -36.101 40.655 1.00 34.72 739 THR A C 1
ATOM 5704 O O . THR A 1 739 ? -5.241 -36.060 40.307 1.00 34.72 739 THR A O 1
#

Secondary structure (DSSP, 8-state):
-HHHHTTSS-EEEEEETTEEEEEEPPPPPP---PPPTTTS--HHHHHHHHHHHHHHHHHHHHHHHHHHHHHHTTT-S-HHHHTTHHHHHIIIII-HHHHHHHHHHHHHHHTB--EEEEEETTEEEEEE-PPPHHHHHHHHHHHHHHHHHHHHHHHHHHGGGHHHHHHHHHHHHHHHHHHHHHHS----EEEEEEEEEEEETTTEEEEEEEEEE-B-HHHHHHHHHHHHHHHHHHHHHHHHHHHHHHHHH--------PPPTTS-HHHHHHT-EEEETTEEEEEHHHHHHTTEEEETTEEEETTTTEEE----BTTTTEEEEEP--------SS------HHHHHHHHHHHHHHHHHHHHHHHHHHHHHHHHHHHTSTT--TT--TTTHHHHHHHHHHHHHHH-S---S--TTSGGG--SS--TTSS-------TTHHHHHHTT---HHHHHHHHHHS-GGGGGGS-----BSSTT--SB--SSHHHHHHHTT-TTBGGGBHHHHHTTS-HHHHHHHHHHHHIIIIIHHHHTSHHHHHHHHHHHT----HHHHHHHHHHTT--B--PPP-SSEE---EEEEEEE-TTS-EEEEEEEE---EE-GGG--GGGT---HHHHHHHHH-TTSTTTT-BS-TTSTTBTTSS--HHHHHHHTTSS-SS--HHHHHHHHHH-STTS----PPPPPHHHHHHHHHHHHHHHHHHTT-HHHHHHHHTS----------GGGTT-PPP--

Organism: NCBI:txid157072

Radius of gyration: 40.59 Å; chains: 1; bounding box: 103×79×115 Å

Foldseek 3Di:
DVLVVVVQKDWDWDADPVGIDIDIGPGHDDDPPDPDVVVVPCVVVVVLVVLLVVLVVQLVVLVVVLVVQCVVVVVPDDVLLVVCLCLLQVCQRPHLPSLLSQLLVLLQVQQFFDWDFDQDPNDTDIDGDQDDLVRQLVSLLSNLSLLSSVVLVCLVVCFLVCQVLSVQLSVQLSVVSSCCCVVPGQDKDKDFDWDWDCPDPPPDIDTDGTDIDGGDPVSSVVSSVSSVVSSVVSSVVSVVVVVVVCVVPVDPPPPPPQDAPQFRSSLNNHPWDDPDPWKIKDAQSSCSSRQWHDDPQFIQRNRVRDTDGFDQDPPRRMTIDTGDPDPPPPDDDDPDPDDPVNVVVVVVVVVVVVVVVVVVVVVVVVCVVQVQQVVDPQSDGPDDPFANVLLVLQLCLLVVLLDPDDDDDDCPDLLSDDPPDDSVDPHDDQDHDLCVLVLVLVVQWFLLSLLVVLLPDQLLCLQVQAAQAQAADLVRPWGQHLDPVLNVVVVVVNQALRNYNLSNLLRHPVVRNCVNQVVLCCLAPLVQQVVDPVSVVSNVCSNPRPDDSVVVVVVSVVSNHGTHFHFDWDQKRGWDWDWDWRQHPVRDTDIDTSDTDDIDGRVVPTLCVQQAVTSVVLSVLCVDPQALNPSAYSTPPGPRHSNPPHHLLVRCCSVVVDPPDDDPVRVVVCVVQNGTNNHTHGDDHDDSVVSVVVSVVSSVLSVVVVPDVVSVVVVVPPPDDPDDDDDDPVNVPPDDPPD

pLDDT: mean 83.5, std 13.16, range [34.34, 97.44]

Sequence (739 aa):
MYEWVEGKREVFTFEGDEGAFTTISPSKSSVPLAANPLELPQNACNYVRYIITYVTFALSGVAVVLVGYAAVARFQLGGLQLLQFNRVVGSVWIGRPFLLLRGMTAVVMLSTANMVFVVTHGFSHLQLEARSIVDIAVLAGETTWVSYTIIDFCLPFLGDLSAVLSPISALVGWLVVVILELADPVAVAAAIDTKCKAVTVDNMIECSVGSFTIGNSTRLVWICVIHLIAVGVATACAVGWTHFRHQRSGTRTATTAMHHLLIPMAAQSYLVHRPNDRMTQLDNVSCVMSGMIPLVAGLFDAKLWGYIPLEKRSASDLFLLPNPTFRTKSQAGKEFVESRQQRIMRFMAIVGLGYIAMTLAGSYGYLILTESTMANDFWWATFNTTGAQTYLSMVFTSQLQLSSRVAPTQIDTVLYGDTGAWYGAAKTSIATSPLYATAIENEAHSLSNVVVGLRKMDGCQVPWIFSAYCYVDFDRRWEMANSAGKQTRCLSEKTNGAVYLESILRNAQWNDLMSCWGDDLNTAVFAPIGATNDGKAWLQATQTNALTVADEVNLWTAKGITTYATQWQNFKRPGVMEFVSIRNAFGISYPITIKKSNGTFRLASQYTYKMYWGLANDLLATRENSSLLSGKSFVRASRNYAFENTSMEQVLVGAGYMPSVLGRNMATLRSILGPFGSIDVRGVPCPPSVRALFNSVNQIVTTVLARDDVHKYNYSAIMPTYSFAMLPNAWRGAGPPTT